Protein AF-A0A7J3I2D5-F1 (afdb_monomer_lite)

Structure (mmCIF, N/CA/C/O backbone):
data_AF-A0A7J3I2D5-F1
#
_entry.id   AF-A0A7J3I2D5-F1
#
loop_
_atom_site.group_PDB
_atom_site.id
_atom_site.type_symbol
_atom_site.label_atom_id
_atom_site.label_alt_id
_atom_site.label_comp_id
_atom_site.label_asym_id
_atom_site.label_entity_id
_atom_site.label_seq_id
_atom_site.pdbx_PDB_ins_code
_atom_site.Cartn_x
_atom_site.Cartn_y
_atom_site.Cartn_z
_atom_site.occupancy
_atom_site.B_iso_or_equiv
_atom_site.auth_seq_id
_atom_site.auth_comp_id
_atom_site.auth_asym_id
_atom_site.auth_atom_id
_atom_site.pdbx_PDB_model_num
ATOM 1 N N . MET A 1 1 ? -9.138 -6.827 -19.589 1.00 56.94 1 MET A N 1
ATOM 2 C CA . MET A 1 1 ? -9.518 -6.842 -21.021 1.00 56.94 1 MET A CA 1
ATOM 3 C C . MET A 1 1 ? -10.135 -5.521 -21.462 1.00 56.94 1 MET A C 1
ATOM 5 O O . MET A 1 1 ? -9.709 -5.024 -22.489 1.00 56.94 1 MET A O 1
ATOM 9 N N . GLU A 1 2 ? -11.045 -4.908 -20.695 1.00 82.19 2 GLU A N 1
ATOM 10 C CA . GLU A 1 2 ? -11.665 -3.619 -21.075 1.00 82.19 2 GLU A CA 1
ATOM 11 C C . GLU A 1 2 ? -10.659 -2.465 -21.246 1.00 82.19 2 GLU A C 1
ATOM 13 O O . GLU A 1 2 ? -10.624 -1.857 -22.309 1.00 82.19 2 GLU A O 1
ATOM 18 N N . LEU A 1 3 ? -9.762 -2.233 -20.275 1.00 90.69 3 LEU A N 1
ATOM 19 C CA . LEU A 1 3 ? -8.806 -1.116 -20.354 1.00 90.69 3 LEU A CA 1
ATOM 20 C C . LEU A 1 3 ? -7.893 -1.168 -21.582 1.00 90.69 3 LEU A C 1
ATOM 22 O O . LEU A 1 3 ? -7.620 -0.148 -22.198 1.00 90.69 3 LEU A O 1
ATOM 26 N N . GLN A 1 4 ? -7.404 -2.352 -21.949 1.00 88.75 4 GLN A N 1
ATOM 27 C CA . GLN A 1 4 ? -6.501 -2.487 -23.093 1.00 88.75 4 GLN A CA 1
ATOM 28 C C . GLN A 1 4 ? -7.204 -2.113 -24.408 1.00 88.75 4 GLN A C 1
ATOM 30 O O . GLN A 1 4 ? -6.586 -1.500 -25.273 1.00 88.75 4 GLN A O 1
ATOM 35 N N . ALA A 1 5 ? -8.498 -2.430 -24.530 1.00 90.06 5 ALA A N 1
ATOM 36 C CA . ALA A 1 5 ? -9.319 -2.056 -25.679 1.00 90.06 5 ALA A CA 1
ATOM 37 C C . ALA A 1 5 ? -9.699 -0.563 -25.685 1.00 90.06 5 ALA A C 1
ATOM 39 O O . ALA A 1 5 ? -9.871 0.030 -26.749 1.00 90.06 5 ALA A O 1
ATOM 40 N N . GLU A 1 6 ? -9.844 0.057 -24.512 1.00 92.06 6 GLU A N 1
ATOM 41 C CA . GLU A 1 6 ? -10.021 1.509 -24.391 1.00 92.06 6 GLU A CA 1
ATOM 42 C C . GLU A 1 6 ? -8.736 2.244 -24.791 1.00 92.06 6 GLU A C 1
ATOM 44 O O . GLU A 1 6 ? -8.767 3.126 -25.646 1.00 92.06 6 GLU A O 1
ATOM 49 N N . LEU A 1 7 ? -7.589 1.813 -24.260 1.00 92.06 7 LEU A N 1
ATOM 50 C CA . LEU A 1 7 ? -6.290 2.420 -24.546 1.00 92.06 7 LEU A CA 1
ATOM 51 C C . LEU A 1 7 ? -5.820 2.208 -25.984 1.00 92.06 7 LEU A C 1
ATOM 53 O O . LEU A 1 7 ? -5.134 3.072 -26.514 1.00 92.06 7 LEU A O 1
ATOM 57 N N . SER A 1 8 ? -6.222 1.131 -26.668 1.00 90.19 8 SER A N 1
ATOM 58 C CA . SER A 1 8 ? -5.890 0.958 -28.091 1.00 90.19 8 SER A CA 1
ATOM 59 C C . SER A 1 8 ? -6.516 2.018 -29.005 1.00 90.19 8 SER A C 1
ATOM 61 O O . SER A 1 8 ? -6.127 2.126 -30.163 1.00 90.19 8 SER A O 1
ATOM 63 N N . LYS A 1 9 ? -7.499 2.781 -28.507 1.00 93.50 9 LYS A N 1
ATOM 64 C CA . LYS A 1 9 ? -8.170 3.863 -29.244 1.00 93.50 9 LYS A CA 1
ATOM 65 C C . LYS A 1 9 ? -7.537 5.233 -29.001 1.00 93.50 9 LYS A C 1
ATOM 67 O O . LYS A 1 9 ? -7.970 6.203 -29.612 1.00 93.50 9 LYS A O 1
ATOM 72 N N . VAL A 1 10 ? -6.557 5.323 -28.102 1.00 95.12 10 VAL A N 1
ATOM 73 C CA . VAL A 1 10 ? -5.941 6.582 -27.683 1.00 95.12 10 VAL A CA 1
ATOM 74 C C . VAL A 1 10 ? -4.442 6.483 -27.912 1.00 95.12 10 VAL A C 1
ATOM 76 O O . VAL A 1 10 ? -3.774 5.634 -27.326 1.00 95.12 10 VAL A O 1
ATOM 79 N N . ASN A 1 11 ? -3.893 7.361 -28.747 1.00 95.94 11 ASN A N 1
ATOM 80 C CA . ASN A 1 11 ? -2.447 7.491 -28.858 1.00 95.94 11 ASN A CA 1
ATOM 81 C C . ASN A 1 11 ? -1.943 8.364 -27.696 1.00 95.94 11 ASN A C 1
ATOM 83 O O . ASN A 1 11 ? -2.208 9.567 -27.701 1.00 95.94 11 ASN A O 1
ATOM 87 N N . PRO A 1 12 ? -1.205 7.810 -26.715 1.00 96.94 12 PRO A N 1
ATOM 88 C CA . PRO A 1 12 ? -0.788 8.572 -25.542 1.00 96.94 12 PRO A CA 1
ATOM 89 C C . PRO A 1 12 ? 0.123 9.758 -25.886 1.00 96.94 12 PRO A C 1
ATOM 91 O O . PRO A 1 12 ? 0.164 10.712 -25.122 1.00 96.94 12 PRO A O 1
ATOM 94 N N . LEU A 1 13 ? 0.849 9.714 -27.010 1.00 97.12 13 LEU A N 1
ATOM 95 C CA . LEU A 1 13 ? 1.774 10.783 -27.407 1.00 97.12 13 LEU A CA 1
ATOM 96 C C . LEU A 1 13 ? 1.077 11.940 -28.140 1.00 97.12 13 LEU A C 1
ATOM 98 O O . LEU A 1 13 ? 1.609 13.046 -28.158 1.00 97.12 13 LEU A O 1
ATOM 102 N N . GLU A 1 14 ? -0.080 11.686 -28.755 1.00 97.19 14 GLU A N 1
ATOM 103 C CA . GLU A 1 14 ? -0.860 12.695 -29.489 1.00 97.19 14 GLU A CA 1
ATOM 104 C C . GLU A 1 14 ? -1.987 13.283 -28.630 1.00 97.19 14 GLU A C 1
ATOM 106 O O . GLU A 1 14 ? -2.283 14.468 -28.750 1.00 97.19 14 GLU A O 1
ATOM 111 N N . ASP A 1 15 ? -2.582 12.480 -27.740 1.00 97.50 15 ASP A N 1
ATOM 112 C CA . ASP A 1 15 ? -3.656 12.892 -26.830 1.00 97.50 15 ASP A CA 1
ATOM 113 C C . ASP A 1 15 ? -3.391 12.406 -25.384 1.00 97.50 15 ASP A C 1
ATOM 115 O O . ASP A 1 15 ? -4.027 11.463 -24.884 1.00 97.50 15 ASP A O 1
ATOM 119 N N . PRO A 1 16 ? -2.413 13.021 -24.688 1.00 97.12 16 PRO A N 1
ATOM 120 C CA . PRO A 1 16 ? -2.042 12.641 -23.326 1.00 97.12 16 PRO A CA 1
ATOM 121 C C . PRO A 1 16 ? -3.153 12.917 -22.299 1.00 97.12 16 PRO A C 1
ATOM 123 O O . PRO A 1 16 ? -3.220 12.235 -21.272 1.00 97.12 16 PRO A O 1
ATOM 126 N N . ASP A 1 17 ? -4.042 13.877 -22.565 1.00 97.25 17 ASP A N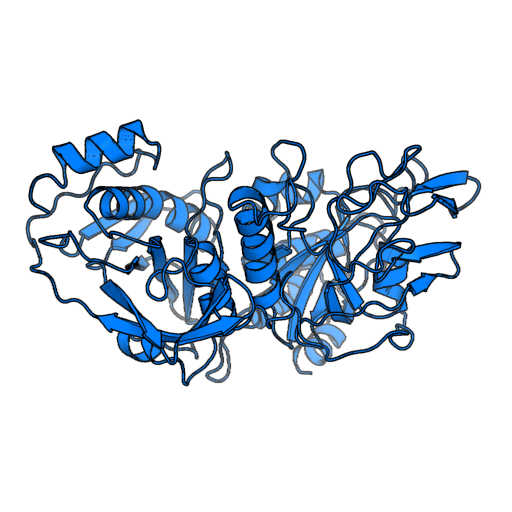 1
ATOM 127 C CA . ASP A 1 17 ? -5.165 14.217 -21.689 1.00 97.25 17 ASP A CA 1
ATOM 128 C C . ASP A 1 17 ? -6.238 13.126 -21.696 1.00 97.25 17 ASP A C 1
ATOM 130 O O . ASP A 1 17 ? -6.656 12.655 -20.630 1.00 97.25 17 ASP A O 1
ATOM 134 N N . THR A 1 18 ? -6.663 12.667 -22.878 1.00 97.56 18 THR A N 1
ATOM 135 C CA . THR A 1 18 ? -7.601 11.540 -22.985 1.00 97.56 18 THR A CA 1
ATOM 136 C C . THR A 1 18 ? -6.974 10.261 -22.441 1.00 97.56 18 THR A C 1
ATOM 138 O O . THR A 1 18 ? -7.651 9.483 -21.761 1.00 97.56 18 THR A O 1
ATOM 141 N N . PHE A 1 19 ? -5.673 10.055 -22.660 1.00 97.69 19 PHE A N 1
ATOM 142 C CA . PHE A 1 19 ? -4.943 8.918 -22.099 1.00 97.69 19 PHE A CA 1
ATOM 143 C C . PHE A 1 19 ? -4.984 8.914 -20.564 1.00 97.69 19 PHE A C 1
ATOM 145 O O . PHE A 1 19 ? -5.430 7.941 -19.953 1.00 97.69 19 PHE A O 1
ATOM 152 N N . CYS A 1 20 ? -4.600 10.029 -19.939 1.00 96.62 20 CYS A N 1
ATOM 153 C CA . CYS A 1 20 ? -4.657 10.231 -18.492 1.00 96.62 20 CYS A CA 1
ATOM 154 C C . CYS A 1 20 ? -6.075 10.028 -17.934 1.00 96.62 20 CYS A C 1
ATOM 156 O O . CYS A 1 20 ? -6.266 9.314 -16.947 1.00 96.62 20 CYS A O 1
ATOM 158 N N . ARG A 1 21 ? -7.091 10.586 -18.603 1.00 96.69 21 ARG A N 1
ATOM 159 C CA . ARG A 1 21 ? -8.500 10.439 -18.209 1.00 96.69 21 ARG A CA 1
ATOM 160 C C . ARG A 1 21 ? -8.982 8.993 -18.292 1.00 96.69 21 ARG A C 1
ATOM 162 O O . ARG A 1 21 ? -9.747 8.561 -17.434 1.00 96.69 21 ARG A O 1
ATOM 169 N N . THR A 1 22 ? -8.525 8.243 -19.291 1.00 97.56 22 THR A N 1
ATOM 170 C CA . THR A 1 22 ? -8.843 6.815 -19.434 1.00 97.56 22 THR A CA 1
ATOM 171 C C . THR A 1 22 ? -8.271 6.016 -18.263 1.00 97.56 22 THR A C 1
ATOM 173 O O . THR A 1 22 ? -8.985 5.220 -17.658 1.00 97.56 22 THR A O 1
ATOM 176 N N . ILE A 1 23 ? -7.022 6.294 -17.865 1.00 97.75 23 ILE A N 1
ATOM 177 C CA . ILE A 1 23 ? -6.413 5.696 -16.666 1.00 97.75 23 ILE A CA 1
ATOM 178 C C . ILE A 1 23 ? -7.191 6.073 -15.399 1.00 97.75 23 ILE A C 1
ATOM 180 O O . ILE A 1 23 ? -7.521 5.195 -14.608 1.00 97.75 23 ILE A O 1
ATOM 184 N N . TRP A 1 24 ? -7.532 7.350 -15.218 1.00 96.06 24 TRP A N 1
ATOM 185 C CA . TRP A 1 24 ? -8.324 7.810 -14.072 1.00 96.06 24 TRP A CA 1
ATOM 186 C C . TRP A 1 24 ? -9.677 7.095 -13.974 1.00 96.06 24 TRP A C 1
ATOM 188 O O . TRP A 1 24 ? -10.032 6.592 -12.913 1.00 96.06 24 TRP A O 1
ATOM 198 N N . ASN A 1 25 ? -10.413 6.994 -15.083 1.00 95.75 25 ASN A N 1
ATOM 199 C CA . ASN A 1 25 ? -11.719 6.334 -15.111 1.00 95.75 25 ASN A CA 1
ATOM 200 C C . ASN A 1 25 ? -11.627 4.826 -14.848 1.00 95.75 25 ASN A C 1
ATOM 202 O O . ASN A 1 25 ? -12.536 4.251 -14.254 1.00 95.75 25 ASN A O 1
ATOM 206 N N . TYR A 1 26 ? -10.536 4.183 -15.266 1.00 97.06 26 TYR A N 1
ATOM 207 C CA . TYR A 1 26 ? -10.296 2.775 -14.964 1.00 97.06 26 TYR A CA 1
ATOM 208 C C . TYR A 1 26 ? -10.107 2.508 -13.471 1.00 97.06 26 TYR A C 1
ATOM 210 O O . TYR A 1 26 ? -10.518 1.457 -12.988 1.00 97.06 26 TYR A O 1
ATOM 218 N N . LEU A 1 27 ? -9.502 3.455 -12.753 1.00 97.25 27 LEU A N 1
ATOM 219 C CA . LEU A 1 27 ? -9.208 3.370 -11.321 1.00 97.25 27 LEU A CA 1
ATOM 220 C C . LEU A 1 27 ? -10.390 3.818 -10.440 1.00 97.25 27 LEU A C 1
ATOM 222 O O . LEU A 1 27 ? -10.199 4.166 -9.277 1.00 97.25 27 LEU A O 1
ATOM 226 N N . LYS A 1 28 ? -11.612 3.804 -10.985 1.00 95.88 28 LYS A N 1
ATOM 227 C CA . LYS A 1 28 ? -12.858 4.040 -10.249 1.00 95.88 28 LYS A CA 1
ATOM 228 C C . LYS A 1 28 ? -13.655 2.746 -10.058 1.00 95.88 28 LYS A C 1
ATOM 230 O O . LYS A 1 28 ? -13.545 1.832 -10.885 1.00 95.88 28 LYS A O 1
ATOM 235 N N . PRO A 1 29 ? -14.494 2.662 -9.009 1.00 95.38 29 PRO A N 1
ATOM 236 C CA . PRO A 1 29 ? -15.435 1.559 -8.862 1.00 95.38 29 PRO A CA 1
ATOM 237 C C . PRO A 1 29 ? -16.399 1.526 -10.051 1.00 95.38 29 PRO A C 1
ATOM 239 O O . PRO A 1 29 ? -16.851 2.568 -10.524 1.00 95.38 29 PRO A O 1
ATOM 242 N N . ARG A 1 30 ? -16.711 0.330 -10.557 1.00 91.12 30 ARG A N 1
ATOM 243 C CA . ARG A 1 30 ? -17.611 0.158 -11.710 1.00 91.12 30 ARG A CA 1
ATOM 244 C C . ARG A 1 30 ? -18.269 -1.210 -11.710 1.00 91.12 30 ARG A C 1
ATOM 246 O O . ARG A 1 30 ? -17.676 -2.195 -11.272 1.00 91.12 30 ARG A O 1
ATOM 253 N N . ASN A 1 31 ? -19.494 -1.284 -12.230 1.00 88.62 31 ASN A N 1
ATOM 254 C CA . ASN A 1 31 ? -20.259 -2.531 -12.359 1.00 88.62 31 ASN A CA 1
ATOM 255 C C . ASN A 1 31 ? -20.395 -3.306 -11.030 1.00 88.62 31 ASN A C 1
ATOM 257 O O . ASN A 1 31 ? -20.289 -4.534 -11.008 1.00 88.62 31 ASN A O 1
ATOM 261 N N . GLY A 1 32 ? -20.572 -2.585 -9.916 1.00 88.62 32 GLY A N 1
ATOM 262 C CA . GLY A 1 32 ? -20.702 -3.167 -8.575 1.00 88.62 32 GLY A CA 1
ATOM 263 C C . GLY A 1 32 ? -19.429 -3.833 -8.039 1.00 88.62 32 GLY A C 1
ATOM 264 O O . GLY A 1 32 ? -19.510 -4.609 -7.087 1.00 88.62 32 GLY A O 1
ATOM 265 N N . LYS A 1 33 ? -18.264 -3.565 -8.641 1.00 92.00 33 LYS A N 1
ATOM 266 C CA . LYS A 1 33 ? -16.961 -4.090 -8.217 1.00 92.00 33 LYS A CA 1
ATOM 267 C C . LYS A 1 33 ? -16.071 -2.975 -7.664 1.00 92.00 33 LYS A C 1
ATOM 269 O O . LYS A 1 33 ? -16.170 -1.845 -8.149 1.00 92.00 33 LYS A O 1
ATOM 274 N N . PRO A 1 34 ? -15.172 -3.304 -6.717 1.00 95.31 34 PRO A N 1
ATOM 275 C CA . PRO A 1 34 ? -14.157 -2.363 -6.271 1.00 95.31 34 PRO A CA 1
ATOM 276 C C . PRO A 1 34 ? -13.279 -1.923 -7.441 1.00 95.31 34 PRO A C 1
ATOM 278 O O . PRO A 1 34 ? -13.089 -2.666 -8.411 1.00 95.31 34 PRO A O 1
ATOM 281 N N . ALA A 1 35 ? -12.735 -0.718 -7.332 1.00 96.94 35 ALA A N 1
ATOM 282 C CA . ALA A 1 35 ? -11.804 -0.192 -8.309 1.00 96.94 35 ALA A CA 1
ATOM 283 C C . ALA A 1 35 ? -10.518 -1.042 -8.368 1.00 96.94 35 ALA A C 1
ATOM 285 O O . ALA A 1 35 ? -9.994 -1.456 -7.324 1.00 96.94 35 ALA A O 1
ATOM 286 N N . PRO A 1 36 ? -9.957 -1.263 -9.569 1.00 97.19 36 PRO A N 1
ATOM 287 C CA . PRO A 1 36 ? -8.544 -1.583 -9.716 1.00 97.19 36 PRO A CA 1
ATOM 288 C C . PRO A 1 36 ? -7.683 -0.494 -9.071 1.00 97.19 36 PRO A C 1
ATOM 290 O O . PRO A 1 36 ? -8.030 0.686 -9.096 1.00 97.19 36 PRO A O 1
ATOM 293 N N . ARG A 1 37 ? -6.529 -0.879 -8.533 1.00 97.31 37 ARG A N 1
ATOM 294 C CA . ARG A 1 37 ? -5.583 0.045 -7.891 1.00 97.31 37 ARG A CA 1
ATOM 295 C C . ARG A 1 37 ? -4.361 0.280 -8.766 1.00 97.31 37 ARG A C 1
ATOM 297 O O . ARG A 1 37 ? -4.106 -0.457 -9.715 1.00 97.31 37 ARG A O 1
ATOM 304 N N . ALA A 1 38 ? -3.581 1.299 -8.428 1.00 97.94 38 ALA A N 1
ATOM 305 C CA . ALA A 1 38 ? -2.291 1.564 -9.046 1.00 97.94 38 ALA A CA 1
ATOM 306 C C . ALA A 1 38 ? -1.170 1.407 -8.019 1.00 97.94 38 ALA A C 1
ATOM 308 O O . ALA A 1 38 ? -1.249 1.934 -6.911 1.00 97.94 38 ALA A O 1
ATOM 309 N N . HIS A 1 39 ? -0.104 0.711 -8.399 1.00 97.19 39 HIS A N 1
ATOM 310 C CA . HIS A 1 39 ? 1.028 0.429 -7.527 1.00 97.19 39 HIS A CA 1
ATOM 311 C C . HIS A 1 39 ? 2.323 0.951 -8.123 1.00 97.19 39 HIS A C 1
ATOM 313 O O . HIS A 1 39 ? 2.550 0.879 -9.326 1.00 97.19 39 HIS A O 1
ATOM 319 N N . LEU A 1 40 ? 3.203 1.436 -7.264 1.00 94.69 40 LEU A N 1
ATOM 320 C CA . LEU A 1 40 ? 4.563 1.813 -7.591 1.00 94.69 40 LEU A CA 1
ATOM 321 C C . LEU A 1 40 ? 5.518 0.752 -7.059 1.00 94.69 40 LEU A C 1
ATOM 323 O O . LEU A 1 40 ? 5.499 0.451 -5.869 1.00 94.69 40 LEU A O 1
ATOM 327 N N . PHE A 1 41 ? 6.360 0.210 -7.935 1.00 93.94 41 PHE A N 1
ATOM 328 C CA . PHE A 1 41 ? 7.400 -0.755 -7.592 1.00 93.94 41 PHE A CA 1
ATOM 329 C C . PHE A 1 41 ? 8.770 -0.130 -7.819 1.00 93.94 41 PHE A C 1
ATOM 331 O O . PHE A 1 41 ? 9.125 0.225 -8.944 1.00 93.94 41 PHE A O 1
ATOM 338 N N . THR A 1 42 ? 9.560 -0.018 -6.754 1.00 89.56 42 THR A N 1
ATOM 339 C CA . THR A 1 42 ? 10.934 0.476 -6.867 1.00 89.56 42 THR A CA 1
ATOM 340 C C . THR A 1 42 ? 11.860 -0.613 -7.403 1.00 89.56 42 THR A C 1
ATOM 342 O O . THR A 1 42 ? 11.912 -1.711 -6.852 1.00 89.56 42 THR A O 1
ATOM 345 N N . ILE A 1 43 ? 12.614 -0.297 -8.454 1.00 87.31 43 ILE A N 1
ATOM 346 C CA . ILE A 1 43 ? 13.565 -1.202 -9.107 1.00 87.31 43 ILE A CA 1
ATOM 347 C C . ILE A 1 43 ? 14.922 -0.528 -9.314 1.00 87.31 43 ILE A C 1
ATOM 349 O O . ILE A 1 43 ? 15.048 0.700 -9.305 1.00 87.31 43 ILE A O 1
ATOM 353 N N . ASN A 1 44 ? 15.941 -1.348 -9.559 1.00 83.06 44 ASN A N 1
ATOM 354 C CA . ASN A 1 44 ? 17.233 -0.886 -10.048 1.00 83.06 44 ASN A CA 1
ATOM 355 C C . ASN A 1 44 ? 17.232 -0.902 -11.589 1.00 83.06 44 ASN A C 1
ATOM 357 O O . ASN A 1 44 ? 16.651 -1.800 -12.202 1.00 83.06 44 ASN A O 1
ATOM 361 N N . GLY A 1 45 ? 17.899 0.059 -12.236 1.00 83.56 45 GLY A N 1
ATOM 362 C CA . GLY A 1 45 ? 17.982 0.104 -13.699 1.00 83.56 45 GLY A CA 1
ATOM 363 C C . GLY A 1 45 ? 18.576 -1.157 -14.340 1.00 83.56 45 GLY A C 1
ATOM 364 O O . GLY A 1 45 ? 18.224 -1.480 -15.469 1.00 83.56 45 GLY A O 1
ATOM 365 N N . LEU A 1 46 ? 19.411 -1.916 -13.623 1.00 85.25 46 LEU A N 1
ATOM 366 C CA . LEU A 1 46 ? 19.980 -3.190 -14.087 1.00 85.25 46 LEU A CA 1
ATOM 367 C C . LEU A 1 46 ? 18.967 -4.338 -14.107 1.00 85.25 46 LEU A C 1
ATOM 369 O O . LEU A 1 46 ? 19.090 -5.242 -14.931 1.00 85.25 46 LEU A O 1
ATOM 373 N N . THR A 1 47 ? 17.971 -4.318 -13.216 1.00 89.19 47 THR A N 1
ATOM 374 C CA . THR A 1 47 ? 16.933 -5.358 -13.167 1.00 89.19 47 THR A CA 1
ATOM 375 C C . THR A 1 47 ? 15.771 -5.050 -14.106 1.00 89.19 47 THR A C 1
ATOM 377 O O . THR A 1 47 ? 15.058 -5.970 -14.501 1.00 89.19 47 THR A O 1
ATOM 380 N N . TYR A 1 48 ? 15.597 -3.787 -14.519 1.00 91.69 48 TYR A N 1
ATOM 381 C CA . TYR A 1 48 ? 14.496 -3.373 -15.393 1.00 91.69 48 TYR A CA 1
ATOM 382 C C . TYR A 1 48 ? 14.386 -4.179 -16.699 1.00 91.69 48 TYR A C 1
ATOM 384 O O . TYR A 1 48 ? 13.282 -4.652 -16.969 1.00 91.69 48 TYR A O 1
ATOM 392 N N . PRO A 1 49 ? 15.459 -4.410 -17.489 1.00 92.19 49 PRO A N 1
ATOM 393 C CA . PRO A 1 49 ? 15.356 -5.225 -18.702 1.00 92.19 49 PRO A CA 1
ATOM 394 C C . PRO A 1 49 ? 14.824 -6.633 -18.425 1.00 92.19 49 PRO A C 1
ATOM 396 O O . PRO A 1 49 ? 14.009 -7.141 -19.181 1.00 92.19 49 PRO A O 1
ATOM 399 N N . ILE A 1 50 ? 15.203 -7.224 -17.288 1.00 95.00 50 ILE A N 1
ATOM 400 C CA . ILE A 1 50 ? 14.758 -8.562 -16.882 1.00 95.00 50 ILE A CA 1
ATOM 401 C C . ILE A 1 50 ? 13.259 -8.555 -16.560 1.00 95.00 50 ILE A C 1
ATOM 403 O O . ILE A 1 50 ? 12.522 -9.417 -17.032 1.00 95.00 50 ILE A O 1
ATOM 407 N N . HIS A 1 51 ? 12.796 -7.556 -15.803 1.00 95.12 51 HIS A N 1
ATOM 408 C CA . HIS A 1 51 ? 11.371 -7.381 -15.514 1.00 95.12 51 HIS A CA 1
ATOM 409 C C . HIS A 1 51 ? 10.550 -7.170 -16.788 1.00 95.12 51 HIS A C 1
ATOM 411 O O . HIS A 1 51 ? 9.491 -7.776 -16.962 1.00 95.12 51 HIS A O 1
ATOM 417 N N . ARG A 1 52 ? 11.066 -6.320 -17.685 1.00 95.25 52 ARG A N 1
ATOM 418 C CA . ARG A 1 52 ? 10.427 -5.949 -18.944 1.00 95.25 52 ARG A CA 1
ATOM 419 C C . ARG A 1 52 ? 10.303 -7.152 -19.875 1.00 95.25 52 ARG A C 1
ATOM 421 O O . ARG A 1 52 ? 9.203 -7.461 -20.319 1.00 95.25 52 ARG A O 1
ATOM 428 N N . ASP A 1 53 ? 11.414 -7.833 -20.135 1.00 95.94 53 ASP A N 1
ATOM 429 C CA . ASP A 1 53 ? 11.514 -8.823 -21.210 1.00 95.94 53 ASP A CA 1
ATOM 430 C C . ASP A 1 53 ? 10.935 -10.186 -20.834 1.00 95.94 53 ASP A C 1
ATOM 432 O O . ASP A 1 53 ? 10.604 -10.954 -21.729 1.00 95.94 53 ASP A O 1
ATOM 436 N N . PHE A 1 54 ? 10.745 -10.477 -19.545 1.00 97.19 54 PHE A N 1
ATOM 437 C CA . PHE A 1 54 ? 10.143 -11.733 -19.075 1.00 97.19 54 PHE A CA 1
ATOM 438 C C . PHE A 1 54 ? 8.787 -11.551 -18.375 1.00 97.19 54 PHE A C 1
ATOM 440 O O . PHE A 1 54 ? 8.259 -12.507 -17.806 1.00 97.19 54 PHE A O 1
ATOM 447 N N . GLY A 1 55 ? 8.229 -10.334 -18.373 1.00 96.56 55 GLY A N 1
ATOM 448 C CA . GLY A 1 55 ? 6.867 -10.075 -17.897 1.00 96.56 55 GLY A CA 1
ATOM 449 C C . GLY A 1 55 ? 6.656 -10.374 -16.410 1.00 96.56 55 GLY A C 1
ATOM 450 O O . GLY A 1 55 ? 5.656 -10.986 -16.034 1.00 96.56 55 GLY A O 1
ATOM 451 N N . PHE A 1 56 ? 7.582 -9.956 -15.542 1.00 97.44 56 PHE A N 1
ATOM 452 C CA . PHE A 1 56 ? 7.409 -10.085 -14.089 1.00 97.44 56 PHE A CA 1
ATOM 453 C C . PHE A 1 56 ? 8.001 -8.903 -13.317 1.00 97.44 56 PHE A C 1
ATOM 455 O O . PHE A 1 56 ? 9.007 -8.318 -13.709 1.00 97.44 56 PHE A O 1
ATOM 462 N N . ALA A 1 57 ? 7.422 -8.590 -12.163 1.00 96.19 57 ALA A N 1
ATOM 463 C CA . ALA A 1 57 ? 8.032 -7.737 -11.151 1.00 96.19 57 ALA A CA 1
ATOM 464 C C . ALA A 1 57 ? 8.595 -8.612 -10.024 1.00 96.19 57 ALA A C 1
ATOM 466 O O . ALA A 1 57 ? 8.008 -9.640 -9.680 1.00 96.19 57 ALA A O 1
ATOM 467 N N . ALA A 1 58 ? 9.721 -8.211 -9.433 1.00 94.12 58 ALA A N 1
ATOM 468 C CA . ALA A 1 58 ? 10.280 -8.895 -8.272 1.00 94.12 58 ALA A CA 1
ATOM 469 C C . ALA A 1 58 ? 10.752 -7.913 -7.210 1.00 94.12 58 ALA A C 1
ATOM 471 O O . ALA A 1 58 ? 11.244 -6.830 -7.522 1.00 94.12 58 ALA A O 1
ATOM 472 N N . VAL A 1 59 ? 10.626 -8.328 -5.956 1.00 90.38 59 VAL A N 1
ATOM 473 C CA . VAL A 1 59 ? 11.030 -7.562 -4.777 1.00 90.38 59 VAL A CA 1
ATOM 474 C C . VAL A 1 59 ? 11.877 -8.439 -3.848 1.00 90.38 59 VAL A C 1
ATOM 476 O O . VAL A 1 59 ? 11.789 -9.672 -3.911 1.00 90.38 59 VAL A O 1
ATOM 479 N N . PRO A 1 60 ? 12.746 -7.843 -3.008 1.00 88.50 60 PRO A N 1
ATOM 480 C CA . PRO A 1 60 ? 13.468 -8.608 -1.992 1.00 88.50 60 PRO A CA 1
ATOM 481 C C . PRO A 1 60 ? 12.485 -9.265 -1.017 1.00 88.50 60 PRO A C 1
ATOM 483 O O . PRO A 1 60 ? 11.394 -8.749 -0.836 1.00 88.50 60 PRO A O 1
ATOM 486 N N . ASP A 1 61 ? 12.871 -10.360 -0.353 1.00 91.88 61 ASP A N 1
ATOM 487 C CA . ASP A 1 61 ? 12.147 -10.881 0.820 1.00 91.88 61 ASP A CA 1
ATOM 488 C C . ASP A 1 61 ? 12.984 -10.662 2.089 1.00 91.88 61 ASP A C 1
ATOM 490 O O . ASP A 1 61 ? 13.939 -11.407 2.319 1.00 91.88 61 ASP A O 1
ATOM 494 N N . PRO A 1 62 ? 12.677 -9.641 2.902 1.00 90.19 62 PRO A N 1
ATOM 495 C CA . PRO A 1 62 ? 13.450 -9.281 4.080 1.00 90.19 62 PRO A CA 1
ATOM 496 C C . PRO A 1 62 ? 13.670 -10.462 5.029 1.00 90.19 62 PRO A C 1
ATOM 498 O O . PRO A 1 62 ? 12.715 -11.075 5.497 1.00 90.19 62 PRO A O 1
ATOM 501 N N . HIS A 1 63 ? 14.918 -10.780 5.381 1.00 90.19 63 HIS A N 1
ATOM 502 C CA . HIS A 1 63 ? 15.154 -11.803 6.406 1.00 90.19 63 HIS A CA 1
ATOM 503 C C . HIS A 1 63 ? 14.794 -11.287 7.807 1.00 90.19 63 HIS A C 1
ATOM 505 O O . HIS A 1 63 ? 14.992 -10.115 8.117 1.00 90.19 63 HIS A O 1
ATOM 511 N N . GLU A 1 64 ? 14.345 -12.182 8.690 1.00 91.94 64 GLU A N 1
ATOM 512 C CA . GLU A 1 64 ? 13.932 -11.829 10.057 1.00 91.94 64 GLU A CA 1
ATOM 513 C C . GLU A 1 64 ? 14.989 -12.188 11.108 1.00 91.94 64 GLU A C 1
ATOM 515 O O . GLU A 1 64 ? 14.957 -11.694 12.234 1.00 91.94 64 GLU A O 1
ATOM 520 N N . VAL A 1 65 ? 15.940 -13.054 10.755 1.00 89.94 65 VAL A N 1
ATOM 521 C CA . VAL A 1 65 ? 16.867 -13.669 11.711 1.00 89.94 65 VAL A CA 1
ATOM 522 C C . VAL A 1 65 ? 18.014 -12.724 12.068 1.00 89.94 65 VAL A C 1
ATOM 524 O O . VAL A 1 65 ? 18.637 -12.129 11.189 1.00 89.94 65 VAL A O 1
ATOM 527 N N . LYS A 1 66 ? 18.321 -12.599 13.363 1.00 87.00 66 LYS A N 1
ATOM 528 C CA . LYS A 1 66 ? 19.531 -11.981 13.931 1.00 87.00 66 LYS A CA 1
ATOM 529 C C . LYS A 1 66 ? 20.024 -12.869 15.076 1.00 87.00 66 LYS A C 1
ATOM 531 O O . LYS A 1 66 ? 19.234 -13.198 15.955 1.00 87.00 66 LYS A O 1
ATOM 536 N N . ASN A 1 67 ? 21.303 -13.249 15.086 1.00 84.50 67 ASN A N 1
ATOM 537 C CA . ASN A 1 67 ? 21.884 -14.141 16.106 1.00 84.50 67 ASN A CA 1
ATOM 538 C C . ASN A 1 67 ? 21.066 -15.439 16.298 1.00 84.50 67 ASN A C 1
ATOM 540 O O . ASN A 1 67 ? 20.737 -15.808 17.425 1.00 84.50 67 ASN A O 1
ATOM 544 N N . ASN A 1 68 ? 20.675 -16.085 15.191 1.00 83.44 68 ASN A N 1
ATOM 545 C CA . ASN A 1 68 ? 19.853 -17.307 15.158 1.00 83.44 68 ASN A CA 1
ATOM 546 C C . ASN A 1 68 ? 18.476 -17.199 15.845 1.00 83.44 68 ASN A C 1
ATOM 548 O O . ASN A 1 68 ? 17.881 -18.209 16.211 1.00 83.44 68 ASN A O 1
ATOM 552 N N . LYS A 1 69 ? 17.948 -15.981 16.021 1.00 88.44 69 LYS A N 1
ATOM 553 C CA . LYS A 1 69 ? 16.609 -15.722 16.569 1.00 88.44 69 LYS A CA 1
ATOM 554 C C . LYS A 1 69 ? 15.842 -14.744 15.688 1.00 88.44 69 LYS A C 1
ATOM 556 O O . LYS A 1 69 ? 16.441 -13.895 15.028 1.00 88.44 69 LYS A O 1
ATOM 561 N N . ILE A 1 70 ? 14.515 -14.831 15.706 1.00 90.12 70 ILE A N 1
ATOM 562 C CA . ILE A 1 70 ? 13.650 -13.848 15.046 1.00 90.12 70 ILE A CA 1
ATOM 563 C C . ILE A 1 70 ? 13.821 -12.488 15.729 1.00 90.12 70 ILE A C 1
ATOM 565 O O . ILE A 1 70 ? 13.624 -12.340 16.935 1.00 90.12 70 ILE A O 1
ATOM 569 N N . SER A 1 71 ? 14.209 -11.483 14.948 1.00 92.44 71 SER A N 1
ATOM 570 C CA . SER A 1 71 ? 14.254 -10.091 15.372 1.00 92.44 71 SER A CA 1
ATOM 571 C C . SER A 1 71 ? 12.934 -9.419 15.022 1.00 92.44 71 SER A C 1
ATOM 573 O O . SER A 1 71 ? 12.608 -9.273 13.846 1.00 92.44 71 SER A O 1
ATOM 575 N N . ILE A 1 72 ? 12.218 -8.927 16.035 1.00 91.62 72 ILE A N 1
ATOM 576 C CA . ILE A 1 72 ? 10.954 -8.199 15.845 1.00 91.62 72 ILE A CA 1
ATOM 577 C C . ILE A 1 72 ? 11.120 -7.021 14.880 1.00 91.62 72 ILE A C 1
ATOM 579 O O . ILE A 1 72 ? 10.267 -6.801 14.032 1.00 91.62 72 ILE A O 1
ATOM 583 N N . GLN A 1 73 ? 12.226 -6.276 14.956 1.00 90.06 73 GLN A N 1
ATOM 584 C CA . GLN A 1 73 ? 12.467 -5.143 14.058 1.00 90.06 73 GLN A CA 1
ATOM 585 C C . GLN A 1 73 ? 12.600 -5.585 12.592 1.00 90.06 73 GLN A C 1
ATOM 587 O O . GLN A 1 73 ? 12.026 -4.954 11.705 1.00 90.06 73 GLN A O 1
ATOM 592 N N . ARG A 1 74 ? 13.332 -6.677 12.335 1.00 90.12 74 ARG A N 1
ATOM 593 C CA . ARG A 1 74 ? 13.478 -7.233 10.982 1.00 90.12 74 ARG A CA 1
ATOM 594 C C . ARG A 1 74 ? 12.162 -7.841 10.482 1.00 90.12 74 ARG A C 1
ATOM 596 O O . ARG A 1 74 ? 11.791 -7.607 9.335 1.00 90.12 74 ARG A O 1
ATOM 603 N N . SER A 1 75 ? 11.421 -8.512 11.366 1.00 93.00 75 SER A N 1
ATOM 604 C CA . SER A 1 75 ? 10.066 -9.003 11.093 1.00 93.00 75 SER A CA 1
ATOM 605 C C . SER A 1 75 ? 9.121 -7.874 10.688 1.00 93.00 75 SER A C 1
ATOM 607 O O . SER A 1 75 ? 8.517 -7.935 9.621 1.00 93.00 75 SER A O 1
ATOM 609 N N . LYS A 1 76 ? 9.074 -6.774 11.452 1.00 92.69 76 LYS A N 1
ATOM 610 C CA . LYS A 1 76 ? 8.250 -5.604 11.116 1.00 92.69 76 LYS A CA 1
ATOM 611 C C . LYS A 1 76 ? 8.509 -5.111 9.688 1.00 92.69 76 LYS A C 1
ATOM 613 O O . LYS A 1 76 ? 7.562 -4.919 8.933 1.00 92.69 76 LYS A O 1
ATOM 618 N N . ARG A 1 77 ? 9.782 -4.980 9.287 1.00 89.31 77 ARG A N 1
ATOM 619 C CA . ARG A 1 77 ? 10.151 -4.573 7.919 1.00 89.31 77 ARG A CA 1
ATOM 620 C C . ARG A 1 77 ? 9.663 -5.568 6.866 1.00 89.31 77 ARG A C 1
ATOM 622 O O . ARG A 1 77 ? 9.167 -5.144 5.824 1.00 89.31 77 ARG A O 1
ATOM 629 N N . ARG A 1 78 ? 9.802 -6.869 7.132 1.00 92.69 78 ARG A N 1
ATOM 630 C CA . ARG A 1 78 ? 9.314 -7.930 6.248 1.00 92.69 78 ARG A CA 1
ATOM 631 C C . ARG A 1 78 ? 7.808 -7.850 6.044 1.00 92.69 78 ARG A C 1
ATOM 633 O O . ARG A 1 78 ? 7.356 -7.762 4.909 1.00 92.69 78 ARG A O 1
ATOM 640 N N . TYR A 1 79 ? 7.047 -7.846 7.133 1.00 94.94 79 TYR A N 1
ATOM 641 C CA . TYR A 1 79 ? 5.587 -7.878 7.084 1.00 94.94 79 TYR A CA 1
ATOM 642 C C . TYR A 1 79 ? 4.979 -6.577 6.552 1.00 94.94 79 TYR A C 1
ATOM 644 O O . TYR A 1 79 ? 3.977 -6.651 5.854 1.00 94.94 79 TYR A O 1
ATOM 652 N N . SER A 1 80 ? 5.611 -5.421 6.781 1.00 92.81 80 SER A N 1
ATOM 653 C CA . SER A 1 80 ? 5.271 -4.159 6.099 1.00 92.81 80 SER A CA 1
ATOM 654 C C . SER A 1 80 ? 5.356 -4.315 4.574 1.00 92.81 80 SER A C 1
ATOM 656 O O . SER A 1 80 ? 4.386 -4.097 3.851 1.00 92.81 80 SER A O 1
ATOM 658 N N . MET A 1 81 ? 6.491 -4.801 4.062 1.00 92.31 81 MET A N 1
ATOM 659 C CA . MET A 1 81 ? 6.678 -4.982 2.621 1.00 92.31 81 MET A CA 1
ATOM 660 C C . MET A 1 81 ? 5.752 -6.065 2.042 1.00 92.31 81 MET A C 1
ATOM 662 O O . MET A 1 81 ? 5.210 -5.887 0.952 1.00 92.31 81 MET A O 1
ATOM 666 N N . LEU A 1 82 ? 5.524 -7.162 2.772 1.00 95.44 82 LEU A N 1
ATOM 667 C CA . LEU A 1 82 ? 4.554 -8.184 2.376 1.00 95.44 82 LEU A CA 1
ATOM 668 C C . LEU A 1 82 ? 3.125 -7.635 2.358 1.00 95.44 82 LEU A C 1
ATOM 670 O O . LEU A 1 82 ? 2.376 -7.976 1.452 1.00 95.44 82 LEU A O 1
ATOM 674 N N . ALA A 1 83 ? 2.735 -6.774 3.300 1.00 96.25 83 ALA A N 1
ATOM 675 C CA . ALA A 1 83 ? 1.403 -6.176 3.312 1.00 96.25 83 ALA A CA 1
ATOM 676 C C . ALA A 1 83 ? 1.145 -5.328 2.056 1.00 96.25 83 ALA A C 1
ATOM 678 O O . ALA A 1 83 ? 0.048 -5.389 1.503 1.00 96.25 83 ALA A O 1
ATOM 679 N N . TYR A 1 84 ? 2.150 -4.602 1.562 1.00 95.06 84 TYR A N 1
ATOM 680 C CA . TYR A 1 84 ? 2.060 -3.912 0.272 1.00 95.06 84 TYR A CA 1
ATOM 681 C C . TYR A 1 84 ? 2.095 -4.868 -0.922 1.00 95.06 84 TYR A C 1
ATOM 683 O O . TYR A 1 84 ? 1.363 -4.688 -1.884 1.00 95.06 84 TYR A O 1
ATOM 691 N N . LEU A 1 85 ? 2.922 -5.910 -0.885 1.00 95.88 85 LEU A N 1
ATOM 692 C CA . LEU A 1 85 ? 2.952 -6.897 -1.961 1.00 95.88 85 LEU A CA 1
ATOM 693 C C . LEU A 1 85 ? 1.602 -7.599 -2.122 1.00 95.88 85 LEU A C 1
ATOM 695 O O . LEU A 1 85 ? 1.122 -7.761 -3.235 1.00 95.88 85 LEU A O 1
ATOM 699 N N . TYR A 1 86 ? 0.984 -7.996 -1.014 1.00 96.81 86 TYR A N 1
ATOM 700 C CA . TYR A 1 86 ? -0.330 -8.623 -1.006 1.00 96.81 86 TYR A CA 1
ATOM 701 C C . TYR A 1 86 ? -1.476 -7.617 -1.189 1.00 96.81 86 TYR A C 1
ATOM 703 O O . TYR A 1 86 ? -2.630 -8.040 -1.147 1.00 96.81 86 TYR A O 1
ATOM 711 N N . SER A 1 87 ? -1.210 -6.319 -1.412 1.00 95.50 87 SER A N 1
ATOM 712 C CA . SER A 1 87 ? -2.259 -5.368 -1.809 1.00 95.50 87 SER A CA 1
ATOM 713 C C . SER A 1 87 ? -2.593 -5.388 -3.298 1.00 95.50 87 SER A C 1
ATOM 715 O O . SER A 1 87 ? -3.656 -4.902 -3.701 1.00 95.50 87 SER A O 1
ATOM 717 N N . VAL A 1 88 ? -1.735 -6.009 -4.109 1.00 96.12 88 VAL A N 1
ATOM 718 C CA . VAL A 1 88 ? -1.956 -6.158 -5.548 1.00 96.12 88 VAL A CA 1
ATOM 719 C C . VAL A 1 88 ? -3.056 -7.174 -5.848 1.00 96.12 88 VAL A C 1
ATOM 721 O O . VAL A 1 88 ? -3.214 -8.179 -5.150 1.00 96.12 88 VAL A O 1
ATOM 724 N N . ARG A 1 89 ? -3.801 -6.933 -6.923 1.00 95.81 89 ARG A N 1
ATOM 725 C CA . ARG A 1 89 ? -4.746 -7.874 -7.532 1.00 95.81 89 ARG A CA 1
ATOM 726 C C . ARG A 1 89 ? -4.516 -7.938 -9.025 1.00 95.81 89 ARG A C 1
ATOM 728 O O . ARG A 1 89 ? -4.023 -6.994 -9.637 1.00 95.81 89 ARG A O 1
ATOM 735 N N . ARG A 1 90 ? -4.946 -9.039 -9.638 1.00 96.50 90 ARG A N 1
ATOM 736 C CA . ARG A 1 90 ? -5.035 -9.118 -11.100 1.00 96.50 90 ARG A CA 1
ATOM 737 C C . ARG A 1 90 ? -5.871 -7.962 -11.649 1.00 96.50 90 ARG A C 1
ATOM 739 O O . ARG A 1 90 ? -6.986 -7.735 -11.188 1.00 96.50 90 ARG A O 1
ATOM 746 N N . GLY A 1 91 ? -5.345 -7.285 -12.665 1.00 96.50 91 GLY A N 1
ATOM 747 C CA . GLY A 1 91 ? -5.967 -6.104 -13.266 1.00 96.50 91 GLY A CA 1
ATOM 748 C C . GLY A 1 91 ? -5.520 -4.772 -12.660 1.00 96.50 91 GLY A C 1
ATOM 749 O O . GLY A 1 91 ? -5.730 -3.744 -13.301 1.00 96.50 91 GLY A O 1
ATOM 750 N N . ASP A 1 92 ? -4.859 -4.761 -11.503 1.00 98.25 92 ASP A N 1
ATOM 751 C CA . ASP A 1 92 ? -4.244 -3.537 -10.987 1.00 98.25 92 ASP A CA 1
ATOM 752 C C . ASP A 1 92 ? -3.156 -3.027 -11.943 1.00 98.25 92 ASP A C 1
ATOM 754 O O . ASP A 1 92 ? -2.541 -3.793 -12.695 1.00 98.25 92 ASP A O 1
ATOM 758 N N . LEU A 1 93 ? -2.905 -1.722 -11.897 1.00 98.56 93 LEU A N 1
ATOM 759 C CA . LEU A 1 93 ? -1.824 -1.078 -12.629 1.00 98.56 93 LEU A CA 1
ATOM 760 C C . LEU A 1 93 ? -0.531 -1.107 -11.816 1.00 98.56 93 LEU A C 1
ATOM 762 O O . LEU A 1 93 ? -0.543 -0.949 -10.597 1.00 98.56 93 LEU A O 1
ATOM 766 N N . LEU A 1 94 ? 0.597 -1.247 -12.501 1.00 97.88 94 LEU A N 1
ATOM 767 C CA . LEU A 1 94 ? 1.930 -1.137 -11.925 1.00 97.88 94 LEU A CA 1
ATOM 768 C C . LEU A 1 94 ? 2.759 -0.119 -12.709 1.00 97.88 94 LEU A C 1
ATOM 770 O O . LEU A 1 94 ? 2.856 -0.178 -13.934 1.00 97.88 94 LEU A O 1
ATOM 774 N N . PHE A 1 95 ? 3.400 0.778 -11.971 1.00 97.06 95 PHE A N 1
ATOM 775 C CA . PHE A 1 95 ? 4.399 1.728 -12.438 1.00 97.06 95 PHE A CA 1
ATOM 776 C C . PHE A 1 95 ? 5.738 1.355 -11.811 1.00 97.06 95 PHE A C 1
ATOM 778 O O . PHE A 1 95 ? 5.827 1.149 -10.598 1.00 97.06 95 PHE A O 1
ATOM 785 N N . PHE A 1 96 ? 6.802 1.298 -12.605 1.00 94.81 96 PHE A N 1
ATOM 786 C CA . PHE A 1 96 ? 8.134 1.144 -12.036 1.00 94.81 96 PHE A CA 1
ATOM 787 C C . PHE A 1 96 ? 8.712 2.504 -11.661 1.00 94.81 96 PHE A C 1
ATOM 789 O O . PHE A 1 96 ? 8.648 3.447 -12.445 1.00 94.81 96 PHE A O 1
ATOM 796 N N . PHE A 1 97 ? 9.333 2.592 -10.490 1.00 92.81 97 PHE A N 1
ATOM 797 C CA . PHE A 1 97 ? 10.232 3.681 -10.137 1.00 92.81 97 PHE A CA 1
ATOM 798 C C . PHE A 1 97 ? 11.665 3.166 -10.186 1.00 92.81 97 PHE A C 1
ATOM 800 O O . PHE A 1 97 ? 12.085 2.354 -9.364 1.00 92.81 97 PHE A O 1
ATOM 807 N N . GLN A 1 98 ? 12.419 3.615 -11.178 1.00 89.56 98 GLN A N 1
ATOM 808 C CA . GLN A 1 98 ? 13.824 3.289 -11.320 1.00 89.56 98 GLN A CA 1
ATOM 809 C C . GLN A 1 98 ? 14.640 4.222 -10.418 1.00 89.56 98 GLN A C 1
ATOM 811 O O . GLN A 1 98 ? 14.867 5.379 -10.775 1.00 89.56 98 GLN A O 1
ATOM 816 N N . ALA A 1 99 ? 15.071 3.717 -9.259 1.00 82.06 99 ALA A N 1
ATOM 817 C CA . ALA A 1 99 ? 15.804 4.505 -8.264 1.00 82.06 99 ALA A CA 1
ATOM 818 C C . ALA A 1 99 ? 17.230 4.850 -8.719 1.00 82.06 99 ALA A C 1
ATOM 820 O O . ALA A 1 99 ? 17.677 5.978 -8.524 1.00 82.06 99 ALA A O 1
ATOM 821 N N . ASP A 1 100 ? 17.899 3.906 -9.384 1.00 76.94 100 ASP A N 1
ATOM 822 C CA . ASP A 1 100 ? 19.245 4.076 -9.932 1.00 76.94 100 ASP A CA 1
ATOM 823 C C . ASP A 1 100 ? 19.220 3.916 -11.456 1.00 76.94 100 ASP A C 1
ATOM 825 O O . ASP A 1 100 ? 18.602 2.964 -11.951 1.00 76.94 100 ASP A O 1
ATOM 829 N N . PRO A 1 101 ? 19.896 4.792 -12.224 1.00 72.31 101 PRO A N 1
ATOM 830 C CA . PRO A 1 101 ? 20.069 4.575 -13.654 1.00 72.31 101 PRO A CA 1
ATOM 831 C C . PRO A 1 101 ? 20.810 3.261 -13.913 1.00 72.31 101 PRO A C 1
ATOM 833 O O . PRO A 1 101 ? 21.664 2.863 -13.123 1.00 72.31 101 PRO A O 1
ATOM 836 N N . GLN A 1 102 ? 20.528 2.610 -15.046 1.00 72.06 102 GLN A N 1
ATOM 837 C CA . GLN A 1 102 ? 21.216 1.365 -15.418 1.00 72.06 102 GLN A CA 1
ATOM 838 C C . GLN A 1 102 ? 22.738 1.570 -15.473 1.00 72.06 102 GLN A C 1
ATOM 840 O O . GLN A 1 102 ? 23.494 0.742 -14.976 1.00 72.06 102 GLN A O 1
ATOM 845 N N . MET A 1 103 ? 23.163 2.712 -16.023 1.00 74.50 103 MET A N 1
ATOM 846 C CA . MET A 1 103 ? 24.521 3.239 -15.928 1.00 74.50 103 MET A CA 1
ATOM 847 C C . MET A 1 103 ? 24.489 4.770 -15.795 1.00 74.50 103 MET A C 1
ATOM 849 O O . MET A 1 103 ? 24.039 5.450 -16.726 1.00 74.50 103 MET A O 1
ATOM 853 N N . PRO A 1 104 ? 24.968 5.346 -14.675 1.00 68.38 104 PRO A N 1
ATOM 854 C CA . PRO A 1 104 ? 25.026 6.794 -14.497 1.00 68.38 104 PRO A CA 1
ATOM 855 C C . PRO A 1 104 ? 25.747 7.506 -15.655 1.00 68.38 104 PRO A C 1
ATOM 857 O O . PRO A 1 104 ? 26.842 7.121 -16.072 1.00 68.38 104 PRO A O 1
ATOM 860 N N . GLY A 1 105 ? 25.114 8.549 -16.202 1.00 68.00 105 GLY A N 1
ATOM 861 C CA . GLY A 1 105 ? 25.677 9.366 -17.284 1.00 68.00 105 GLY A CA 1
ATOM 862 C C . GLY A 1 105 ? 25.886 8.630 -18.614 1.00 68.00 105 GLY A C 1
ATOM 863 O O . GLY A 1 105 ? 26.711 9.063 -19.415 1.00 68.00 105 GLY A O 1
ATOM 864 N N . ALA A 1 106 ? 25.234 7.483 -18.837 1.00 69.25 106 ALA A N 1
ATOM 865 C CA . ALA A 1 106 ? 25.320 6.746 -20.103 1.00 69.25 106 ALA A CA 1
ATOM 866 C C . ALA A 1 106 ? 24.191 7.086 -21.090 1.00 69.25 106 ALA A C 1
ATOM 868 O O . ALA A 1 106 ? 24.406 7.021 -22.295 1.00 69.25 106 ALA A O 1
ATOM 869 N N . SER A 1 107 ? 22.998 7.435 -20.598 1.00 74.69 107 SER A N 1
ATOM 870 C CA . SER A 1 107 ? 21.796 7.585 -21.426 1.00 74.69 107 SER A CA 1
ATOM 871 C C . SER A 1 107 ? 20.796 8.545 -20.781 1.00 74.69 107 SER A C 1
ATOM 873 O O . SER A 1 107 ? 20.530 8.454 -19.581 1.00 74.69 107 SER A O 1
ATOM 875 N N . ILE A 1 108 ? 20.212 9.443 -21.582 1.00 76.25 108 ILE A N 1
ATOM 876 C CA . ILE A 1 108 ? 19.072 10.276 -21.160 1.00 76.25 108 ILE A CA 1
ATOM 877 C C . ILE A 1 108 ? 17.791 9.440 -21.007 1.00 76.25 108 ILE A C 1
ATOM 879 O O . ILE A 1 108 ? 16.919 9.782 -20.211 1.00 76.25 108 ILE A O 1
ATOM 883 N N . PHE A 1 109 ? 17.714 8.305 -21.708 1.00 82.38 109 PHE A N 1
ATOM 884 C CA . PHE A 1 109 ? 16.565 7.400 -21.709 1.00 82.38 109 PHE A CA 1
ATOM 885 C C . PHE A 1 109 ? 16.478 6.552 -20.432 1.00 82.38 109 PHE A C 1
ATOM 887 O O . PHE A 1 109 ? 15.393 6.091 -20.071 1.00 82.38 109 PHE A O 1
ATOM 894 N N . ASP A 1 110 ? 17.607 6.394 -19.724 1.00 79.75 110 ASP A N 1
ATOM 895 C CA . ASP A 1 110 ? 17.741 5.490 -18.579 1.00 79.75 110 ASP A CA 1
ATOM 896 C C . ASP A 1 110 ? 18.105 6.162 -17.258 1.00 79.75 110 ASP A C 1
ATOM 898 O O . ASP A 1 110 ? 18.697 5.541 -16.376 1.00 79.75 110 ASP A O 1
ATOM 902 N N . ARG A 1 111 ? 17.713 7.426 -17.100 1.00 84.69 111 ARG A N 1
ATOM 903 C CA . ARG A 1 111 ? 17.864 8.195 -15.856 1.00 84.69 111 ARG A CA 1
ATOM 904 C C . ARG A 1 111 ? 16.912 7.718 -14.749 1.00 84.69 111 ARG A C 1
ATOM 906 O O . ARG A 1 111 ? 15.919 7.040 -15.017 1.00 84.69 111 ARG A O 1
ATOM 913 N N . ARG A 1 112 ? 17.194 8.113 -13.504 1.00 87.81 112 ARG A N 1
ATOM 914 C CA . ARG A 1 112 ? 16.283 7.937 -12.359 1.00 87.81 112 ARG A CA 1
ATOM 915 C C . ARG A 1 112 ? 14.902 8.524 -12.676 1.00 87.81 112 ARG A C 1
ATOM 917 O O . ARG A 1 112 ? 14.817 9.616 -13.235 1.00 87.81 112 ARG A O 1
ATOM 924 N N . GLY A 1 113 ? 13.836 7.801 -12.342 1.00 91.12 113 GLY A N 1
ATOM 925 C CA . GLY A 1 113 ? 12.475 8.234 -12.653 1.00 91.12 113 GLY A CA 1
ATOM 926 C C . GLY A 1 113 ? 11.482 7.093 -12.842 1.00 91.12 113 GLY A C 1
ATOM 927 O O . GLY A 1 113 ? 11.770 5.935 -12.549 1.00 91.12 113 GLY A O 1
ATOM 928 N N . PHE A 1 114 ? 10.299 7.426 -13.341 1.00 93.75 114 PHE A N 1
ATOM 929 C CA . PHE A 1 114 ? 9.190 6.492 -13.512 1.00 93.75 114 PHE A CA 1
ATOM 930 C C . PHE A 1 114 ? 9.232 5.819 -14.882 1.00 93.75 114 PHE A C 1
ATOM 932 O O . PHE A 1 114 ? 9.672 6.425 -15.860 1.00 93.75 114 PHE A O 1
ATOM 939 N N . ARG A 1 115 ? 8.755 4.575 -14.965 1.00 92.00 115 ARG A N 1
ATOM 940 C CA . ARG A 1 115 ? 8.785 3.754 -16.176 1.00 92.00 115 ARG A CA 1
ATOM 941 C C . ARG A 1 115 ? 7.536 2.928 -16.381 1.00 92.00 115 ARG A C 1
ATOM 943 O O . ARG A 1 115 ? 7.236 2.045 -15.578 1.00 92.00 115 ARG A O 1
ATOM 950 N N . GLY A 1 116 ? 6.963 3.118 -17.567 1.00 94.62 116 GLY A N 1
ATOM 951 C CA . GLY A 1 116 ? 5.939 2.253 -18.130 1.00 94.62 116 GLY A CA 1
ATOM 952 C C . GLY A 1 116 ? 4.674 2.170 -17.284 1.00 94.62 116 GLY A C 1
ATOM 953 O O . GLY A 1 116 ? 4.601 2.634 -16.148 1.00 94.62 116 GLY A O 1
ATOM 954 N N . ILE A 1 117 ? 3.670 1.553 -17.879 1.00 97.38 117 ILE A N 1
ATOM 955 C CA . ILE A 1 117 ? 2.439 1.157 -17.223 1.00 97.38 117 ILE A CA 1
ATOM 956 C C . ILE A 1 117 ? 2.237 -0.309 -17.565 1.00 97.38 117 ILE A C 1
ATOM 958 O O . ILE A 1 117 ? 2.263 -0.709 -18.734 1.00 97.38 117 ILE A O 1
ATOM 962 N N . TRP A 1 118 ? 2.066 -1.105 -16.526 1.00 97.56 118 TRP A N 1
ATOM 963 C CA . TRP A 1 118 ? 1.925 -2.548 -16.593 1.00 97.56 118 TRP A CA 1
ATOM 964 C C . TRP A 1 118 ? 0.622 -2.949 -15.923 1.00 97.56 118 TRP A C 1
ATOM 966 O O . TRP A 1 118 ? 0.097 -2.214 -15.091 1.00 97.56 118 TRP A O 1
ATOM 976 N N . MET A 1 119 ? 0.108 -4.120 -16.271 1.00 97.69 119 MET A N 1
ATOM 977 C CA . MET A 1 119 ? -1.048 -4.720 -15.623 1.00 97.69 119 MET A CA 1
ATOM 978 C C . MET A 1 119 ? -0.609 -5.959 -14.852 1.00 97.69 119 MET A C 1
ATOM 980 O O . MET A 1 119 ? 0.102 -6.805 -15.395 1.00 97.69 119 MET A O 1
ATOM 984 N N . ILE A 1 120 ? -1.035 -6.073 -13.598 1.00 98.00 120 ILE A N 1
ATOM 985 C CA . ILE A 1 120 ? -0.791 -7.255 -12.769 1.00 98.00 120 ILE A CA 1
ATOM 986 C C . ILE A 1 120 ? -1.573 -8.451 -13.327 1.00 98.00 120 ILE A C 1
ATOM 988 O O . ILE A 1 120 ? -2.775 -8.351 -13.585 1.00 98.00 120 ILE A O 1
ATOM 992 N N . ASP A 1 121 ? -0.902 -9.594 -13.477 1.00 97.12 121 ASP A N 1
ATOM 993 C CA . ASP A 1 121 ? -1.452 -10.809 -14.097 1.00 97.12 121 ASP A CA 1
ATOM 994 C C . ASP A 1 121 ? -1.462 -12.036 -13.165 1.00 97.12 121 ASP A C 1
ATOM 996 O O . ASP A 1 121 ? -2.099 -13.055 -13.451 1.00 97.12 121 ASP A O 1
ATOM 1000 N N . SER A 1 122 ? -0.823 -11.952 -11.996 1.00 97.62 122 SER A N 1
ATOM 1001 C CA . SER A 1 122 ? -0.863 -13.011 -10.984 1.00 97.62 122 SER A CA 1
ATOM 1002 C C . SER A 1 122 ? -0.974 -12.472 -9.564 1.00 97.62 122 SER A C 1
ATOM 1004 O O . SER A 1 122 ? -0.662 -11.318 -9.291 1.00 97.62 122 SER A O 1
ATOM 1006 N N . GLU A 1 123 ? -1.362 -13.357 -8.649 1.00 96.69 123 GLU A N 1
ATOM 1007 C CA . GLU A 1 123 ? -1.076 -13.171 -7.226 1.00 96.69 123 GLU A CA 1
ATOM 1008 C C . GLU A 1 123 ? 0.444 -13.233 -6.979 1.00 96.69 123 GLU A C 1
ATOM 1010 O O . GLU A 1 123 ? 1.166 -13.826 -7.797 1.00 96.69 123 GLU A O 1
ATOM 1015 N N . PRO A 1 124 ? 0.948 -12.662 -5.871 1.00 97.31 124 PRO A N 1
ATOM 1016 C CA . PRO A 1 124 ? 2.342 -12.814 -5.478 1.00 97.31 124 PRO A CA 1
ATOM 1017 C C . PRO A 1 124 ? 2.706 -14.268 -5.170 1.00 97.31 124 PRO A C 1
ATOM 1019 O O . PRO A 1 124 ? 1.929 -15.007 -4.566 1.00 97.31 124 PRO A O 1
ATOM 1022 N N . PHE A 1 125 ? 3.916 -14.672 -5.545 1.00 97.88 125 PHE A N 1
ATOM 1023 C CA . PHE A 1 125 ? 4.441 -16.013 -5.297 1.00 97.88 125 PHE A CA 1
ATOM 1024 C C . PHE A 1 125 ? 5.936 -15.977 -4.988 1.00 97.88 125 PHE A C 1
ATOM 1026 O O . PHE A 1 125 ? 6.628 -14.981 -5.222 1.00 97.88 125 PHE A O 1
ATOM 1033 N N . ARG A 1 126 ? 6.444 -17.095 -4.466 1.00 97.56 126 ARG A N 1
ATOM 1034 C CA . ARG A 1 126 ? 7.878 -17.322 -4.315 1.00 97.56 126 ARG A CA 1
ATOM 1035 C C . ARG A 1 126 ? 8.442 -18.111 -5.489 1.00 97.56 126 ARG A C 1
ATOM 1037 O O . ARG A 1 126 ? 7.889 -19.130 -5.897 1.00 97.56 126 ARG A O 1
ATOM 1044 N N . ASP A 1 127 ? 9.603 -17.694 -5.966 1.00 97.56 127 ASP A N 1
ATOM 1045 C CA . ASP A 1 127 ? 10.386 -18.449 -6.930 1.00 97.56 127 ASP A CA 1
ATOM 1046 C C . ASP A 1 127 ? 11.879 -18.331 -6.635 1.00 97.56 127 ASP A C 1
ATOM 1048 O O . ASP A 1 127 ? 12.437 -17.237 -6.554 1.00 97.56 127 ASP A O 1
ATOM 1052 N N . THR A 1 128 ? 12.519 -19.485 -6.485 1.00 96.81 128 THR A N 1
ATOM 1053 C CA . THR A 1 128 ? 13.952 -19.609 -6.217 1.00 96.81 128 THR A CA 1
ATOM 1054 C C . THR A 1 128 ? 14.773 -19.857 -7.481 1.00 96.81 128 THR A C 1
ATOM 1056 O O . THR A 1 128 ? 15.963 -20.130 -7.381 1.00 96.81 128 THR A O 1
ATOM 1059 N N . THR A 1 129 ? 14.167 -19.755 -8.665 1.00 97.56 129 THR A N 1
ATOM 1060 C CA . THR A 1 129 ? 14.864 -19.880 -9.951 1.00 97.56 129 THR A CA 1
ATOM 1061 C C . THR A 1 129 ? 15.668 -18.614 -10.251 1.00 97.56 129 THR A C 1
ATOM 1063 O O . THR A 1 129 ? 15.103 -17.514 -10.265 1.00 97.56 129 THR A O 1
ATOM 1066 N N . ASP A 1 130 ? 16.962 -18.763 -10.526 1.00 97.19 130 ASP A N 1
ATOM 1067 C CA . ASP A 1 130 ? 17.813 -17.676 -11.019 1.00 97.19 130 ASP A CA 1
ATOM 1068 C C . ASP A 1 130 ? 17.409 -17.301 -12.455 1.00 97.19 130 ASP A C 1
ATOM 1070 O O . ASP A 1 130 ? 17.175 -18.168 -13.298 1.00 97.19 130 ASP A O 1
ATOM 1074 N N . ILE A 1 131 ? 17.291 -16.003 -12.737 1.00 96.50 131 ILE A N 1
ATOM 1075 C CA . ILE A 1 131 ? 16.877 -15.478 -14.042 1.00 96.50 131 ILE A CA 1
ATOM 1076 C C . ILE A 1 131 ? 18.009 -14.646 -14.630 1.00 96.50 131 ILE A C 1
ATOM 1078 O O . ILE A 1 131 ? 18.305 -13.543 -14.162 1.00 96.50 131 ILE A O 1
ATOM 1082 N N . LYS A 1 132 ? 18.598 -15.164 -15.708 1.00 94.62 132 LYS A N 1
ATOM 1083 C CA . LYS A 1 132 ? 19.648 -14.501 -16.480 1.00 94.62 132 LYS A CA 1
ATOM 1084 C C . LYS A 1 132 ? 19.068 -13.803 -17.706 1.00 94.62 132 LYS A C 1
ATOM 1086 O O . LYS A 1 132 ? 18.238 -14.364 -18.416 1.00 94.62 132 LYS A O 1
ATOM 1091 N N . HIS A 1 133 ? 19.547 -12.595 -17.978 1.00 92.75 133 HIS A N 1
ATOM 1092 C CA . HIS A 1 133 ? 19.142 -11.801 -19.133 1.00 92.75 133 HIS A CA 1
ATOM 1093 C C . HIS A 1 133 ? 20.277 -11.703 -20.170 1.00 92.75 133 HIS A C 1
ATOM 1095 O O . HIS A 1 133 ? 21.449 -11.686 -19.780 1.00 92.75 133 HIS A O 1
ATOM 1101 N N . PRO A 1 134 ? 19.977 -11.594 -21.482 1.00 88.50 134 PRO A N 1
ATOM 1102 C CA . PRO A 1 134 ? 20.996 -11.449 -22.527 1.00 88.50 134 PRO A CA 1
ATOM 1103 C C . PRO A 1 134 ? 21.965 -10.271 -22.348 1.00 88.50 134 PRO A C 1
ATOM 1105 O O . PRO A 1 134 ? 23.075 -10.321 -22.864 1.00 88.50 134 PRO A O 1
ATOM 1108 N N . SER A 1 135 ? 21.601 -9.241 -21.573 1.00 83.00 135 SER A N 1
ATOM 1109 C CA . SER A 1 135 ? 22.522 -8.148 -21.199 1.00 83.00 135 SER A CA 1
ATOM 1110 C C . SER A 1 135 ? 23.669 -8.577 -20.272 1.00 83.00 135 SER A C 1
ATOM 1112 O O . SER A 1 135 ? 24.525 -7.758 -19.950 1.00 83.00 135 SER A O 1
ATOM 1114 N N . GLY A 1 136 ? 23.666 -9.820 -19.785 1.00 85.12 136 GLY A N 1
ATOM 1115 C CA . GLY A 1 136 ? 24.680 -10.369 -18.885 1.00 85.12 136 GLY A CA 1
ATOM 1116 C C . GLY A 1 136 ? 24.337 -10.269 -17.397 1.00 85.12 136 GLY A C 1
ATOM 1117 O O . GLY A 1 136 ? 24.976 -10.949 -16.595 1.00 85.12 136 GLY A O 1
ATOM 1118 N N . TYR A 1 137 ? 23.317 -9.490 -17.013 1.00 90.44 137 TYR A N 1
ATOM 1119 C CA . TYR A 1 137 ? 22.871 -9.415 -15.617 1.00 90.44 137 TYR A CA 1
ATOM 1120 C C . TYR A 1 137 ? 21.983 -10.609 -15.229 1.00 90.44 137 TYR A C 1
ATOM 1122 O O . TYR A 1 137 ? 21.344 -11.241 -16.074 1.00 90.44 137 TYR A O 1
ATOM 1130 N N . GLU A 1 138 ? 21.939 -10.905 -13.931 1.00 93.00 138 GLU A N 1
ATOM 1131 C CA . GLU A 1 138 ? 21.245 -12.059 -13.361 1.00 93.00 138 GLU A CA 1
ATOM 1132 C C . GLU A 1 138 ? 20.582 -11.687 -12.031 1.00 93.00 138 GLU A C 1
ATOM 1134 O O . GLU A 1 138 ? 21.226 -11.144 -11.128 1.00 93.00 138 GLU A O 1
ATOM 1139 N N . ILE A 1 139 ? 19.288 -11.992 -11.914 1.00 93.69 139 ILE A N 1
ATOM 1140 C CA . ILE A 1 139 ? 18.541 -11.930 -10.656 1.00 93.69 139 ILE A CA 1
ATOM 1141 C C . ILE A 1 139 ? 18.542 -13.323 -10.046 1.00 93.69 139 ILE A C 1
ATOM 1143 O O . ILE A 1 139 ? 18.069 -14.273 -10.665 1.00 93.69 139 ILE A O 1
ATOM 1147 N N . LEU A 1 140 ? 19.010 -13.430 -8.810 1.00 95.50 140 LEU A N 1
ATOM 1148 C CA . LEU A 1 140 ? 19.008 -14.688 -8.085 1.00 95.50 140 LEU A CA 1
ATOM 1149 C C . LEU A 1 140 ? 17.633 -14.949 -7.461 1.00 95.50 140 LEU A C 1
ATOM 1151 O O . LEU A 1 140 ? 16.972 -14.035 -6.954 1.00 95.50 140 LEU A O 1
ATOM 1155 N N . GLY A 1 141 ? 17.206 -16.205 -7.465 1.00 95.25 141 GLY A N 1
ATOM 1156 C CA . GLY A 1 141 ? 16.048 -16.669 -6.710 1.00 95.25 141 GLY A CA 1
ATOM 1157 C C . GLY A 1 141 ? 16.398 -17.071 -5.274 1.00 95.25 141 GLY A C 1
ATOM 1158 O O . GLY A 1 141 ? 15.539 -17.012 -4.394 1.00 95.25 141 GLY A O 1
ATOM 1159 N N . ALA A 1 142 ? 17.656 -17.424 -5.007 1.00 95.88 142 ALA A N 1
ATOM 1160 C CA . ALA A 1 142 ? 18.156 -17.739 -3.671 1.00 95.88 142 ALA A CA 1
ATOM 1161 C C . ALA A 1 142 ? 19.654 -17.428 -3.532 1.00 95.88 142 ALA A C 1
ATOM 1163 O O . ALA A 1 142 ? 20.366 -17.208 -4.508 1.00 95.88 142 ALA A O 1
ATOM 1164 N N . CYS A 1 143 ? 20.158 -17.403 -2.298 1.00 94.38 143 CYS A N 1
ATOM 1165 C CA . CYS A 1 143 ? 21.594 -17.323 -2.054 1.00 94.38 143 CYS A CA 1
ATOM 1166 C C . CYS A 1 143 ? 22.299 -18.572 -2.625 1.00 94.38 143 CYS A C 1
ATOM 1168 O O . CYS A 1 143 ? 21.946 -19.678 -2.219 1.00 94.38 143 CYS A O 1
ATOM 1170 N N . PRO A 1 144 ? 23.354 -18.437 -3.449 1.00 95.12 144 PRO A N 1
ATOM 1171 C CA . PRO A 1 144 ? 24.011 -19.588 -4.074 1.00 95.12 144 PRO A CA 1
ATOM 1172 C C . PRO A 1 144 ? 24.741 -20.494 -3.068 1.00 95.12 144 PRO A C 1
ATOM 1174 O O . PRO A 1 144 ? 25.005 -21.654 -3.364 1.00 95.12 144 PRO A O 1
ATOM 1177 N N . TYR A 1 145 ? 25.036 -19.991 -1.864 1.00 94.75 145 TYR A N 1
ATOM 1178 C CA . TYR A 1 145 ? 25.779 -20.729 -0.838 1.00 94.75 145 TYR A CA 1
ATOM 1179 C C . TYR A 1 145 ? 24.879 -21.418 0.190 1.00 94.75 145 TYR A C 1
ATOM 1181 O O . TYR A 1 145 ? 25.119 -22.569 0.531 1.00 94.75 145 TYR A O 1
ATOM 1189 N N . CYS A 1 146 ? 23.855 -20.726 0.702 1.00 93.62 146 CYS A N 1
ATOM 1190 C CA . CYS A 1 146 ? 22.965 -21.273 1.737 1.00 93.62 146 CYS A CA 1
ATOM 1191 C C . CYS A 1 146 ? 21.538 -21.555 1.255 1.00 93.62 146 CYS A C 1
ATOM 1193 O O . CYS A 1 146 ? 20.704 -21.959 2.057 1.00 93.62 146 CYS A O 1
ATOM 1195 N N . GLN A 1 147 ? 21.239 -21.309 -0.026 1.00 95.50 147 GLN A N 1
ATOM 1196 C CA . GLN A 1 147 ? 19.931 -21.537 -0.656 1.00 95.50 147 GLN A CA 1
ATOM 1197 C C . GLN A 1 147 ? 18.764 -20.764 -0.016 1.00 95.50 147 GLN A C 1
ATOM 1199 O O . GLN A 1 147 ? 17.596 -21.014 -0.305 1.00 95.50 147 GLN A O 1
ATOM 1204 N N . SER A 1 148 ? 19.061 -19.768 0.824 1.00 93.62 148 SER A N 1
ATOM 1205 C CA . SER A 1 148 ? 18.044 -18.905 1.417 1.00 93.62 148 SER A CA 1
ATOM 1206 C C . SER A 1 148 ? 17.387 -18.009 0.359 1.00 93.62 148 SER A C 1
ATOM 1208 O O . SER A 1 148 ? 18.109 -17.278 -0.327 1.00 93.62 148 SER A O 1
ATOM 1210 N N . PRO A 1 149 ? 16.043 -17.959 0.286 1.00 94.44 149 PRO A N 1
ATOM 1211 C CA . PRO A 1 149 ? 15.322 -17.017 -0.570 1.00 94.44 149 PRO A CA 1
ATOM 1212 C C . PRO A 1 149 ? 15.258 -15.603 0.028 1.00 94.44 149 PRO A C 1
ATOM 1214 O O . PRO A 1 149 ? 14.803 -14.671 -0.635 1.00 94.44 149 PRO A O 1
ATOM 1217 N N . PHE A 1 150 ? 15.663 -15.435 1.290 1.00 91.31 150 PHE A N 1
ATOM 1218 C CA . PHE A 1 150 ? 15.602 -14.159 1.990 1.00 91.31 150 PHE A CA 1
ATOM 1219 C C . PHE A 1 150 ? 16.783 -13.255 1.635 1.00 91.31 150 PHE A C 1
ATOM 1221 O O . PHE A 1 150 ? 17.923 -13.707 1.525 1.00 91.31 150 PHE A O 1
ATOM 1228 N N . ASN A 1 151 ? 16.511 -11.958 1.534 1.00 80.44 151 ASN A N 1
ATOM 1229 C CA . ASN A 1 151 ? 17.457 -10.910 1.193 1.00 80.44 151 ASN A CA 1
ATOM 1230 C C . ASN A 1 151 ? 17.384 -9.750 2.198 1.00 80.44 151 ASN A C 1
ATOM 1232 O O . ASN A 1 151 ? 16.308 -9.329 2.592 1.00 80.44 151 ASN A O 1
ATOM 1236 N N . PHE A 1 152 ? 18.540 -9.218 2.587 1.00 62.75 152 PHE A N 1
ATOM 1237 C CA . PHE A 1 152 ? 18.794 -7.784 2.784 1.00 62.75 152 PHE A CA 1
ATOM 1238 C C . PHE A 1 152 ? 20.301 -7.611 2.989 1.00 62.75 152 PHE A C 1
ATOM 1240 O O . PHE A 1 152 ? 20.774 -7.269 4.069 1.00 62.75 152 PHE A O 1
ATOM 1247 N N . GLY A 1 153 ? 21.068 -7.960 1.954 1.00 56.84 153 GLY A N 1
ATOM 1248 C CA . GLY A 1 153 ? 22.525 -7.930 2.031 1.00 56.84 153 GLY A CA 1
ATOM 1249 C C . GLY A 1 153 ? 23.085 -6.538 2.325 1.00 56.84 153 GLY A C 1
ATOM 1250 O O . GLY A 1 153 ? 22.605 -5.529 1.789 1.00 56.84 153 GLY A O 1
ATOM 1251 N N . GLU A 1 154 ? 24.118 -6.487 3.158 1.00 58.56 154 GLU A N 1
ATOM 1252 C CA . GLU A 1 154 ? 24.905 -5.280 3.416 1.00 58.56 154 GLU A CA 1
ATOM 1253 C C . GLU A 1 154 ? 25.858 -5.025 2.230 1.00 58.56 154 GLU A C 1
ATOM 1255 O O . GLU A 1 154 ? 26.187 -5.949 1.489 1.00 58.56 154 GLU A O 1
ATOM 1260 N N . GLY A 1 155 ? 26.244 -3.766 1.984 1.00 62.62 155 GLY A N 1
ATOM 1261 C CA . GLY A 1 155 ? 27.137 -3.380 0.874 1.00 62.62 155 GLY A CA 1
ATOM 1262 C C . GLY A 1 155 ? 26.459 -2.668 -0.309 1.00 62.62 155 GLY A C 1
ATOM 1263 O O . GLY A 1 155 ? 25.247 -2.428 -0.304 1.00 62.62 155 GLY A O 1
ATOM 1264 N N . SER A 1 156 ? 27.255 -2.300 -1.319 1.00 67.62 156 SER A N 1
ATOM 1265 C CA . SER A 1 156 ? 26.825 -1.569 -2.528 1.00 67.62 156 SER A CA 1
ATOM 1266 C C . SER A 1 156 ? 26.530 -2.515 -3.700 1.00 67.62 156 SER A C 1
ATOM 1268 O O . SER A 1 156 ? 27.222 -3.517 -3.868 1.00 67.62 156 SER A O 1
ATOM 1270 N N . ILE A 1 157 ? 25.532 -2.178 -4.530 1.00 71.50 157 ILE A N 1
ATOM 1271 C CA . ILE A 1 157 ? 25.258 -2.871 -5.807 1.00 71.50 157 ILE A CA 1
ATOM 1272 C C . ILE A 1 157 ? 26.339 -2.532 -6.846 1.00 71.50 157 ILE A C 1
ATOM 1274 O O . ILE A 1 157 ? 26.761 -3.405 -7.601 1.00 71.50 157 ILE A O 1
ATOM 1278 N N . VAL A 1 158 ? 26.800 -1.277 -6.871 1.00 67.81 158 VAL A N 1
ATOM 1279 C CA . VAL A 1 158 ? 27.801 -0.771 -7.823 1.00 67.81 158 VAL A CA 1
ATOM 1280 C C . VAL A 1 158 ? 29.183 -0.826 -7.182 1.00 67.81 158 VAL A C 1
ATOM 1282 O O . VAL A 1 158 ? 29.374 -0.260 -6.103 1.00 67.81 158 VAL A O 1
ATOM 1285 N N . GLY A 1 159 ? 30.134 -1.521 -7.817 1.00 61.59 159 GLY A N 1
ATOM 1286 C CA . GLY A 1 159 ? 31.533 -1.624 -7.367 1.00 61.59 159 GLY A CA 1
ATOM 1287 C C . GLY A 1 159 ? 31.763 -2.374 -6.043 1.00 61.59 159 GLY A C 1
ATOM 1288 O O . GLY A 1 159 ? 32.905 -2.672 -5.700 1.00 61.59 159 GLY A O 1
ATOM 1289 N N . GLY A 1 160 ? 30.699 -2.696 -5.304 1.00 69.81 160 GLY A N 1
ATOM 1290 C CA . GLY A 1 160 ? 30.735 -3.470 -4.066 1.00 69.81 160 GLY A CA 1
ATOM 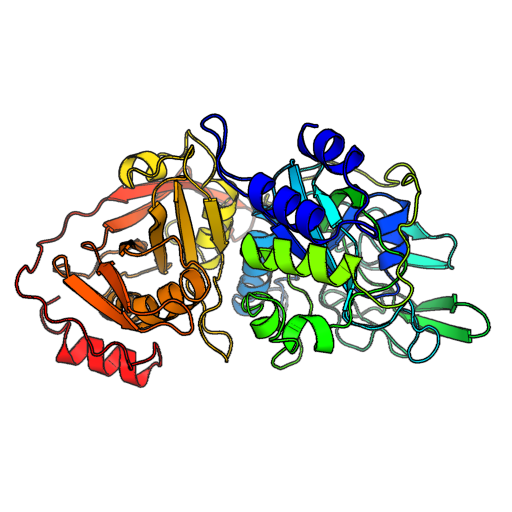1291 C C . GLY A 1 160 ? 30.284 -4.915 -4.259 1.00 69.81 160 GLY A C 1
ATOM 1292 O O . GLY A 1 160 ? 30.021 -5.368 -5.373 1.00 69.81 160 GLY A O 1
ATOM 1293 N N . SER A 1 161 ? 30.164 -5.634 -3.145 1.00 79.25 161 SER A N 1
ATOM 1294 C CA . SER A 1 161 ? 29.432 -6.893 -3.106 1.00 79.25 161 SER A CA 1
ATOM 1295 C C . SER A 1 161 ? 28.394 -6.919 -2.005 1.00 79.25 161 SER A C 1
ATOM 1297 O O . SER A 1 161 ? 28.681 -6.638 -0.842 1.00 79.25 161 SER A O 1
ATOM 1299 N N . LYS A 1 162 ? 27.176 -7.286 -2.398 1.00 84.56 162 LYS A N 1
ATOM 1300 C CA . LYS A 1 162 ? 26.104 -7.641 -1.485 1.00 84.56 162 LYS A CA 1
ATOM 1301 C C . LYS A 1 162 ? 26.395 -9.015 -0.902 1.00 84.56 162 LYS A C 1
ATOM 1303 O O . LYS A 1 162 ? 26.589 -9.977 -1.641 1.00 84.56 162 LYS A O 1
ATOM 1308 N N . THR A 1 163 ? 26.399 -9.112 0.419 1.00 87.88 163 THR A N 1
ATOM 1309 C CA . THR A 1 163 ? 26.589 -10.383 1.125 1.00 87.88 163 THR A CA 1
ATOM 1310 C C . THR A 1 163 ? 25.262 -10.950 1.608 1.00 87.88 163 THR A C 1
ATOM 1312 O O . THR A 1 163 ? 24.313 -10.223 1.898 1.00 87.88 163 THR A O 1
ATOM 1315 N N . CYS A 1 164 ? 25.173 -12.271 1.708 1.00 88.94 164 CYS A N 1
ATOM 1316 C CA . CYS A 1 164 ? 24.028 -12.928 2.305 1.00 88.94 164 CYS A CA 1
ATOM 1317 C C . CYS A 1 164 ? 24.002 -12.656 3.813 1.00 88.94 164 CYS A C 1
ATOM 1319 O O . CYS A 1 164 ? 24.947 -13.029 4.508 1.00 88.94 164 CYS A O 1
ATOM 1321 N N . PRO A 1 165 ? 22.916 -12.097 4.367 1.00 84.88 165 PRO A N 1
ATOM 1322 C CA . PRO A 1 165 ? 22.859 -11.786 5.792 1.00 84.88 165 PRO A CA 1
ATOM 1323 C C . PRO A 1 165 ? 22.744 -13.026 6.694 1.00 84.88 165 PRO A C 1
ATOM 1325 O O . PRO A 1 165 ? 22.822 -12.897 7.914 1.00 84.88 165 PRO A O 1
ATOM 1328 N N . LEU A 1 166 ? 22.525 -14.215 6.117 1.00 88.44 166 LEU A N 1
ATOM 1329 C CA . LEU A 1 166 ? 22.450 -15.475 6.859 1.00 88.44 166 LEU A CA 1
ATOM 1330 C C . LEU A 1 166 ? 23.779 -16.234 6.869 1.00 88.44 166 LEU A C 1
ATOM 1332 O O . LEU A 1 166 ? 24.161 -16.745 7.915 1.00 88.44 166 LEU A O 1
ATOM 1336 N N . CYS A 1 167 ? 24.488 -16.306 5.735 1.00 90.69 167 CYS A N 1
ATOM 1337 C CA . CYS A 1 167 ? 25.737 -17.073 5.633 1.00 90.69 167 CYS A CA 1
ATOM 1338 C C . CYS A 1 167 ? 26.999 -16.222 5.424 1.00 90.69 167 CYS A C 1
ATOM 1340 O O . CYS A 1 167 ? 28.087 -16.776 5.333 1.00 90.69 167 CYS A O 1
ATOM 1342 N N . GLY A 1 168 ? 26.878 -14.898 5.295 1.00 89.06 168 GLY A N 1
ATOM 1343 C CA . GLY A 1 168 ? 27.997 -13.962 5.132 1.00 89.06 168 GLY A CA 1
ATOM 1344 C C . GLY A 1 168 ? 28.660 -13.936 3.748 1.00 89.06 168 GLY A C 1
ATOM 1345 O O . GLY A 1 168 ? 29.409 -13.006 3.462 1.00 89.06 168 GLY A O 1
ATOM 1346 N N . ASN A 1 169 ? 28.375 -14.904 2.872 1.00 91.12 169 ASN A N 1
ATOM 1347 C CA . ASN A 1 169 ? 29.006 -15.005 1.550 1.00 91.12 169 ASN A CA 1
ATOM 1348 C C . ASN A 1 169 ? 28.468 -13.964 0.556 1.00 91.12 169 ASN A C 1
ATOM 1350 O O . ASN A 1 169 ? 27.283 -13.638 0.573 1.00 91.12 169 ASN A O 1
ATOM 1354 N N . ASP A 1 170 ? 29.332 -13.480 -0.335 1.00 90.56 170 ASP A N 1
ATOM 1355 C CA . ASP A 1 170 ? 28.997 -12.600 -1.465 1.00 90.56 170 ASP A CA 1
ATOM 1356 C C . ASP A 1 170 ? 27.973 -13.268 -2.400 1.00 90.56 170 ASP A C 1
ATOM 1358 O O . ASP A 1 170 ? 28.121 -14.440 -2.719 1.00 90.56 170 ASP A O 1
ATOM 1362 N N . TYR A 1 171 ? 26.945 -12.562 -2.876 1.00 90.38 171 TYR A N 1
ATOM 1363 C CA . TYR A 1 171 ? 26.026 -13.102 -3.893 1.00 90.38 171 TYR A CA 1
ATOM 1364 C C . TYR A 1 171 ? 26.678 -13.307 -5.273 1.00 90.38 171 TYR A C 1
ATOM 1366 O O . TYR A 1 171 ? 26.090 -13.924 -6.163 1.00 90.38 171 TYR A O 1
ATOM 1374 N N . GLY A 1 172 ? 27.896 -12.814 -5.459 1.00 90.00 172 GLY A N 1
ATOM 1375 C CA . GLY A 1 172 ? 28.642 -12.823 -6.701 1.00 90.00 172 GLY A CA 1
ATOM 1376 C C . GLY A 1 172 ? 28.491 -11.512 -7.466 1.00 90.00 172 GLY A C 1
ATOM 1377 O O . GLY A 1 172 ? 27.616 -10.680 -7.198 1.00 90.00 172 GLY A O 1
ATOM 1378 N N . ARG A 1 173 ? 29.373 -11.341 -8.451 1.00 90.19 173 ARG A N 1
ATOM 1379 C CA . ARG A 1 173 ? 29.442 -10.160 -9.313 1.00 90.19 173 ARG A CA 1
ATOM 1380 C C . ARG A 1 173 ? 29.298 -10.559 -10.773 1.00 90.19 173 ARG A C 1
ATOM 1382 O O . ARG A 1 173 ? 29.685 -11.659 -11.161 1.00 90.19 173 ARG A O 1
ATOM 1389 N N . VAL A 1 174 ? 28.756 -9.650 -11.569 1.00 88.62 174 VAL A N 1
ATOM 1390 C CA . VAL A 1 174 ? 28.576 -9.792 -13.013 1.00 88.62 174 VAL A CA 1
ATOM 1391 C C . VAL A 1 174 ? 29.070 -8.534 -13.718 1.00 88.62 174 VAL A C 1
ATOM 1393 O O . VAL A 1 174 ? 28.883 -7.420 -13.223 1.00 88.62 174 VAL A O 1
ATOM 1396 N N . ASN A 1 175 ? 29.699 -8.724 -14.875 1.00 87.44 175 ASN A N 1
ATOM 1397 C CA . ASN A 1 175 ? 30.088 -7.629 -15.755 1.00 87.44 175 ASN A CA 1
ATOM 1398 C C . ASN A 1 175 ? 28.921 -7.336 -16.696 1.00 87.44 175 ASN A C 1
ATOM 1400 O O . ASN A 1 175 ? 28.442 -8.239 -17.381 1.00 87.44 175 ASN A O 1
ATOM 1404 N N . VAL A 1 176 ? 28.453 -6.091 -16.709 1.00 83.56 176 VAL A N 1
ATOM 1405 C CA . VAL A 1 176 ? 27.355 -5.647 -17.573 1.00 83.56 176 VAL A CA 1
ATOM 1406 C C . VAL A 1 176 ? 27.857 -4.538 -18.483 1.00 83.56 176 VAL A C 1
ATOM 1408 O O . VAL A 1 176 ? 28.362 -3.519 -18.007 1.00 83.56 176 VAL A O 1
ATOM 1411 N N . GLY A 1 177 ? 27.681 -4.733 -19.788 1.00 76.38 177 GLY A N 1
ATOM 1412 C CA . GLY A 1 177 ? 27.895 -3.709 -20.804 1.00 76.38 177 GLY A CA 1
ATOM 1413 C C . GLY A 1 177 ? 26.595 -2.974 -21.133 1.00 76.38 177 GLY A C 1
ATOM 1414 O O . GLY A 1 177 ? 25.556 -3.606 -21.330 1.00 76.38 177 GLY A O 1
ATOM 1415 N N . VAL A 1 178 ? 26.641 -1.642 -21.210 1.00 68.81 178 VAL A N 1
ATOM 1416 C CA . VAL A 1 178 ? 25.545 -0.807 -21.737 1.00 68.81 178 VAL A CA 1
ATOM 1417 C C . VAL A 1 178 ? 26.147 0.216 -22.694 1.00 68.81 178 VAL A C 1
ATOM 1419 O O . VAL A 1 178 ? 26.834 1.152 -22.277 1.00 68.81 178 VAL A O 1
ATOM 1422 N N . GLY A 1 179 ? 25.905 0.027 -23.993 1.00 71.44 179 GLY A N 1
ATOM 1423 C CA . GLY A 1 179 ? 26.575 0.803 -25.036 1.00 71.44 179 GLY A CA 1
ATOM 1424 C C . GLY A 1 179 ? 28.082 0.534 -25.038 1.00 71.44 179 GLY A C 1
ATOM 1425 O O . GLY A 1 179 ? 28.498 -0.616 -25.102 1.00 71.44 179 GLY A O 1
ATOM 1426 N N . SER A 1 180 ? 28.893 1.592 -24.955 1.00 67.69 180 SER A N 1
ATOM 1427 C CA . SER A 1 180 ? 30.363 1.516 -24.908 1.00 67.69 180 SER A CA 1
ATOM 1428 C C . SER A 1 180 ? 30.951 1.440 -23.495 1.00 67.69 180 SER A C 1
ATOM 1430 O O . SER A 1 180 ? 32.171 1.409 -23.346 1.00 67.69 180 SER A O 1
ATOM 1432 N N . LYS A 1 181 ? 30.115 1.458 -22.450 1.00 74.56 181 LYS A N 1
ATOM 1433 C CA . LYS A 1 181 ? 30.566 1.371 -21.057 1.00 74.56 181 LYS A CA 1
ATOM 1434 C C . LYS A 1 181 ? 30.398 -0.056 -20.544 1.00 74.56 181 LYS A C 1
ATOM 1436 O O . LYS A 1 181 ? 29.415 -0.719 -20.873 1.00 74.56 181 LYS A O 1
ATOM 1441 N N . GLU A 1 182 ? 31.305 -0.474 -19.669 1.00 81.38 182 GLU A N 1
ATOM 1442 C CA . GLU A 1 182 ? 31.217 -1.712 -18.891 1.00 81.38 182 GLU A CA 1
ATOM 1443 C C . GLU A 1 182 ? 31.288 -1.393 -17.394 1.00 81.38 182 GLU A C 1
ATOM 1445 O O . GLU A 1 182 ? 31.959 -0.445 -16.980 1.00 81.38 182 GLU A O 1
ATOM 1450 N N . GLY A 1 183 ? 30.587 -2.176 -16.575 1.00 82.25 183 GLY A N 1
ATOM 1451 C CA . GLY A 1 183 ? 30.609 -2.040 -15.121 1.00 82.25 183 GLY A CA 1
ATOM 1452 C C . GLY A 1 183 ? 30.488 -3.381 -14.405 1.00 82.25 183 GLY A C 1
ATOM 1453 O O . GLY A 1 183 ? 29.900 -4.328 -14.928 1.00 82.25 183 GLY A O 1
ATOM 1454 N N . VAL A 1 184 ? 31.038 -3.444 -13.190 1.00 86.12 184 VAL A N 1
ATOM 1455 C CA . VAL A 1 184 ? 30.953 -4.610 -12.301 1.00 86.12 184 VAL A CA 1
ATOM 1456 C C . VAL A 1 184 ? 29.851 -4.377 -11.274 1.00 86.12 184 VAL A C 1
ATOM 1458 O O . VAL A 1 184 ? 29.901 -3.415 -10.499 1.00 86.12 184 VAL A O 1
ATOM 1461 N N . PHE A 1 185 ? 28.879 -5.282 -11.241 1.00 86.19 185 PHE A N 1
ATOM 1462 C CA . PHE A 1 185 ? 27.699 -5.160 -10.392 1.00 86.19 185 PHE A CA 1
ATOM 1463 C C . PHE A 1 185 ? 27.488 -6.414 -9.557 1.00 86.19 185 PHE A C 1
ATOM 1465 O O . PHE A 1 185 ? 27.665 -7.532 -10.037 1.00 86.19 185 PHE A O 1
ATOM 1472 N N . SER A 1 186 ? 27.083 -6.239 -8.303 1.00 88.25 186 SER A N 1
ATOM 1473 C CA . SER A 1 186 ? 26.698 -7.363 -7.454 1.00 88.25 186 SER A CA 1
ATOM 1474 C C . SER A 1 186 ? 25.330 -7.907 -7.866 1.00 88.25 186 SER A C 1
ATOM 1476 O O . SER A 1 186 ? 24.440 -7.139 -8.243 1.00 88.25 186 SER A O 1
ATOM 1478 N N . ARG A 1 187 ? 25.156 -9.227 -7.788 1.00 90.44 187 ARG A N 1
ATOM 1479 C CA . ARG A 1 187 ? 23.857 -9.889 -7.954 1.00 90.44 187 ARG A CA 1
ATOM 1480 C C . ARG A 1 187 ? 22.937 -9.604 -6.763 1.00 90.44 187 ARG A C 1
ATOM 1482 O O . ARG A 1 187 ? 23.390 -9.307 -5.657 1.00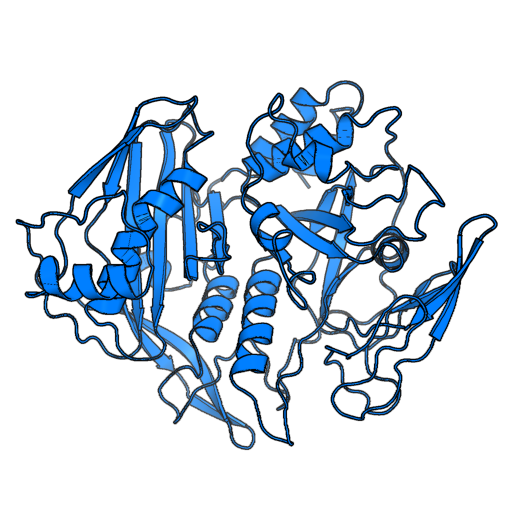 90.44 187 ARG A O 1
ATOM 1489 N N . VAL A 1 188 ? 21.630 -9.742 -6.976 1.00 89.31 188 VAL A N 1
ATOM 1490 C CA . VAL A 1 188 ? 20.606 -9.548 -5.937 1.00 89.31 188 VAL A CA 1
ATOM 1491 C C . VAL A 1 188 ? 19.641 -10.726 -5.881 1.00 89.31 188 VAL A C 1
ATOM 1493 O O . VAL A 1 188 ? 19.282 -11.282 -6.916 1.00 89.31 188 VAL A O 1
ATOM 1496 N N . VAL A 1 189 ? 19.194 -11.082 -4.673 1.00 92.38 189 VAL A N 1
ATOM 1497 C CA . VAL A 1 189 ? 18.163 -12.110 -4.457 1.00 92.38 189 VAL A CA 1
ATOM 1498 C C . VAL A 1 189 ? 16.782 -11.451 -4.446 1.00 92.38 189 VAL A C 1
ATOM 1500 O O . VAL A 1 189 ? 16.462 -10.695 -3.524 1.00 92.38 189 VAL A O 1
ATOM 1503 N N . LEU A 1 190 ? 15.962 -11.727 -5.461 1.00 93.81 190 LEU A N 1
ATOM 1504 C CA . LEU A 1 190 ? 14.581 -11.240 -5.585 1.00 93.81 190 LEU A CA 1
ATOM 1505 C C . LEU A 1 190 ? 13.652 -12.442 -5.800 1.00 93.81 190 LEU A C 1
ATOM 1507 O O . LEU A 1 190 ? 13.235 -12.766 -6.917 1.00 93.81 190 LEU A O 1
ATOM 1511 N N . SER A 1 191 ? 13.391 -13.146 -4.701 1.00 95.06 191 SER A N 1
ATOM 1512 C CA . SER A 1 191 ? 12.643 -14.408 -4.675 1.00 95.06 191 SER A CA 1
ATOM 1513 C C . SER A 1 191 ? 11.128 -14.220 -4.667 1.00 95.06 191 SER A C 1
ATOM 1515 O O . SER A 1 191 ? 10.384 -15.162 -4.923 1.00 95.06 191 SER A O 1
ATOM 1517 N N . THR A 1 192 ? 10.658 -13.014 -4.358 1.00 95.75 192 THR A N 1
ATOM 1518 C CA . THR A 1 192 ? 9.236 -12.699 -4.275 1.00 95.75 192 THR A CA 1
ATOM 1519 C C . THR A 1 192 ? 8.799 -11.986 -5.542 1.00 95.75 192 THR A C 1
ATOM 1521 O O . THR A 1 192 ? 9.340 -10.929 -5.871 1.00 95.75 192 THR A O 1
ATOM 1524 N N . ARG A 1 193 ? 7.866 -12.588 -6.285 1.00 96.81 193 ARG A N 1
ATOM 1525 C CA . ARG A 1 193 ? 7.581 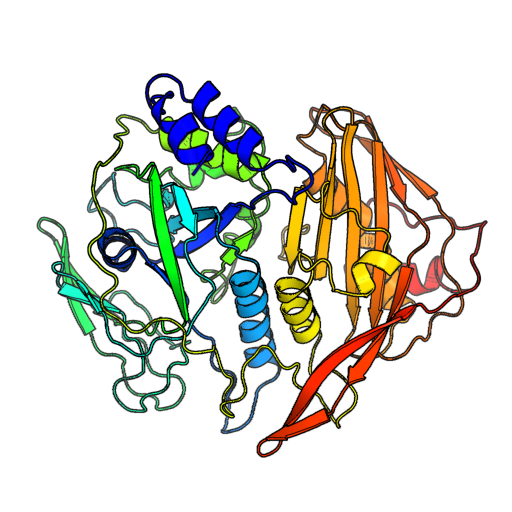-12.227 -7.679 1.00 96.81 193 ARG A CA 1
ATOM 1526 C C . ARG A 1 193 ? 6.087 -12.153 -7.967 1.00 96.81 193 ARG A C 1
ATOM 1528 O O . ARG A 1 193 ? 5.279 -12.782 -7.287 1.00 96.81 193 ARG A O 1
ATOM 1535 N N . ILE A 1 194 ? 5.745 -11.373 -8.987 1.00 97.62 194 ILE A N 1
ATOM 1536 C CA . ILE A 1 194 ? 4.396 -11.217 -9.540 1.00 97.62 194 ILE A CA 1
ATOM 1537 C C . ILE A 1 194 ? 4.517 -11.164 -11.065 1.00 97.62 194 ILE A C 1
ATOM 1539 O O . ILE A 1 194 ? 5.401 -10.482 -11.582 1.00 97.62 194 ILE A O 1
ATOM 1543 N N . LEU A 1 195 ? 3.633 -11.849 -11.792 1.00 98.25 195 LEU A N 1
ATOM 1544 C CA . LEU A 1 195 ? 3.559 -11.738 -13.249 1.00 98.25 195 LEU A CA 1
ATOM 1545 C C . LEU A 1 195 ? 2.868 -10.439 -13.656 1.00 98.25 195 LEU A C 1
ATOM 1547 O O . LEU A 1 195 ? 1.876 -10.031 -13.047 1.00 98.25 195 LEU A O 1
ATOM 1551 N N . ILE A 1 196 ? 3.377 -9.815 -14.713 1.00 97.75 196 ILE A N 1
ATOM 1552 C CA . ILE A 1 196 ? 2.851 -8.569 -15.266 1.00 97.75 196 ILE A CA 1
ATOM 1553 C C . ILE A 1 196 ? 2.775 -8.645 -16.788 1.00 97.75 196 ILE A C 1
ATOM 1555 O O . ILE A 1 196 ? 3.555 -9.335 -17.441 1.00 97.75 196 ILE A O 1
ATOM 1559 N N . LYS A 1 197 ? 1.857 -7.876 -17.366 1.00 96.06 197 LYS A N 1
ATOM 1560 C CA . LYS A 1 197 ? 1.725 -7.694 -18.813 1.00 96.06 197 LYS A CA 1
ATOM 1561 C C . LYS A 1 197 ? 1.914 -6.221 -19.170 1.00 96.06 197 LYS A C 1
ATOM 1563 O O . LYS A 1 197 ? 1.460 -5.363 -18.410 1.00 96.06 197 LYS A O 1
ATOM 1568 N N . PRO A 1 198 ? 2.588 -5.896 -20.285 1.00 95.75 198 PRO A N 1
ATOM 1569 C CA . PRO A 1 198 ? 2.740 -4.511 -20.704 1.00 95.75 198 PRO A CA 1
ATOM 1570 C C . PRO A 1 198 ? 1.374 -3.929 -21.062 1.00 95.75 198 PRO A C 1
ATOM 1572 O O . PRO A 1 198 ? 0.588 -4.566 -21.762 1.00 95.75 198 PRO A O 1
ATOM 1575 N N . LEU A 1 199 ? 1.108 -2.713 -20.585 1.00 95.06 199 LEU A N 1
ATOM 1576 C CA . LEU A 1 199 ? -0.042 -1.923 -21.014 1.00 95.06 199 LEU A CA 1
ATOM 1577 C C . LEU A 1 199 ? 0.420 -0.820 -21.968 1.00 95.06 199 LEU A C 1
ATOM 1579 O O . LEU A 1 199 ? 0.038 -0.814 -23.132 1.00 95.06 199 LEU A O 1
ATOM 1583 N N . VAL A 1 200 ? 1.305 0.062 -21.495 1.00 95.94 200 VAL A N 1
ATOM 1584 C CA . VAL A 1 200 ? 1.996 1.067 -22.314 1.00 95.94 200 VAL A CA 1
ATOM 1585 C C . VAL A 1 200 ? 3.418 1.204 -21.794 1.00 95.94 200 VAL A C 1
ATOM 1587 O O . VAL A 1 200 ? 3.635 1.610 -20.654 1.00 95.94 200 VAL A O 1
ATOM 1590 N N . VAL A 1 201 ? 4.409 0.867 -22.616 1.00 94.88 201 VAL A N 1
ATOM 1591 C CA . VAL A 1 201 ? 5.816 0.948 -22.215 1.00 94.88 201 VAL A CA 1
ATOM 1592 C C . VAL A 1 201 ? 6.495 2.071 -22.970 1.00 94.88 201 VAL A C 1
ATOM 1594 O O . VAL A 1 201 ? 6.518 2.095 -24.194 1.00 94.88 201 VAL A O 1
ATOM 1597 N N . PHE A 1 202 ? 7.045 3.015 -22.220 1.00 94.31 202 PHE A N 1
ATOM 1598 C CA . PHE A 1 202 ? 7.726 4.183 -22.756 1.00 94.31 202 PHE A CA 1
ATOM 1599 C C . PHE A 1 202 ? 9.228 3.927 -22.873 1.00 94.31 202 PHE A C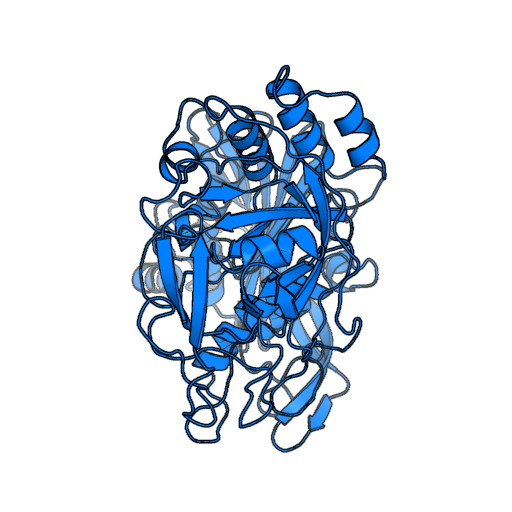 1
ATOM 1601 O O . PHE A 1 202 ? 9.810 3.218 -22.047 1.00 94.31 202 PHE A O 1
ATOM 1608 N N . GLN A 1 203 ? 9.856 4.507 -23.895 1.00 92.06 203 GLN A N 1
ATOM 1609 C CA . GLN A 1 203 ? 11.296 4.393 -24.114 1.00 92.06 203 GLN A CA 1
ATOM 1610 C C . GLN A 1 203 ? 12.082 5.102 -23.003 1.00 92.06 203 GLN A C 1
ATOM 1612 O O . GLN A 1 203 ? 13.069 4.564 -22.504 1.00 92.06 203 GLN A O 1
ATOM 1617 N N . GLN A 1 204 ? 11.636 6.295 -22.601 1.00 91.94 204 GLN A N 1
ATOM 1618 C CA . GLN A 1 204 ? 12.323 7.132 -21.617 1.00 91.94 204 GLN A CA 1
ATOM 1619 C C . GLN A 1 204 ? 11.629 7.104 -20.258 1.00 91.94 204 GLN A C 1
ATOM 1621 O O . GLN A 1 204 ? 10.404 6.968 -20.180 1.00 91.94 204 GLN A O 1
ATOM 1626 N N . THR A 1 205 ? 12.398 7.312 -19.185 1.00 92.25 205 THR A N 1
ATOM 1627 C CA . THR A 1 205 ? 11.807 7.587 -17.871 1.00 92.25 205 THR A CA 1
ATOM 1628 C C . THR A 1 205 ? 11.216 8.990 -17.794 1.00 92.25 205 THR A C 1
ATOM 1630 O O . THR A 1 205 ? 11.817 9.964 -18.269 1.00 92.25 205 THR A O 1
ATOM 1633 N N . ALA A 1 206 ? 10.078 9.113 -17.109 1.00 93.62 206 ALA A N 1
ATOM 1634 C CA . ALA A 1 206 ? 9.648 10.412 -16.608 1.00 93.62 206 ALA A CA 1
ATOM 1635 C C . ALA A 1 206 ? 10.536 10.790 -15.422 1.00 93.62 206 ALA A C 1
ATOM 1637 O O . ALA A 1 206 ? 10.580 10.060 -14.428 1.00 93.62 206 ALA A O 1
ATOM 1638 N N . GLY A 1 207 ? 11.280 11.891 -15.547 1.00 90.50 207 GLY A N 1
ATOM 1639 C CA . GLY A 1 207 ? 12.257 12.291 -14.533 1.00 90.50 207 GLY A CA 1
ATOM 1640 C C . GLY A 1 207 ? 11.578 12.550 -13.187 1.00 90.50 207 GLY A C 1
ATOM 1641 O O . GLY A 1 207 ? 10.565 13.246 -13.133 1.00 90.50 207 GLY A O 1
ATOM 1642 N N . ASP A 1 208 ? 12.139 12.019 -12.101 1.00 88.06 208 ASP A N 1
ATOM 1643 C CA . ASP A 1 208 ? 11.577 12.151 -10.750 1.00 88.06 208 ASP A CA 1
ATOM 1644 C C . ASP A 1 208 ? 11.374 13.620 -10.345 1.00 88.06 208 ASP A C 1
ATOM 1646 O O . ASP A 1 208 ? 10.292 13.991 -9.897 1.00 88.06 208 ASP A O 1
ATOM 1650 N N . ASN A 1 209 ? 12.356 14.486 -10.605 1.00 88.06 209 ASN A N 1
ATOM 1651 C CA . ASN A 1 209 ? 12.252 15.920 -10.339 1.00 88.06 209 ASN A CA 1
ATOM 1652 C C . ASN A 1 209 ? 11.067 16.567 -11.059 1.00 88.06 209 ASN A C 1
ATOM 1654 O O . ASN A 1 209 ? 10.355 17.359 -10.448 1.00 88.06 209 ASN A O 1
ATOM 1658 N N . ARG A 1 210 ? 10.831 16.219 -12.329 1.00 90.75 210 ARG A N 1
ATOM 1659 C CA . ARG A 1 210 ? 9.691 16.740 -13.090 1.00 90.75 210 ARG A CA 1
ATOM 1660 C C . ARG A 1 210 ? 8.387 16.219 -12.494 1.00 90.75 210 ARG A C 1
ATOM 1662 O O . ARG A 1 210 ? 7.503 16.997 -12.172 1.00 90.75 210 ARG A O 1
ATOM 1669 N N . VAL A 1 211 ? 8.290 14.914 -12.274 1.00 91.56 211 VAL A N 1
ATOM 1670 C CA . VAL A 1 211 ? 7.086 14.281 -11.727 1.00 91.56 211 VAL A CA 1
ATOM 1671 C C . VAL A 1 211 ? 6.698 14.843 -10.349 1.00 91.56 211 VAL A C 1
ATOM 1673 O O . VAL A 1 211 ? 5.517 15.106 -10.107 1.00 91.56 211 VAL A O 1
ATOM 1676 N N . TYR A 1 212 ? 7.674 15.057 -9.462 1.00 88.81 212 TYR A N 1
ATOM 1677 C CA . TYR A 1 212 ? 7.439 15.532 -8.096 1.00 88.81 212 TYR A CA 1
ATOM 1678 C C . TYR A 1 212 ? 7.319 17.049 -7.959 1.00 88.81 212 TYR A C 1
ATOM 1680 O O . TYR A 1 212 ? 6.647 17.506 -7.034 1.00 88.81 212 TYR A O 1
ATOM 1688 N N . SER A 1 213 ? 7.983 17.818 -8.825 1.00 88.19 213 SER A N 1
ATOM 1689 C CA . SER A 1 213 ? 8.137 19.272 -8.648 1.00 88.19 213 SER A CA 1
ATOM 1690 C C . SER A 1 213 ? 7.351 20.094 -9.660 1.00 88.19 213 SER A C 1
ATOM 1692 O O . SER A 1 213 ? 7.168 21.289 -9.446 1.00 88.19 213 SER A O 1
ATOM 1694 N N . ASP A 1 214 ? 6.889 19.489 -10.757 1.00 90.00 214 ASP A N 1
ATOM 1695 C CA . ASP A 1 214 ? 6.038 20.179 -11.715 1.00 90.00 214 ASP A CA 1
ATOM 1696 C C . ASP A 1 214 ? 4.635 20.366 -11.122 1.00 90.00 214 ASP A C 1
ATOM 1698 O O . ASP A 1 214 ? 3.821 19.437 -11.039 1.00 90.00 214 ASP A O 1
ATOM 1702 N N . MET A 1 215 ? 4.395 21.595 -10.668 1.00 88.06 215 MET A N 1
ATOM 1703 C CA . MET A 1 215 ? 3.135 22.052 -10.089 1.00 88.06 215 MET A CA 1
ATOM 1704 C C . MET A 1 215 ? 2.150 22.562 -11.152 1.00 88.06 215 MET A C 1
ATOM 1706 O O . MET A 1 215 ? 1.029 22.915 -10.795 1.00 88.06 215 MET A O 1
ATOM 1710 N N . SER A 1 216 ? 2.538 22.606 -12.436 1.00 89.56 216 SER A N 1
ATOM 1711 C CA . SER A 1 216 ? 1.628 22.982 -13.530 1.00 89.56 216 SER A CA 1
ATOM 1712 C C . SER A 1 216 ? 0.634 21.867 -13.873 1.00 89.56 216 SER A C 1
ATOM 1714 O O . SER A 1 216 ? -0.440 22.139 -14.405 1.00 89.56 216 SER A O 1
ATOM 1716 N N . VAL A 1 217 ? 0.957 20.622 -13.503 1.00 90.31 217 VAL A N 1
ATOM 1717 C CA . VAL A 1 217 ? 0.114 19.438 -13.706 1.00 90.31 217 VAL A CA 1
ATOM 1718 C C . VAL A 1 217 ? -0.349 18.904 -12.343 1.00 90.31 217 VAL A C 1
ATOM 1720 O O . VAL A 1 217 ? 0.477 18.378 -11.591 1.00 90.31 217 VAL A O 1
ATOM 1723 N N . PRO A 1 218 ? -1.638 19.010 -11.973 1.00 89.19 218 PRO A N 1
ATOM 1724 C CA . PRO A 1 218 ? -2.155 18.434 -10.731 1.00 89.19 218 PRO A CA 1
ATOM 1725 C C . PRO A 1 218 ? -2.313 16.902 -10.825 1.00 89.19 218 PRO A C 1
ATOM 1727 O O . PRO A 1 218 ? -2.455 16.369 -11.925 1.00 89.19 218 PRO A O 1
ATOM 1730 N N . PRO A 1 219 ? -2.341 16.173 -9.691 1.00 91.06 219 PRO A N 1
ATOM 1731 C CA . PRO A 1 219 ? -2.099 16.623 -8.314 1.00 91.06 219 PRO A CA 1
ATOM 1732 C C . PRO A 1 219 ? -0.601 16.696 -7.954 1.00 91.06 219 PRO A C 1
ATOM 1734 O O . PRO A 1 219 ? 0.269 16.294 -8.724 1.00 91.06 219 PRO A O 1
ATOM 1737 N N . LEU A 1 220 ? -0.261 17.154 -6.746 1.00 89.06 220 LEU A N 1
ATOM 1738 C CA . LEU A 1 220 ? 1.041 16.811 -6.157 1.00 89.06 220 LEU A CA 1
ATOM 1739 C C . LEU A 1 220 ? 1.075 15.299 -5.887 1.00 89.06 220 LEU A C 1
ATOM 1741 O O . LEU A 1 220 ? 0.114 14.762 -5.345 1.00 89.06 220 LEU A O 1
ATOM 1745 N N . ILE A 1 221 ? 2.181 14.627 -6.216 1.00 88.81 221 ILE A N 1
ATOM 1746 C CA . ILE A 1 221 ? 2.362 13.218 -5.851 1.00 88.81 221 ILE A CA 1
ATOM 1747 C C . ILE A 1 221 ? 2.895 13.144 -4.423 1.00 88.81 221 ILE A C 1
ATOM 1749 O O . ILE A 1 221 ? 4.055 13.470 -4.164 1.00 88.81 221 ILE A O 1
ATOM 1753 N N . TRP A 1 222 ? 2.034 12.726 -3.504 1.00 87.25 222 TRP A N 1
ATOM 1754 C CA . TRP A 1 222 ? 2.311 12.594 -2.084 1.00 87.25 222 TRP A CA 1
ATOM 1755 C C . TRP A 1 222 ? 2.854 11.206 -1.743 1.00 87.25 222 TRP A C 1
ATOM 1757 O O . TRP A 1 222 ? 3.942 11.105 -1.171 1.00 87.25 222 TRP A O 1
ATOM 1767 N N . ILE A 1 223 ? 2.159 10.139 -2.160 1.00 84.81 223 ILE A N 1
ATOM 1768 C CA . ILE A 1 223 ? 2.422 8.769 -1.683 1.00 84.81 223 ILE A CA 1
ATOM 1769 C C . ILE A 1 223 ? 3.850 8.306 -1.992 1.00 84.81 223 ILE A C 1
ATOM 1771 O O . ILE A 1 223 ? 4.514 7.701 -1.153 1.00 84.81 223 ILE A O 1
ATOM 1775 N N . SER A 1 224 ? 4.354 8.588 -3.196 1.00 76.38 224 SER A N 1
ATOM 1776 C CA . SER A 1 224 ? 5.715 8.173 -3.574 1.00 76.38 224 SER A CA 1
ATOM 1777 C C . SER A 1 224 ? 6.808 9.170 -3.165 1.00 76.38 224 SER A C 1
ATOM 1779 O O . SER A 1 224 ? 7.990 8.826 -3.180 1.00 76.38 224 SER A O 1
ATOM 1781 N N . ARG A 1 225 ? 6.452 10.400 -2.762 1.00 68.44 225 ARG A N 1
ATOM 1782 C CA . ARG A 1 225 ? 7.425 11.413 -2.319 1.00 68.44 225 ARG A CA 1
ATOM 1783 C C . ARG A 1 225 ? 7.950 11.120 -0.915 1.00 68.44 225 ARG A C 1
ATOM 1785 O O . ARG A 1 225 ? 9.140 11.313 -0.669 1.00 68.44 225 ARG A O 1
ATOM 1792 N N . THR A 1 226 ? 7.097 10.628 -0.018 1.00 60.84 226 THR A N 1
ATOM 1793 C CA . THR A 1 226 ? 7.454 10.338 1.383 1.00 60.84 226 THR A CA 1
ATOM 1794 C C . THR A 1 226 ? 8.527 9.256 1.533 1.00 60.84 226 THR A C 1
ATOM 1796 O O . THR A 1 226 ? 9.249 9.249 2.525 1.00 60.84 226 THR A O 1
ATOM 1799 N N . ASP A 1 227 ? 8.699 8.387 0.534 1.00 60.16 227 ASP A N 1
ATOM 1800 C CA . ASP A 1 227 ? 9.757 7.366 0.522 1.00 60.16 227 ASP A CA 1
ATOM 1801 C C . ASP A 1 227 ? 11.096 7.870 -0.022 1.00 60.16 227 ASP A C 1
ATOM 1803 O O . ASP A 1 227 ? 12.155 7.393 0.387 1.00 60.16 227 ASP A O 1
ATOM 1807 N N . ASN A 1 228 ? 11.062 8.844 -0.934 1.00 56.28 228 ASN A N 1
ATOM 1808 C CA . ASN A 1 228 ? 12.268 9.442 -1.504 1.00 56.28 228 ASN A CA 1
ATOM 1809 C C . ASN A 1 228 ? 12.962 10.407 -0.525 1.00 56.28 228 ASN A C 1
ATOM 1811 O O . ASN A 1 228 ? 14.132 10.745 -0.716 1.00 56.28 228 ASN A O 1
ATOM 1815 N N . ALA A 1 229 ? 12.270 10.819 0.542 1.00 45.91 229 ALA A N 1
ATOM 1816 C CA . ALA A 1 229 ? 12.832 11.586 1.642 1.00 45.91 229 ALA A CA 1
ATOM 1817 C C . ALA A 1 229 ? 13.420 10.651 2.728 1.00 45.91 229 ALA A C 1
ATOM 1819 O O . ALA A 1 229 ? 12.725 10.166 3.619 1.00 45.91 229 ALA A O 1
ATOM 1820 N N . MET A 1 230 ? 14.750 10.498 2.693 1.00 39.97 230 MET A N 1
ATOM 1821 C CA . MET A 1 230 ? 15.642 10.099 3.803 1.00 39.97 230 MET A CA 1
ATOM 1822 C C . MET A 1 230 ? 15.948 8.600 4.042 1.00 39.97 230 MET A C 1
ATOM 1824 O O . MET A 1 230 ? 15.093 7.812 4.437 1.00 39.97 230 MET A O 1
ATOM 1828 N N . GLY A 1 231 ? 17.253 8.281 4.013 1.00 45.31 231 GLY A N 1
ATOM 1829 C CA . GLY A 1 231 ? 17.898 7.241 4.834 1.00 45.31 231 GLY A CA 1
ATOM 1830 C C . GLY A 1 231 ? 18.157 5.861 4.188 1.00 45.31 231 GLY A C 1
ATOM 1831 O O . GLY A 1 231 ? 17.410 5.425 3.310 1.00 45.31 231 GLY A O 1
ATOM 1832 N N . PRO A 1 232 ? 19.194 5.123 4.644 1.00 40.12 232 PRO A N 1
ATOM 1833 C CA . PRO A 1 232 ? 19.417 3.726 4.263 1.00 40.12 232 PRO A CA 1
ATOM 1834 C C . PRO A 1 232 ? 18.198 2.844 4.581 1.00 40.12 232 PRO A C 1
ATOM 1836 O O . PRO A 1 232 ? 17.671 2.880 5.690 1.00 40.12 232 PRO A O 1
ATOM 1839 N N . GLY A 1 233 ? 17.763 2.022 3.621 1.00 45.09 233 GLY A N 1
ATOM 1840 C CA . GLY A 1 233 ? 16.696 1.028 3.814 1.00 45.09 233 GLY A CA 1
ATOM 1841 C C . GLY A 1 233 ? 15.281 1.444 3.385 1.00 45.09 233 GLY A C 1
ATOM 1842 O O . GLY A 1 233 ? 14.400 0.584 3.388 1.00 45.09 233 GLY A O 1
ATOM 1843 N N . LYS A 1 234 ? 15.052 2.699 2.963 1.00 48.09 234 LYS A N 1
ATOM 1844 C CA . LYS A 1 234 ? 13.735 3.166 2.475 1.00 48.09 234 LYS A CA 1
ATOM 1845 C C . LYS A 1 234 ? 13.507 3.023 0.958 1.00 48.09 234 LYS A C 1
ATOM 1847 O O . LYS A 1 234 ? 12.373 3.101 0.516 1.00 48.09 234 LYS A O 1
ATOM 1852 N N . GLY A 1 235 ? 14.542 2.696 0.176 1.00 44.84 235 GLY A N 1
ATOM 1853 C CA . GLY A 1 235 ? 14.495 2.577 -1.296 1.00 44.84 235 GLY A CA 1
ATOM 1854 C C . GLY A 1 235 ? 14.038 1.226 -1.868 1.00 44.84 235 GLY A C 1
ATOM 1855 O O . GLY A 1 235 ? 14.428 0.868 -2.973 1.00 44.84 235 GLY A O 1
ATOM 1856 N N . SER A 1 236 ? 13.269 0.434 -1.122 1.00 53.09 236 SER A N 1
ATOM 1857 C CA . SER A 1 236 ? 12.746 -0.854 -1.602 1.00 53.09 236 SER A CA 1
ATOM 1858 C C . SER A 1 236 ? 11.297 -1.012 -1.150 1.00 53.09 236 SER A C 1
ATOM 1860 O O . SER A 1 236 ? 11.001 -1.750 -0.205 1.00 53.09 236 SER A O 1
ATOM 1862 N N . SER A 1 237 ? 10.400 -0.223 -1.726 1.00 72.31 237 SER A N 1
ATOM 1863 C CA . SER A 1 237 ? 8.997 -0.210 -1.328 1.00 72.31 237 SER A CA 1
ATOM 1864 C C . SER A 1 237 ? 8.091 -0.355 -2.537 1.00 72.31 237 SER A C 1
ATOM 1866 O O . SER A 1 237 ? 8.298 0.238 -3.599 1.00 72.31 237 SER A O 1
ATOM 1868 N N . ILE A 1 238 ? 7.096 -1.209 -2.331 1.00 89.12 238 ILE A N 1
ATOM 1869 C CA . ILE A 1 238 ? 5.847 -1.190 -3.065 1.00 89.12 238 ILE A CA 1
ATOM 1870 C C . ILE A 1 238 ? 4.983 -0.124 -2.384 1.00 89.12 238 ILE A C 1
ATOM 1872 O O . ILE A 1 238 ? 4.975 -0.032 -1.151 1.00 89.12 238 ILE A O 1
ATOM 1876 N N . ARG A 1 239 ? 4.283 0.692 -3.169 1.00 91.31 239 ARG A N 1
ATOM 1877 C CA . ARG A 1 239 ? 3.314 1.676 -2.671 1.00 91.31 239 ARG A CA 1
ATOM 1878 C C . ARG A 1 239 ? 2.054 1.648 -3.505 1.00 91.31 239 ARG A C 1
ATOM 1880 O O . ARG A 1 239 ? 2.147 1.524 -4.718 1.00 91.31 239 ARG A O 1
ATOM 1887 N N . THR A 1 240 ? 0.903 1.830 -2.876 1.00 95.31 240 THR A N 1
ATOM 1888 C CA . THR A 1 240 ? -0.364 1.978 -3.595 1.00 95.31 240 THR A CA 1
ATOM 1889 C C . THR A 1 240 ? -0.642 3.463 -3.808 1.00 95.31 240 THR A C 1
ATOM 1891 O O . THR A 1 240 ? -0.900 4.200 -2.859 1.00 95.31 240 THR A O 1
ATOM 1894 N N . LEU A 1 241 ? -0.540 3.908 -5.056 1.00 95.81 241 LEU A N 1
ATOM 1895 C CA . LEU A 1 241 ? -0.741 5.294 -5.469 1.00 95.81 241 LEU A CA 1
ATOM 1896 C C . LEU A 1 241 ? -2.221 5.655 -5.409 1.00 95.81 241 LEU A C 1
ATOM 1898 O O . LEU A 1 241 ? -3.074 4.833 -5.752 1.00 95.81 241 LEU A O 1
ATOM 1902 N N . LEU A 1 242 ? -2.515 6.903 -5.046 1.00 96.62 242 LEU A N 1
ATOM 1903 C CA . LEU A 1 242 ? -3.865 7.424 -5.225 1.00 96.62 242 LEU A CA 1
ATOM 1904 C C . LEU A 1 242 ? -4.236 7.400 -6.721 1.00 96.62 242 LEU A C 1
ATOM 1906 O O . LEU A 1 242 ? -3.353 7.636 -7.560 1.00 96.62 242 LEU A O 1
ATOM 1910 N N . PRO A 1 243 ? -5.510 7.151 -7.080 1.00 96.69 243 PRO A N 1
ATOM 1911 C CA . PRO A 1 243 ? -5.920 7.064 -8.481 1.00 96.69 243 PRO A CA 1
ATOM 1912 C C . PRO A 1 243 ? -5.506 8.291 -9.313 1.00 96.69 243 PRO A C 1
ATOM 1914 O O . PRO A 1 243 ? -5.085 8.174 -10.465 1.00 96.69 243 PRO A O 1
ATOM 1917 N N . GLU A 1 244 ? -5.516 9.474 -8.704 1.00 95.62 244 GLU A N 1
ATOM 1918 C CA . GLU A 1 244 ? -5.140 10.724 -9.357 1.00 95.62 244 GLU A CA 1
ATOM 1919 C C . GLU A 1 244 ? -3.636 10.913 -9.542 1.00 95.62 244 GLU A C 1
ATOM 1921 O O . GLU A 1 244 ? -3.199 11.545 -10.503 1.00 95.62 244 GLU A O 1
ATOM 1926 N N . GLU A 1 245 ? -2.833 10.351 -8.641 1.00 95.94 245 GLU A N 1
ATOM 1927 C CA . GLU A 1 245 ? -1.383 10.345 -8.784 1.00 95.94 245 GLU A CA 1
ATOM 1928 C C . GLU A 1 245 ? -0.987 9.428 -9.937 1.00 95.94 245 GLU A C 1
ATOM 1930 O O . GLU A 1 245 ? -0.153 9.801 -10.757 1.00 95.94 245 GLU A O 1
ATOM 1935 N N . ALA A 1 246 ? -1.626 8.260 -10.047 1.00 97.25 246 ALA A N 1
ATOM 1936 C CA . ALA A 1 246 ? -1.409 7.329 -11.149 1.00 97.25 246 ALA A CA 1
ATOM 1937 C C . ALA A 1 246 ? -1.796 7.934 -12.508 1.00 97.25 246 ALA A C 1
ATOM 1939 O O . ALA A 1 246 ? -1.052 7.790 -13.481 1.00 97.25 246 ALA A O 1
ATOM 1940 N N . ALA A 1 247 ? -2.914 8.664 -12.569 1.00 97.19 247 ALA A N 1
ATOM 1941 C CA . ALA A 1 247 ? -3.328 9.393 -13.764 1.00 97.19 247 ALA A CA 1
ATOM 1942 C C . ALA A 1 247 ? -2.294 10.467 -14.157 1.00 97.19 247 ALA A C 1
ATOM 1944 O O . ALA A 1 247 ? -1.830 10.491 -15.300 1.00 97.19 247 ALA A O 1
ATOM 1945 N N . LYS A 1 248 ? -1.823 11.282 -13.199 1.00 96.25 248 LYS A N 1
ATOM 1946 C CA . LYS A 1 248 ? -0.726 12.229 -13.457 1.00 96.25 248 LYS A CA 1
ATOM 1947 C C . LYS A 1 248 ? 0.544 11.524 -13.918 1.00 96.25 248 LYS A C 1
ATOM 1949 O O . LYS A 1 248 ? 1.163 11.990 -14.865 1.00 96.25 248 LYS A O 1
ATOM 1954 N N . LEU A 1 249 ? 0.948 10.410 -13.309 1.00 96.81 249 LEU A N 1
ATOM 1955 C CA . LEU A 1 249 ? 2.129 9.666 -13.764 1.00 96.81 249 LEU A CA 1
ATOM 1956 C C . LEU A 1 249 ? 2.001 9.217 -15.219 1.00 96.81 249 LEU A C 1
ATOM 1958 O O . LEU A 1 249 ? 2.966 9.340 -15.973 1.00 96.81 249 LEU A O 1
ATOM 1962 N N . ALA A 1 250 ? 0.821 8.742 -15.622 1.00 97.69 250 ALA A N 1
ATOM 1963 C CA . ALA A 1 250 ? 0.543 8.381 -17.006 1.00 97.69 250 ALA A CA 1
ATOM 1964 C C . ALA A 1 250 ? 0.704 9.586 -17.950 1.00 97.69 250 ALA A C 1
ATOM 1966 O O . ALA A 1 250 ? 1.405 9.477 -18.958 1.00 97.69 250 ALA A O 1
ATOM 1967 N N . TYR A 1 251 ? 0.148 10.747 -17.583 1.00 97.62 251 TYR A N 1
ATOM 1968 C CA . TYR A 1 251 ? 0.328 11.999 -18.326 1.00 97.62 251 TYR A CA 1
ATOM 1969 C C . TYR A 1 251 ? 1.806 12.402 -18.425 1.00 97.62 251 TYR A C 1
ATOM 1971 O O . TYR A 1 251 ? 2.310 12.702 -19.507 1.00 97.62 251 TYR A O 1
ATOM 1979 N N . MET A 1 252 ? 2.534 12.379 -17.305 1.00 97.00 252 MET A N 1
ATOM 1980 C CA . MET A 1 252 ? 3.939 12.790 -17.255 1.00 97.00 252 MET A CA 1
ATOM 1981 C C . MET A 1 252 ? 4.821 11.872 -18.102 1.00 97.00 252 MET A C 1
ATOM 1983 O O . MET A 1 252 ? 5.676 12.362 -18.834 1.00 97.00 252 MET A O 1
ATOM 1987 N N . LEU A 1 253 ? 4.588 10.558 -18.064 1.00 96.56 253 LEU A N 1
ATOM 1988 C CA . LEU A 1 253 ? 5.271 9.596 -18.930 1.00 96.56 253 LEU A CA 1
ATOM 1989 C C . LEU A 1 253 ? 5.039 9.888 -20.413 1.00 96.56 253 LEU A C 1
ATOM 1991 O O . LEU A 1 253 ? 5.998 9.865 -21.183 1.00 96.56 253 LEU A O 1
ATOM 1995 N N . ALA A 1 254 ? 3.798 10.185 -20.793 1.00 97.06 254 ALA A N 1
ATOM 1996 C CA . ALA A 1 254 ? 3.408 10.443 -22.174 1.00 97.06 254 ALA A CA 1
ATOM 1997 C C . ALA A 1 254 ? 3.962 11.761 -22.743 1.00 97.06 254 ALA A C 1
ATOM 1999 O O . ALA A 1 254 ? 4.156 11.877 -23.948 1.00 97.06 254 ALA A O 1
ATOM 2000 N N . THR A 1 255 ? 4.262 12.730 -21.878 1.00 96.50 255 THR A N 1
ATOM 2001 C CA . THR A 1 255 ? 4.645 14.102 -22.257 1.00 96.50 255 THR A CA 1
ATOM 2002 C C . THR A 1 255 ? 6.130 14.411 -22.055 1.00 96.50 255 THR A C 1
ATOM 2004 O O . THR A 1 255 ? 6.538 15.572 -22.093 1.00 96.50 255 THR A O 1
ATOM 2007 N N . GLU A 1 256 ? 6.968 13.398 -21.821 1.00 94.62 256 GLU A N 1
ATOM 2008 C CA . GLU A 1 256 ? 8.421 13.592 -21.849 1.00 94.62 256 GLU A CA 1
ATOM 2009 C C . GLU A 1 256 ? 8.900 14.039 -23.240 1.00 94.62 256 GLU A C 1
ATOM 2011 O O . GLU A 1 256 ? 8.388 13.617 -24.279 1.00 94.62 256 GLU A O 1
ATOM 2016 N N . VAL A 1 257 ? 9.927 14.889 -23.269 1.00 91.62 257 VAL A N 1
ATOM 2017 C CA . VAL A 1 257 ? 10.472 15.414 -24.527 1.00 91.62 257 VAL A CA 1
ATOM 2018 C C . VAL A 1 257 ? 11.044 14.268 -25.367 1.00 91.62 257 VAL A C 1
ATOM 2020 O O . VAL A 1 257 ? 11.856 13.473 -24.891 1.00 91.62 257 VAL A O 1
ATOM 2023 N N . ASN A 1 258 ? 10.646 14.200 -26.642 1.00 91.31 258 ASN A N 1
ATOM 2024 C CA . ASN A 1 258 ? 11.019 13.132 -27.581 1.00 91.31 258 ASN A CA 1
ATOM 2025 C C . ASN A 1 258 ? 10.617 11.719 -27.113 1.00 91.31 258 ASN A C 1
ATOM 2027 O O . ASN A 1 258 ? 11.286 10.736 -27.451 1.00 91.31 258 ASN A O 1
ATOM 2031 N N . GLN A 1 259 ? 9.569 11.598 -26.295 1.00 94.38 259 GLN A N 1
ATOM 2032 C CA . GLN A 1 259 ? 9.088 10.306 -25.821 1.00 94.38 259 GLN A CA 1
ATOM 2033 C C . GLN A 1 259 ? 8.640 9.406 -26.979 1.00 94.38 259 GLN A C 1
ATOM 2035 O O . GLN A 1 259 ? 8.126 9.869 -27.996 1.00 94.38 259 GLN A O 1
ATOM 2040 N N . LYS A 1 260 ? 8.820 8.093 -26.805 1.00 95.25 260 LYS A N 1
ATOM 2041 C CA . LYS A 1 260 ? 8.305 7.068 -27.719 1.00 95.25 260 LYS A CA 1
ATOM 2042 C C . LYS A 1 260 ? 7.658 5.936 -26.943 1.00 95.25 260 LYS A C 1
ATOM 2044 O O . LYS A 1 260 ? 8.116 5.579 -25.857 1.00 95.25 260 LYS A O 1
ATOM 2049 N N . VAL A 1 261 ? 6.632 5.330 -27.531 1.00 94.25 261 VAL A N 1
ATOM 2050 C CA . VAL A 1 261 ? 6.082 4.060 -27.052 1.00 94.25 261 VAL A CA 1
ATOM 2051 C C . VAL A 1 261 ? 6.895 2.923 -27.665 1.00 94.25 261 VAL A C 1
ATOM 2053 O O . VAL A 1 261 ? 7.129 2.882 -28.870 1.00 94.25 261 VAL A O 1
ATOM 2056 N N . THR A 1 262 ? 7.356 2.009 -26.820 1.00 91.56 262 THR A N 1
ATOM 2057 C CA . THR A 1 262 ? 8.076 0.801 -27.220 1.00 91.56 262 THR A CA 1
ATOM 2058 C C . THR A 1 262 ? 7.074 -0.330 -27.392 1.00 91.56 262 THR A C 1
ATOM 2060 O O . THR A 1 262 ? 6.441 -0.751 -26.424 1.00 91.56 262 THR A O 1
ATOM 2063 N N . SER A 1 263 ? 6.952 -0.842 -28.615 1.00 84.62 263 SER A N 1
ATOM 2064 C CA . SER A 1 263 ? 6.207 -2.071 -28.881 1.00 84.62 263 SER A CA 1
ATOM 2065 C C . SER A 1 263 ? 7.128 -3.270 -28.688 1.00 84.62 263 SER A C 1
ATOM 2067 O O . SER A 1 263 ? 8.168 -3.368 -29.338 1.00 84.62 263 SER A O 1
ATOM 2069 N N . PHE A 1 264 ? 6.768 -4.165 -27.777 1.00 88.31 264 PHE A N 1
ATOM 2070 C CA . PHE A 1 264 ? 7.430 -5.453 -27.603 1.00 88.31 264 PHE A CA 1
ATOM 2071 C C . PHE A 1 264 ? 6.457 -6.435 -26.944 1.00 88.31 264 PHE A C 1
ATOM 2073 O O . PHE A 1 264 ? 5.467 -6.040 -26.326 1.00 88.31 264 PHE A O 1
ATOM 2080 N N . THR A 1 265 ? 6.749 -7.725 -27.075 1.00 91.56 265 THR A N 1
ATOM 2081 C CA . THR A 1 265 ? 6.040 -8.795 -26.368 1.00 91.56 265 THR A CA 1
ATOM 2082 C C . THR A 1 265 ? 7.029 -9.444 -25.406 1.00 91.56 265 THR A C 1
ATOM 2084 O O . THR A 1 265 ? 8.073 -9.901 -25.875 1.00 91.56 265 THR A O 1
ATOM 2087 N N . PRO A 1 266 ? 6.754 -9.468 -24.089 1.00 94.50 266 PRO A N 1
ATOM 2088 C CA . PRO A 1 266 ? 7.598 -10.194 -23.156 1.00 94.50 266 PRO A CA 1
ATOM 2089 C C . PRO A 1 266 ? 7.690 -11.667 -23.562 1.00 94.50 266 PRO A C 1
ATOM 2091 O O . PRO A 1 266 ? 6.697 -12.273 -23.971 1.00 94.50 266 PRO A O 1
ATOM 2094 N N . GLY A 1 267 ? 8.878 -12.244 -23.427 1.00 94.56 267 GLY A N 1
ATOM 2095 C CA . GLY A 1 267 ? 9.062 -13.685 -23.471 1.00 94.56 267 GLY A CA 1
ATOM 2096 C C . GLY A 1 267 ? 8.342 -14.381 -22.310 1.00 94.56 267 GLY A C 1
ATOM 2097 O O . GLY A 1 267 ? 7.893 -13.729 -21.360 1.00 94.56 267 GLY A O 1
ATOM 2098 N N . PRO A 1 268 ? 8.225 -15.717 -22.362 1.00 94.62 268 PRO A N 1
ATOM 2099 C CA . PRO A 1 268 ? 7.626 -16.474 -21.275 1.00 94.62 268 PRO A CA 1
ATOM 2100 C C . PRO A 1 268 ? 8.429 -16.285 -19.987 1.00 94.62 268 PRO A C 1
ATOM 2102 O O . PRO A 1 268 ? 9.660 -16.216 -20.008 1.00 94.62 268 PRO A O 1
ATOM 2105 N N . TYR A 1 269 ? 7.723 -16.254 -18.859 1.00 97.06 269 TYR A N 1
ATOM 2106 C CA . TYR A 1 269 ? 8.361 -16.243 -17.553 1.00 97.06 269 TYR A CA 1
ATOM 2107 C C . TYR A 1 269 ? 9.217 -17.516 -17.382 1.00 97.06 269 TYR A C 1
ATOM 2109 O O . TYR A 1 269 ? 8.671 -18.618 -17.462 1.00 97.06 269 TYR A O 1
ATOM 2117 N N . PRO A 1 270 ? 10.539 -17.403 -17.150 1.00 96.19 270 PRO A N 1
ATOM 2118 C CA . PRO A 1 270 ? 11.450 -18.550 -17.216 1.00 96.19 270 PRO A CA 1
ATOM 2119 C C . PRO A 1 270 ? 11.473 -19.407 -15.940 1.00 96.19 270 PRO A C 1
ATOM 2121 O O . PRO A 1 270 ? 12.190 -20.404 -15.884 1.00 96.19 270 PRO A O 1
ATOM 2124 N N . GLY A 1 271 ? 10.743 -19.006 -14.897 1.00 95.94 271 GLY A N 1
ATOM 2125 C CA . GLY A 1 271 ? 10.784 -19.628 -13.578 1.00 95.94 271 GLY A CA 1
ATOM 2126 C C . GLY A 1 271 ? 9.546 -20.451 -13.218 1.00 95.94 271 GLY A C 1
ATOM 2127 O O . GLY A 1 271 ? 8.743 -20.836 -14.068 1.00 95.94 271 GLY A O 1
ATOM 2128 N N . LYS A 1 272 ? 9.376 -20.713 -11.919 1.00 96.00 272 LYS A N 1
ATOM 2129 C CA . LYS A 1 272 ? 8.245 -21.474 -11.365 1.00 96.00 272 LYS A CA 1
ATOM 2130 C C . LYS A 1 272 ? 7.233 -20.541 -10.715 1.00 96.00 272 LYS A C 1
ATOM 2132 O O . LYS A 1 272 ? 7.590 -19.696 -9.900 1.00 96.00 272 LYS A O 1
ATOM 2137 N N . ILE A 1 273 ? 5.960 -20.735 -11.042 1.00 95.88 273 ILE A N 1
ATOM 2138 C CA . ILE A 1 273 ? 4.850 -19.935 -10.516 1.00 95.88 273 ILE A CA 1
ATOM 2139 C C . ILE A 1 273 ? 4.079 -20.700 -9.437 1.00 95.88 273 ILE A C 1
ATOM 2141 O O . ILE A 1 273 ? 4.042 -21.928 -9.439 1.00 95.88 273 ILE A O 1
ATOM 2145 N N . GLY A 1 274 ? 3.424 -19.965 -8.539 1.00 92.00 274 GLY A N 1
ATOM 2146 C CA . GLY A 1 274 ? 2.415 -20.519 -7.631 1.00 92.00 274 GLY A CA 1
ATOM 2147 C C . GLY A 1 274 ? 2.917 -21.039 -6.282 1.00 92.00 274 GLY A C 1
ATOM 2148 O O . GLY A 1 274 ? 2.083 -21.417 -5.461 1.00 92.00 274 GLY A O 1
ATOM 2149 N N . ASN A 1 275 ? 4.226 -21.026 -5.995 1.00 96.75 275 ASN A N 1
ATOM 2150 C CA . ASN A 1 275 ? 4.675 -21.386 -4.646 1.00 96.75 275 ASN A CA 1
ATOM 2151 C C . ASN A 1 275 ? 4.271 -20.296 -3.641 1.00 96.75 275 ASN A C 1
ATOM 2153 O O . ASN A 1 275 ? 4.459 -19.106 -3.921 1.00 96.75 275 ASN A O 1
ATOM 2157 N N . PRO A 1 276 ? 3.780 -20.673 -2.450 1.00 96.81 276 PRO A N 1
ATOM 2158 C CA . PRO A 1 276 ? 3.456 -19.707 -1.416 1.00 96.81 276 PRO A CA 1
ATOM 2159 C C . PRO A 1 276 ? 4.711 -19.006 -0.890 1.00 96.81 276 PRO A C 1
ATOM 2161 O O . PRO A 1 276 ? 5.807 -19.569 -0.827 1.00 96.81 276 PRO A O 1
ATOM 2164 N N . ILE A 1 277 ? 4.533 -17.763 -0.454 1.00 97.56 277 ILE A N 1
ATOM 2165 C CA . ILE A 1 277 ? 5.553 -17.027 0.291 1.00 97.56 277 ILE A CA 1
ATOM 2166 C C . ILE A 1 277 ? 5.478 -17.513 1.743 1.00 97.56 277 ILE A C 1
ATOM 2168 O O . ILE A 1 277 ? 4.477 -17.305 2.420 1.00 97.56 277 ILE A O 1
ATOM 2172 N N . THR A 1 278 ? 6.526 -18.175 2.225 1.00 97.31 278 THR A N 1
ATOM 2173 C CA . THR A 1 278 ? 6.609 -18.721 3.592 1.00 97.31 278 THR A CA 1
ATOM 2174 C C . THR A 1 278 ? 7.587 -17.947 4.472 1.00 97.31 278 THR A C 1
ATOM 2176 O O . THR A 1 278 ? 8.432 -17.208 3.959 1.00 97.31 278 THR A O 1
ATOM 2179 N N . ASP A 1 279 ? 7.491 -18.073 5.791 1.00 95.19 279 ASP A N 1
ATOM 2180 C CA . ASP A 1 279 ? 8.461 -17.534 6.746 1.00 95.19 279 ASP A CA 1
ATOM 2181 C C . ASP A 1 279 ? 9.683 -18.443 6.974 1.00 95.19 279 ASP A C 1
ATOM 2183 O O . ASP A 1 279 ? 9.889 -19.426 6.263 1.00 95.19 279 ASP A O 1
ATOM 2187 N N . HIS A 1 280 ? 10.539 -18.077 7.937 1.00 92.69 280 HIS A N 1
ATOM 2188 C CA . HIS A 1 280 ? 11.753 -18.836 8.285 1.00 92.69 280 HIS A CA 1
ATOM 2189 C C . HIS A 1 280 ? 11.465 -20.235 8.854 1.00 92.69 280 HIS A C 1
ATOM 2191 O O . HIS A 1 280 ? 12.385 -21.043 8.938 1.00 92.69 280 HIS A O 1
ATOM 2197 N N . TYR A 1 281 ? 10.215 -20.530 9.218 1.00 93.69 281 TYR A N 1
ATOM 2198 C CA .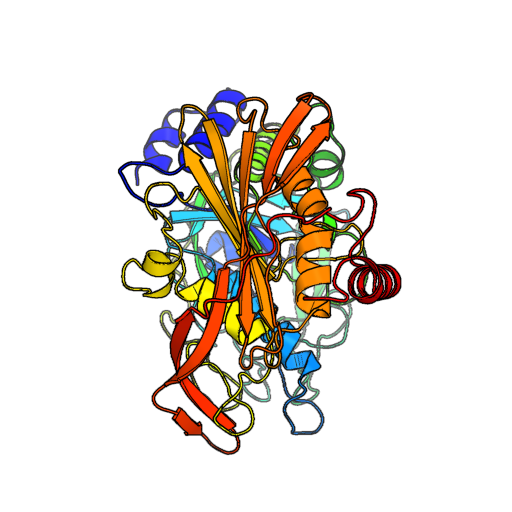 TYR A 1 281 ? 9.759 -21.841 9.682 1.00 93.69 281 TYR A CA 1
ATOM 2199 C C . TYR A 1 281 ? 9.008 -22.615 8.589 1.00 93.69 281 TYR A C 1
ATOM 2201 O O . TYR A 1 281 ? 8.480 -23.689 8.849 1.00 93.69 281 TYR A O 1
ATOM 2209 N N . GLY A 1 282 ? 8.950 -22.089 7.360 1.00 95.25 282 GLY A N 1
ATOM 2210 C CA . GLY A 1 282 ? 8.251 -22.732 6.249 1.00 95.25 282 GLY A CA 1
ATOM 2211 C C . GLY A 1 282 ? 6.729 -22.565 6.287 1.00 95.25 282 GLY A C 1
ATOM 2212 O O . GLY A 1 282 ? 6.049 -23.109 5.419 1.00 95.25 282 GLY A O 1
ATOM 2213 N N . VAL A 1 283 ? 6.188 -21.775 7.220 1.00 97.56 283 VAL A N 1
ATOM 2214 C CA . VAL A 1 283 ? 4.748 -21.509 7.311 1.00 97.56 283 VAL A CA 1
ATOM 2215 C C . VAL A 1 283 ? 4.373 -20.406 6.330 1.00 97.56 283 VAL A C 1
ATOM 2217 O O . VAL A 1 283 ? 5.044 -19.377 6.250 1.00 97.56 283 VAL A O 1
ATOM 2220 N N . ASP A 1 284 ? 3.305 -20.608 5.560 1.00 97.62 284 ASP A N 1
ATOM 2221 C CA . ASP A 1 284 ? 2.781 -19.590 4.648 1.00 97.62 284 ASP A CA 1
ATOM 2222 C C . ASP A 1 284 ? 2.412 -18.314 5.424 1.00 97.62 284 ASP A C 1
ATOM 2224 O O . ASP A 1 284 ? 1.695 -18.362 6.427 1.00 97.62 284 ASP A O 1
ATOM 2228 N N . VAL A 1 285 ? 2.886 -17.160 4.940 1.00 96.88 285 VAL A N 1
ATOM 2229 C CA . VAL A 1 285 ? 2.678 -15.845 5.574 1.00 96.88 285 VAL A CA 1
ATOM 2230 C C . VAL A 1 285 ? 1.204 -15.434 5.646 1.00 96.88 285 VAL A C 1
ATOM 2232 O O . VAL A 1 285 ? 0.872 -14.438 6.289 1.00 96.88 285 VAL A O 1
ATOM 2235 N N . ARG A 1 286 ? 0.303 -16.203 5.019 1.00 95.50 286 ARG A N 1
ATOM 2236 C CA . ARG A 1 286 ? -1.142 -16.078 5.198 1.00 95.50 286 ARG A CA 1
ATOM 2237 C C . ARG A 1 286 ? -1.612 -16.263 6.632 1.00 95.50 286 ARG A C 1
ATOM 2239 O O . ARG A 1 286 ? -2.660 -15.718 6.974 1.00 95.50 286 ARG A O 1
ATOM 2246 N N . TYR A 1 287 ? -0.884 -17.045 7.421 1.00 97.69 287 TYR A N 1
ATOM 2247 C CA . TYR A 1 287 ? -1.239 -17.371 8.793 1.00 97.69 287 TYR A CA 1
ATOM 2248 C C . TYR A 1 287 ? -0.584 -16.363 9.744 1.00 97.69 287 TYR A C 1
ATOM 2250 O O . TYR A 1 287 ? 0.647 -16.290 9.798 1.00 97.69 287 TYR A O 1
ATOM 2258 N N . PRO A 1 288 ? -1.358 -15.557 10.496 1.00 97.25 288 PRO A N 1
ATOM 2259 C CA . PRO A 1 288 ? -0.785 -14.599 11.433 1.00 97.25 288 PRO A CA 1
ATOM 2260 C C . PRO A 1 288 ? 0.056 -15.306 12.498 1.00 97.25 288 PRO A C 1
ATOM 2262 O O . PRO A 1 288 ? -0.443 -16.194 13.192 1.00 97.25 288 PRO A O 1
ATOM 2265 N N . ARG A 1 289 ? 1.319 -14.890 12.653 1.00 97.56 289 ARG A N 1
ATOM 2266 C CA . ARG A 1 289 ? 2.191 -15.371 13.730 1.00 97.56 289 ARG A CA 1
ATOM 2267 C C . ARG A 1 289 ? 1.773 -14.737 15.050 1.00 97.56 289 ARG A C 1
ATOM 2269 O O . ARG A 1 289 ? 1.535 -13.527 15.135 1.00 97.56 289 ARG A O 1
ATOM 2276 N N . LEU A 1 290 ? 1.697 -15.565 16.082 1.00 97.25 290 LEU A N 1
ATOM 2277 C CA . LEU A 1 290 ? 1.209 -15.201 17.398 1.00 97.25 290 LEU A CA 1
ATOM 2278 C C . LEU A 1 290 ? 2.321 -15.246 18.442 1.00 97.25 290 LEU A C 1
ATOM 2280 O O . LEU A 1 290 ? 3.111 -16.189 18.514 1.00 97.25 290 LEU A O 1
ATOM 2284 N N . LYS A 1 291 ? 2.299 -14.268 19.339 1.00 94.69 291 LYS A N 1
ATOM 2285 C CA . LYS A 1 291 ? 2.974 -14.320 20.626 1.00 94.69 291 LYS A CA 1
ATOM 2286 C C . LYS A 1 291 ? 2.067 -15.036 21.624 1.00 94.69 291 LYS A C 1
ATOM 2288 O O . LYS A 1 291 ? 0.892 -14.706 21.746 1.00 94.69 291 LYS A O 1
ATOM 2293 N N . ASN A 1 292 ? 2.629 -16.004 22.351 1.00 90.62 292 ASN A N 1
ATOM 2294 C CA . ASN A 1 292 ? 1.945 -16.728 23.428 1.00 90.62 292 ASN A CA 1
ATOM 2295 C C . ASN A 1 292 ? 0.551 -17.255 23.040 1.00 90.62 292 ASN A C 1
ATOM 2297 O O . ASN A 1 292 ? -0.340 -17.193 23.869 1.00 90.62 292 ASN A O 1
ATOM 2301 N N . ASN A 1 293 ? 0.368 -17.736 21.803 1.00 91.31 293 ASN A N 1
ATOM 2302 C CA . ASN A 1 293 ? -0.873 -18.315 21.261 1.00 91.31 293 ASN A CA 1
ATOM 2303 C C . ASN A 1 293 ? -2.124 -17.411 21.182 1.00 91.31 293 ASN A C 1
ATOM 2305 O O . ASN A 1 293 ? -3.159 -17.888 20.723 1.00 91.31 293 ASN A O 1
ATOM 2309 N N . ASN A 1 294 ? -2.063 -16.136 21.580 1.00 94.69 294 ASN A N 1
ATOM 2310 C CA . ASN A 1 294 ? -3.272 -15.320 21.762 1.00 94.69 294 ASN A CA 1
ATOM 2311 C C . ASN A 1 294 ? -3.205 -13.885 21.211 1.00 94.69 294 ASN A C 1
ATOM 2313 O O . ASN A 1 294 ? -4.255 -13.259 21.048 1.00 94.69 294 ASN A O 1
ATOM 2317 N N . GLU A 1 295 ? -2.010 -13.366 20.942 1.00 96.88 295 GLU A N 1
ATOM 2318 C CA . GLU A 1 295 ? -1.747 -12.005 20.468 1.00 96.88 295 GLU A CA 1
ATOM 2319 C C . GLU A 1 295 ? -0.962 -12.096 19.162 1.00 96.88 295 GLU A C 1
ATOM 2321 O O . GLU A 1 295 ? -0.053 -12.915 19.071 1.00 96.88 295 GLU A O 1
ATOM 2326 N N . VAL A 1 296 ? -1.243 -11.268 18.155 1.00 97.50 296 VAL A N 1
ATOM 2327 C CA . VAL A 1 296 ? -0.341 -11.178 16.994 1.00 97.50 296 VAL A CA 1
ATOM 2328 C C . VAL A 1 296 ? 1.024 -10.639 17.428 1.00 97.50 296 VAL A C 1
ATOM 2330 O O . VAL A 1 296 ? 1.120 -9.777 18.300 1.00 97.50 296 VAL A O 1
ATOM 2333 N N . GLU A 1 297 ? 2.114 -11.113 16.825 1.00 96.38 297 GLU A N 1
ATOM 2334 C CA . GLU A 1 297 ? 3.462 -10.752 17.290 1.00 96.38 297 GLU A CA 1
ATOM 2335 C C . GLU A 1 297 ? 3.732 -9.228 17.251 1.00 96.38 297 GLU A C 1
ATOM 2337 O O . GLU A 1 297 ? 4.351 -8.647 18.159 1.00 96.38 297 GLU A O 1
ATOM 2342 N N . HIS A 1 298 ? 3.217 -8.573 16.208 1.00 96.44 298 HIS A N 1
ATOM 2343 C CA . HIS A 1 298 ? 3.208 -7.127 16.009 1.00 96.44 298 HIS A CA 1
ATOM 2344 C C . HIS A 1 298 ? 2.116 -6.695 15.016 1.00 96.44 298 HIS A C 1
ATOM 2346 O O . HIS A 1 298 ? 1.586 -7.514 14.269 1.00 96.44 298 HIS A O 1
ATOM 2352 N N . GLU A 1 299 ? 1.833 -5.391 14.961 1.00 96.56 299 GLU A N 1
ATOM 2353 C CA . GLU A 1 299 ? 0.718 -4.794 14.201 1.00 96.56 299 GLU A CA 1
ATOM 2354 C C . GLU A 1 299 ? 0.759 -5.105 12.701 1.00 96.56 299 GLU A C 1
ATOM 2356 O O . GLU A 1 299 ? -0.279 -5.434 12.146 1.00 96.56 299 GLU A O 1
ATOM 2361 N N . PHE A 1 300 ? 1.939 -5.181 12.068 1.00 96.94 300 PHE A N 1
ATOM 2362 C CA . PHE A 1 300 ? 2.028 -5.519 10.635 1.00 96.94 300 PHE A CA 1
ATOM 2363 C C . PHE A 1 300 ? 1.467 -6.897 10.241 1.00 96.94 300 PHE A C 1
ATOM 2365 O O . PHE A 1 300 ? 1.225 -7.136 9.059 1.00 96.94 300 PHE A O 1
ATOM 2372 N N . HIS A 1 301 ? 1.222 -7.804 11.195 1.00 98.06 301 HIS A N 1
ATOM 2373 C CA . HIS A 1 301 ? 0.444 -9.011 10.907 1.00 98.06 301 HIS A CA 1
ATOM 2374 C C . HIS A 1 301 ? -1.024 -8.688 10.604 1.00 98.06 301 HIS A C 1
ATOM 2376 O O . HIS A 1 301 ? -1.609 -9.334 9.740 1.00 98.06 301 HIS A O 1
ATOM 2382 N N . LEU A 1 302 ? -1.603 -7.682 11.269 1.00 98.44 302 LEU A N 1
ATOM 2383 C CA . LEU A 1 302 ? -2.933 -7.158 10.959 1.00 98.44 302 LEU A CA 1
ATOM 2384 C C . LEU A 1 302 ? -2.918 -6.452 9.601 1.00 98.44 302 LEU A C 1
ATOM 2386 O O . LEU A 1 302 ? -3.769 -6.761 8.779 1.00 98.44 302 LEU A O 1
ATOM 2390 N N . ASN A 1 303 ? -1.916 -5.620 9.299 1.00 98.19 303 ASN A N 1
ATOM 2391 C CA . ASN A 1 303 ? -1.779 -5.006 7.970 1.00 98.19 303 ASN A CA 1
ATOM 2392 C C . ASN A 1 303 ? -1.772 -6.053 6.851 1.00 98.19 303 ASN A C 1
ATOM 2394 O O . ASN A 1 303 ? -2.579 -5.974 5.929 1.00 98.19 303 ASN A O 1
ATOM 2398 N N . LEU A 1 304 ? -0.909 -7.072 6.954 1.00 98.00 304 LEU A N 1
ATOM 2399 C CA . LEU A 1 304 ? -0.849 -8.150 5.967 1.00 98.00 304 LEU A CA 1
ATOM 2400 C C . LEU A 1 304 ? -2.170 -8.925 5.889 1.00 98.00 304 LEU A C 1
ATOM 2402 O O . LEU A 1 304 ? -2.635 -9.251 4.796 1.00 98.00 304 LEU A O 1
ATOM 2406 N N . TYR A 1 305 ? -2.787 -9.216 7.034 1.00 98.19 305 TYR A N 1
ATOM 2407 C CA . TYR A 1 305 ? -4.072 -9.903 7.084 1.00 98.19 305 TYR A CA 1
ATOM 2408 C C . TYR A 1 305 ? -5.166 -9.107 6.350 1.00 98.19 305 TYR A C 1
ATOM 2410 O O . TYR A 1 305 ? -5.870 -9.665 5.508 1.00 98.19 305 TYR A O 1
ATOM 2418 N N . PHE A 1 306 ? -5.260 -7.798 6.596 1.00 98.31 306 PHE A N 1
ATOM 2419 C CA . PHE A 1 306 ? -6.210 -6.906 5.931 1.00 98.31 306 PHE A CA 1
ATOM 2420 C C . PHE A 1 306 ? -5.918 -6.769 4.441 1.00 98.31 306 PHE A C 1
ATOM 2422 O O . PHE A 1 306 ? -6.835 -6.939 3.638 1.00 98.31 306 PHE A O 1
ATOM 2429 N N . SER A 1 307 ? -4.655 -6.579 4.049 1.00 97.56 307 SER A N 1
ATOM 2430 C CA . SER A 1 307 ? -4.265 -6.521 2.637 1.00 97.56 307 SER A CA 1
ATOM 2431 C C . SER A 1 307 ? -4.704 -7.756 1.853 1.00 97.56 307 SER A C 1
ATOM 2433 O O . SER A 1 307 ? -4.983 -7.663 0.664 1.00 97.56 307 SER A O 1
ATOM 2435 N N . ARG A 1 308 ? -4.816 -8.919 2.499 1.00 96.50 308 ARG A N 1
ATOM 2436 C CA . ARG A 1 308 ? -5.261 -10.162 1.855 1.00 96.50 308 ARG A CA 1
ATOM 2437 C C . ARG A 1 308 ? -6.779 -10.355 1.835 1.00 96.50 308 ARG A C 1
ATOM 2439 O O . ARG A 1 308 ? -7.251 -11.214 1.098 1.00 96.50 308 ARG A O 1
ATOM 2446 N N . ARG A 1 309 ? -7.533 -9.625 2.663 1.00 95.81 309 ARG A N 1
ATOM 2447 C CA . ARG A 1 309 ? -8.947 -9.925 2.962 1.00 95.81 309 ARG A CA 1
ATOM 2448 C C . ARG A 1 309 ? -9.905 -8.766 2.704 1.00 95.81 309 ARG A C 1
ATOM 2450 O O . ARG A 1 309 ? -11.095 -9.013 2.588 1.00 95.81 309 ARG A O 1
ATOM 2457 N N . ILE A 1 310 ? -9.434 -7.523 2.598 1.00 96.19 310 ILE A N 1
ATOM 2458 C CA . ILE A 1 310 ? -10.323 -6.351 2.514 1.00 96.19 310 ILE A CA 1
ATOM 2459 C C . ILE A 1 310 ? -11.196 -6.327 1.245 1.00 96.19 310 ILE A C 1
ATOM 2461 O O . ILE A 1 310 ? -12.293 -5.787 1.286 1.00 96.19 310 ILE A O 1
ATOM 2465 N N . ASP A 1 311 ? -10.762 -6.961 0.150 1.00 92.38 311 ASP A N 1
ATOM 2466 C CA . ASP A 1 311 ? -11.569 -7.098 -1.076 1.00 92.38 311 ASP A CA 1
ATOM 2467 C C . ASP A 1 311 ? -12.443 -8.368 -1.093 1.00 92.38 311 ASP A C 1
ATOM 2469 O O . ASP A 1 311 ? -13.144 -8.623 -2.072 1.00 92.38 311 ASP A O 1
ATOM 2473 N N . ASP A 1 312 ? -12.360 -9.215 -0.064 1.00 93.31 312 ASP A N 1
ATOM 2474 C CA . ASP A 1 312 ? -13.064 -10.494 -0.025 1.00 93.31 312 ASP A CA 1
ATOM 2475 C C . ASP A 1 312 ? -14.491 -10.294 0.508 1.00 93.31 312 ASP A C 1
ATOM 2477 O O . ASP A 1 312 ? -14.654 -9.978 1.689 1.00 93.31 312 ASP A O 1
ATOM 2481 N N . PRO A 1 313 ? -15.546 -10.529 -0.296 1.00 91.69 313 PRO A N 1
ATOM 2482 C CA . PRO A 1 313 ? -16.932 -10.342 0.138 1.00 91.69 313 PRO A CA 1
ATOM 2483 C C . PRO A 1 313 ? -17.333 -11.252 1.309 1.00 91.69 313 PRO A C 1
ATOM 2485 O O . PRO A 1 313 ? -18.331 -10.988 1.978 1.00 91.69 313 PRO A O 1
ATOM 2488 N N . THR A 1 314 ? -16.571 -12.316 1.582 1.00 93.38 314 THR A N 1
ATOM 2489 C CA . THR A 1 314 ? -16.793 -13.212 2.727 1.00 93.38 314 THR A CA 1
ATOM 2490 C C . THR A 1 314 ? -16.148 -12.709 4.019 1.00 93.38 314 THR A C 1
ATOM 2492 O O . THR A 1 314 ? -16.402 -13.263 5.093 1.00 93.38 314 THR A O 1
ATOM 2495 N N . PHE A 1 315 ? -15.332 -11.652 3.958 1.00 94.25 315 PHE A N 1
ATOM 2496 C CA . PHE A 1 315 ? -14.663 -11.112 5.131 1.00 94.25 315 PHE A CA 1
ATOM 2497 C C . PHE A 1 315 ? -15.680 -10.462 6.075 1.00 94.25 315 PHE A C 1
ATOM 2499 O O . PHE A 1 315 ? -16.198 -9.371 5.838 1.00 94.25 315 PHE A O 1
ATOM 2506 N N . SER A 1 316 ? -15.956 -11.144 7.190 1.00 91.12 316 SER A N 1
ATOM 2507 C CA . SER A 1 316 ? -17.038 -10.792 8.122 1.00 91.12 316 SER A CA 1
ATOM 2508 C C . SER A 1 316 ? -16.973 -9.359 8.661 1.00 91.12 316 SER A C 1
ATOM 2510 O O . SER A 1 316 ? -18.011 -8.781 8.998 1.00 91.12 316 SER A O 1
ATOM 2512 N N . LEU A 1 317 ? -15.778 -8.764 8.726 1.00 94.75 317 LEU A N 1
ATOM 2513 C CA . LEU A 1 317 ? -15.597 -7.391 9.175 1.00 94.75 317 LEU A CA 1
ATOM 2514 C C . LEU A 1 317 ? -16.220 -6.373 8.210 1.00 94.75 317 LEU A C 1
ATOM 2516 O O . LEU A 1 317 ? -16.752 -5.374 8.684 1.00 94.75 317 LEU A O 1
ATOM 2520 N N . LEU A 1 318 ? -16.236 -6.632 6.897 1.00 93.62 318 LEU A N 1
ATOM 2521 C CA . LEU A 1 318 ? -16.811 -5.707 5.910 1.00 93.62 318 LEU A CA 1
ATOM 2522 C C . LEU A 1 318 ? -18.286 -5.421 6.200 1.00 93.62 318 LEU A C 1
ATOM 2524 O O . LEU A 1 318 ? -18.709 -4.267 6.218 1.00 93.62 318 LEU A O 1
ATOM 2528 N N . LYS A 1 319 ? -19.048 -6.468 6.542 1.00 91.94 319 LYS A N 1
ATOM 2529 C CA . LYS A 1 319 ? -20.457 -6.341 6.936 1.00 91.94 319 LYS A CA 1
ATOM 2530 C C . LYS A 1 319 ? -20.625 -5.537 8.228 1.00 91.94 319 LYS A C 1
ATOM 2532 O O . LYS A 1 319 ? -21.552 -4.745 8.333 1.00 91.94 319 LYS A O 1
ATOM 2537 N N . LYS A 1 320 ? -19.733 -5.710 9.211 1.00 95.75 320 LYS A N 1
ATOM 2538 C CA . LYS A 1 320 ? -19.762 -4.944 10.478 1.00 95.75 320 LYS A CA 1
ATOM 2539 C C . LYS A 1 320 ? -19.374 -3.474 10.263 1.00 95.75 320 LYS A C 1
ATOM 2541 O O . LYS A 1 320 ? -19.847 -2.571 10.958 1.00 95.75 320 LYS A O 1
ATOM 2546 N N . LEU A 1 321 ? -18.514 -3.215 9.283 1.00 95.88 321 LEU A N 1
ATOM 2547 C CA . LEU A 1 321 ? -18.125 -1.868 8.886 1.00 95.88 321 LEU A CA 1
ATOM 2548 C C . LEU A 1 321 ? -19.164 -1.172 8.010 1.00 95.88 321 LEU A C 1
ATOM 2550 O O . LEU A 1 321 ? -19.126 0.059 7.965 1.00 95.88 321 LEU A O 1
ATOM 2554 N N . ASP A 1 322 ? -20.104 -1.920 7.428 1.00 93.69 322 ASP A N 1
ATOM 2555 C CA . ASP A 1 322 ? -21.002 -1.435 6.378 1.00 93.69 322 ASP A CA 1
ATOM 2556 C C . ASP A 1 322 ? -20.182 -0.851 5.218 1.00 93.69 322 ASP A C 1
ATOM 2558 O O . ASP A 1 322 ? -20.279 0.328 4.887 1.00 93.69 322 ASP A O 1
ATOM 2562 N N . LEU A 1 323 ? -19.233 -1.654 4.720 1.00 95.25 323 LEU A N 1
ATOM 2563 C CA . LEU A 1 323 ? -18.300 -1.275 3.662 1.00 95.25 323 LEU A CA 1
ATOM 2564 C C . LEU A 1 323 ? -18.801 -1.838 2.319 1.00 95.25 323 LEU A C 1
ATOM 2566 O O . LEU A 1 323 ? -18.660 -3.043 2.080 1.00 95.25 323 LEU A O 1
ATOM 2570 N N . PRO A 1 324 ? -19.387 -1.004 1.440 1.00 95.19 324 PRO A N 1
ATOM 2571 C CA . PRO A 1 324 ? -19.867 -1.439 0.135 1.00 95.19 324 PRO A CA 1
ATOM 2572 C C . PRO A 1 324 ? -18.689 -1.649 -0.824 1.00 95.19 324 PRO A C 1
ATOM 2574 O O . PRO A 1 324 ? -18.119 -0.701 -1.358 1.00 95.19 324 PRO A O 1
ATOM 2577 N N . LEU A 1 325 ? -18.331 -2.912 -1.081 1.00 94.88 325 LEU A N 1
ATOM 2578 C CA . LEU A 1 325 ? -17.225 -3.254 -1.988 1.00 94.88 325 LEU A CA 1
ATOM 2579 C C . LEU A 1 325 ? -17.384 -2.648 -3.389 1.00 94.88 325 LEU A C 1
ATOM 2581 O O . LEU A 1 325 ? -16.388 -2.287 -4.005 1.00 94.88 325 LEU A O 1
ATOM 2585 N N . GLY A 1 326 ? -18.618 -2.510 -3.881 1.00 96.44 326 GLY A N 1
ATOM 2586 C CA . GLY A 1 326 ? -18.905 -1.925 -5.193 1.00 96.44 326 GLY A CA 1
ATOM 2587 C C . GLY A 1 326 ? -18.622 -0.426 -5.312 1.00 96.44 326 GLY A C 1
ATOM 2588 O O . GLY A 1 326 ? -18.636 0.088 -6.423 1.00 96.44 326 GLY A O 1
ATOM 2589 N N . GLU A 1 327 ? -18.349 0.251 -4.197 1.00 97.38 327 GLU A N 1
ATOM 2590 C CA . GLU A 1 327 ? -18.004 1.677 -4.137 1.00 97.38 327 GLU A CA 1
ATOM 2591 C C . GLU A 1 327 ? -16.568 1.893 -3.641 1.00 97.38 327 GLU A C 1
ATOM 2593 O O . GLU A 1 327 ? -16.114 3.026 -3.518 1.00 97.38 327 GLU A O 1
ATOM 2598 N N . MET A 1 328 ? -15.833 0.821 -3.331 1.00 97.88 328 MET A N 1
ATOM 2599 C CA . MET A 1 328 ? -14.472 0.920 -2.814 1.00 97.88 328 MET A CA 1
ATOM 2600 C C . MET A 1 328 ? -13.511 1.379 -3.913 1.00 97.88 328 MET A C 1
ATOM 2602 O O . MET A 1 328 ? -13.235 0.648 -4.863 1.00 97.88 328 MET A O 1
ATOM 2606 N N . GLU A 1 329 ? -13.005 2.598 -3.761 1.00 97.12 329 GLU A N 1
ATOM 2607 C CA . GLU A 1 329 ? -12.151 3.294 -4.727 1.00 97.12 329 GLU A CA 1
ATOM 2608 C C . GLU A 1 329 ? -10.675 2.977 -4.512 1.00 97.12 329 GLU A C 1
ATOM 2610 O O . GLU A 1 329 ? -9.919 2.726 -5.444 1.00 97.12 329 GLU A O 1
ATOM 2615 N N . TYR A 1 330 ? -10.241 3.022 -3.261 1.00 97.75 330 TYR A N 1
ATOM 2616 C CA . TYR A 1 330 ? -8.837 2.908 -2.928 1.00 97.75 330 TYR A CA 1
ATOM 2617 C C . TYR A 1 330 ? -8.689 2.339 -1.532 1.00 97.75 330 TYR A C 1
ATOM 2619 O O . TYR A 1 330 ? -9.495 2.595 -0.638 1.00 97.75 330 TYR A O 1
ATOM 2627 N N . TRP A 1 331 ? -7.619 1.584 -1.331 1.00 97.94 331 TRP A N 1
ATOM 2628 C CA . TRP A 1 331 ? -7.127 1.294 -0.002 1.00 97.94 331 TRP A CA 1
ATOM 2629 C C . TRP A 1 331 ? -5.630 1.026 -0.030 1.00 97.94 331 TRP A C 1
ATOM 2631 O O . TRP A 1 331 ? -5.075 0.612 -1.048 1.00 97.94 331 TRP A O 1
ATOM 2641 N N . THR A 1 332 ? -4.978 1.245 1.106 1.00 96.94 332 THR A N 1
ATOM 2642 C CA . THR A 1 332 ? -3.570 0.894 1.299 1.00 96.94 332 THR A CA 1
ATOM 2643 C C . THR A 1 332 ? -3.298 0.545 2.753 1.00 96.94 332 THR A C 1
ATOM 2645 O O . THR A 1 332 ? -3.996 0.991 3.664 1.00 96.94 332 THR A O 1
ATOM 2648 N N . THR A 1 333 ? -2.227 -0.210 2.958 1.00 96.12 333 THR A N 1
ATOM 2649 C CA . THR A 1 333 ? -1.536 -0.305 4.244 1.00 96.12 333 THR A CA 1
ATOM 2650 C C . THR A 1 333 ? -0.566 0.867 4.399 1.00 96.12 333 THR A C 1
ATOM 2652 O O . THR A 1 333 ? -0.066 1.366 3.393 1.00 96.12 333 THR A O 1
ATOM 2655 N N . GLU A 1 334 ? -0.275 1.280 5.634 1.00 93.94 334 GLU A N 1
ATOM 2656 C CA . GLU A 1 334 ? 0.735 2.297 5.975 1.00 93.94 334 GLU A CA 1
ATOM 2657 C C . GLU A 1 334 ? 0.596 3.583 5.135 1.00 93.94 334 GLU A C 1
ATOM 2659 O O . GLU A 1 334 ? 1.564 4.036 4.522 1.00 93.94 334 GLU A O 1
ATOM 2664 N N . PHE A 1 335 ? -0.612 4.155 5.071 1.00 94.12 335 PHE A N 1
ATOM 2665 C CA . PHE A 1 335 ? -0.896 5.353 4.275 1.00 94.12 335 PHE A CA 1
ATOM 2666 C C . PHE A 1 335 ? -0.057 6.537 4.776 1.00 94.12 335 PHE A C 1
ATOM 2668 O O . PHE A 1 335 ? -0.253 6.963 5.919 1.00 94.12 335 PHE A O 1
ATOM 2675 N N . PRO A 1 336 ? 0.851 7.099 3.963 1.00 91.50 336 PRO A N 1
ATOM 2676 C CA . PRO A 1 336 ? 1.721 8.175 4.403 1.00 91.50 336 PRO A CA 1
ATOM 2677 C C . PRO A 1 336 ? 0.970 9.507 4.455 1.00 91.50 336 PRO A C 1
ATOM 2679 O O . PRO A 1 336 ? 0.403 9.959 3.463 1.00 91.50 336 PRO A O 1
ATOM 2682 N N . TRP A 1 337 ? 1.021 10.179 5.601 1.00 89.44 337 TRP A N 1
ATOM 2683 C CA . TRP A 1 337 ? 0.417 11.504 5.795 1.00 89.44 337 TRP A CA 1
ATOM 2684 C C . TRP A 1 337 ? 1.391 12.525 6.390 1.00 89.44 337 TRP A C 1
ATOM 2686 O O . TRP A 1 337 ? 1.162 13.723 6.249 1.00 89.44 337 TRP A O 1
ATOM 2696 N N . GLY A 1 338 ? 2.483 12.086 7.023 1.00 81.88 338 GLY A N 1
ATOM 2697 C CA . GLY A 1 338 ? 3.522 12.971 7.554 1.00 81.88 338 GLY A CA 1
ATOM 2698 C C . GLY A 1 338 ? 4.762 13.031 6.667 1.00 81.88 338 GLY A C 1
ATOM 2699 O O . GLY A 1 338 ? 5.147 12.052 6.025 1.00 81.88 338 GLY A O 1
ATOM 2700 N N . TYR A 1 339 ? 5.440 14.180 6.671 1.00 72.62 339 TYR A N 1
ATOM 2701 C CA . TYR A 1 339 ? 6.667 14.390 5.892 1.00 72.62 339 TYR A CA 1
ATOM 2702 C C . TYR A 1 339 ? 7.819 13.465 6.325 1.00 72.62 339 TYR A C 1
ATOM 2704 O O . TYR A 1 339 ? 8.626 13.045 5.499 1.00 72.62 339 TYR A O 1
ATOM 2712 N N . THR A 1 340 ? 7.890 13.114 7.613 1.00 67.81 340 THR A N 1
ATOM 2713 C CA . THR A 1 340 ? 8.962 12.293 8.204 1.00 67.81 340 THR A CA 1
ATOM 2714 C C . THR A 1 340 ? 8.682 10.789 8.207 1.00 67.81 340 THR A C 1
ATOM 2716 O O . THR A 1 340 ? 9.431 10.019 8.813 1.00 67.81 340 THR A O 1
ATOM 2719 N N . GLY A 1 341 ? 7.662 10.344 7.468 1.00 70.44 341 GLY A N 1
ATOM 2720 C CA . GLY A 1 341 ? 7.276 8.936 7.383 1.00 70.44 341 GLY A CA 1
ATOM 2721 C C . GLY A 1 341 ? 6.212 8.523 8.397 1.00 70.44 341 GLY A C 1
ATOM 2722 O O . GLY A 1 341 ? 6.125 7.340 8.719 1.00 70.44 341 GLY A O 1
ATOM 2723 N N . ASP A 1 342 ? 5.421 9.473 8.896 1.00 84.75 342 ASP A N 1
ATOM 2724 C CA . ASP A 1 342 ? 4.231 9.165 9.682 1.00 84.75 342 ASP A CA 1
ATOM 2725 C C . ASP A 1 342 ? 3.152 8.571 8.773 1.00 84.75 342 ASP A C 1
ATOM 2727 O O . ASP A 1 342 ? 2.875 9.082 7.679 1.00 84.75 342 ASP A O 1
ATOM 2731 N N . THR A 1 343 ? 2.570 7.464 9.227 1.00 91.62 343 THR A N 1
ATOM 2732 C CA . THR A 1 343 ? 1.615 6.668 8.456 1.00 91.62 343 THR A CA 1
ATOM 2733 C C . THR A 1 343 ? 0.382 6.352 9.292 1.00 91.62 343 THR A C 1
ATOM 2735 O O . THR A 1 343 ? 0.447 6.343 10.519 1.00 91.62 343 THR A O 1
ATOM 2738 N N . ALA A 1 344 ? -0.758 6.156 8.634 1.00 94.50 344 ALA A N 1
ATOM 2739 C CA . ALA A 1 344 ? -1.923 5.504 9.224 1.00 94.50 344 ALA A CA 1
ATOM 2740 C C . ALA A 1 344 ? -1.871 4.015 8.863 1.00 94.50 344 ALA A C 1
ATOM 2742 O O . ALA A 1 344 ? -1.491 3.681 7.737 1.00 94.50 344 ALA A O 1
ATOM 2743 N N . ASP A 1 345 ? -2.246 3.119 9.778 1.00 96.62 345 ASP A N 1
ATOM 2744 C CA . ASP A 1 345 ? -2.003 1.682 9.589 1.00 96.62 345 ASP A CA 1
ATOM 2745 C C . ASP A 1 345 ? -2.715 1.124 8.356 1.00 96.62 345 ASP A C 1
ATOM 2747 O O . ASP A 1 345 ? -2.125 0.367 7.581 1.00 96.62 345 ASP A O 1
ATOM 2751 N N . PHE A 1 346 ? -3.969 1.516 8.139 1.00 98.31 346 PHE A N 1
ATOM 2752 C CA . PHE A 1 346 ? -4.723 1.135 6.951 1.00 98.31 346 PHE A CA 1
ATOM 2753 C C . PHE A 1 346 ? -5.763 2.201 6.610 1.00 98.31 346 PHE A C 1
ATOM 2755 O O . PHE A 1 346 ? -6.386 2.782 7.497 1.00 98.31 346 PHE A O 1
ATOM 2762 N N . VAL A 1 347 ? -5.976 2.454 5.323 1.00 98.50 347 VAL A N 1
ATOM 2763 C CA . VAL A 1 347 ? -6.968 3.424 4.838 1.00 98.50 347 VAL A CA 1
ATOM 2764 C C . VAL A 1 347 ? -7.795 2.771 3.751 1.00 98.50 347 VAL A C 1
ATOM 2766 O O . VAL A 1 347 ? -7.225 2.121 2.883 1.00 98.50 347 VAL A O 1
ATOM 2769 N N . VAL A 1 348 ? -9.113 2.967 3.783 1.00 98.62 348 VAL A N 1
ATOM 2770 C CA . VAL A 1 348 ? -10.035 2.625 2.688 1.00 98.62 348 VAL A CA 1
ATOM 2771 C C . VAL A 1 348 ? -10.860 3.858 2.340 1.00 98.62 348 VAL A C 1
ATOM 2773 O O . VAL A 1 348 ? -11.341 4.525 3.253 1.00 98.62 348 VAL A O 1
ATOM 2776 N N . THR A 1 349 ? -11.066 4.148 1.059 1.00 98.62 349 THR A N 1
ATOM 2777 C CA . THR A 1 349 ? -11.942 5.221 0.572 1.00 98.62 349 THR A CA 1
ATOM 2778 C C . THR A 1 349 ? -13.058 4.664 -0.303 1.00 98.62 349 THR A C 1
ATOM 2780 O O . THR A 1 349 ? -12.891 3.651 -0.988 1.00 98.62 349 THR A O 1
ATOM 2783 N N . LEU A 1 350 ? -14.207 5.334 -0.263 1.00 98.31 350 LEU A N 1
ATOM 2784 C CA . LEU A 1 350 ? -15.348 5.056 -1.126 1.00 98.31 350 LEU A CA 1
ATOM 2785 C C . LEU A 1 350 ? -15.569 6.208 -2.103 1.00 98.31 350 LEU A C 1
ATOM 2787 O O . LEU A 1 350 ? -15.351 7.372 -1.750 1.00 98.31 350 LEU A O 1
ATOM 2791 N N . TRP A 1 351 ? -16.036 5.864 -3.297 1.00 97.62 351 TRP A N 1
ATOM 2792 C CA . TRP A 1 351 ? -16.328 6.783 -4.387 1.00 97.62 351 TRP A CA 1
ATOM 2793 C C . TRP A 1 351 ? -17.709 6.519 -4.976 1.00 97.62 351 TRP A C 1
ATOM 2795 O O . TRP A 1 351 ? -18.080 5.372 -5.221 1.00 97.62 351 TRP A O 1
ATOM 2805 N N . ASP A 1 352 ? -18.407 7.601 -5.300 1.00 95.06 352 ASP A N 1
ATOM 2806 C CA . ASP A 1 352 ? -19.504 7.601 -6.261 1.00 95.06 352 ASP A CA 1
ATOM 2807 C C . ASP A 1 352 ? -19.375 8.806 -7.203 1.00 95.06 352 ASP A C 1
ATOM 2809 O O . ASP A 1 352 ? -18.674 9.776 -6.907 1.00 95.06 352 ASP A O 1
ATOM 2813 N N . ASP A 1 353 ? -20.026 8.742 -8.363 1.00 93.12 353 ASP A N 1
ATOM 2814 C CA . ASP A 1 353 ? -19.870 9.764 -9.401 1.00 93.12 353 ASP A CA 1
ATOM 2815 C C . ASP A 1 353 ? -20.556 11.103 -9.076 1.00 93.12 353 ASP A C 1
ATOM 2817 O O . ASP A 1 353 ? -20.228 12.108 -9.705 1.00 93.12 353 ASP A O 1
ATOM 2821 N N . GLU A 1 354 ? -21.462 11.154 -8.093 1.00 94.69 354 GLU A N 1
ATOM 2822 C CA . GLU A 1 354 ? -22.150 12.389 -7.697 1.00 94.69 354 GLU A CA 1
ATOM 2823 C C . GLU A 1 354 ? -21.338 13.200 -6.677 1.00 94.69 354 GLU A C 1
ATOM 2825 O O . GLU A 1 354 ? -21.277 14.428 -6.752 1.00 94.69 354 GLU A O 1
ATOM 2830 N N . ARG A 1 355 ? -20.714 12.523 -5.707 1.00 95.75 355 ARG A N 1
ATOM 2831 C CA . ARG A 1 355 ? -20.029 13.130 -4.550 1.00 95.75 355 ARG A CA 1
ATOM 2832 C C . ARG A 1 355 ? -18.503 13.005 -4.617 1.00 95.75 355 ARG A C 1
ATOM 2834 O O . ARG A 1 355 ? -17.788 13.613 -3.811 1.00 95.75 355 ARG A O 1
ATOM 2841 N N . GLY A 1 356 ? -17.986 12.205 -5.545 1.00 96.31 356 GLY A N 1
ATOM 2842 C CA . GLY A 1 356 ? -16.587 11.801 -5.573 1.00 96.31 356 GLY A CA 1
ATOM 2843 C C . GLY A 1 356 ? -16.224 10.950 -4.354 1.00 96.31 356 GLY A C 1
ATOM 2844 O O . GLY A 1 356 ? -16.992 10.088 -3.923 1.00 96.31 356 GLY A O 1
ATOM 2845 N N . ARG A 1 357 ? -15.051 11.209 -3.764 1.00 97.44 357 ARG A N 1
ATOM 2846 C CA . ARG A 1 357 ? -14.517 10.501 -2.589 1.00 97.44 357 ARG A CA 1
ATOM 2847 C C . ARG A 1 357 ? -15.268 10.872 -1.305 1.00 97.44 357 ARG A C 1
ATOM 2849 O O . ARG A 1 357 ? -14.801 11.675 -0.501 1.00 97.44 357 ARG A O 1
ATOM 2856 N N . TYR A 1 358 ? -16.448 10.300 -1.103 1.00 97.88 358 TYR A N 1
ATOM 2857 C CA . TYR A 1 358 ? -17.388 10.760 -0.079 1.00 97.88 358 TYR A CA 1
ATOM 2858 C C . TYR A 1 358 ? -17.174 10.142 1.315 1.00 97.88 358 TYR A C 1
ATOM 2860 O O . TYR A 1 358 ? -17.721 10.653 2.295 1.00 97.88 358 TYR A O 1
ATOM 2868 N N . LYS A 1 359 ? -16.409 9.046 1.443 1.00 98.56 359 LYS A N 1
ATOM 2869 C CA . LYS A 1 359 ? -16.189 8.370 2.736 1.00 98.56 359 LYS A CA 1
ATOM 2870 C C . LYS A 1 359 ? -14.804 7.738 2.842 1.00 98.56 359 LYS A C 1
ATOM 2872 O O . LYS A 1 359 ? -14.289 7.223 1.854 1.00 98.56 359 LYS A O 1
ATOM 2877 N N . ALA A 1 360 ? -14.221 7.721 4.042 1.00 98.62 360 ALA A N 1
ATOM 2878 C CA . ALA A 1 360 ? -13.066 6.878 4.355 1.00 98.62 360 ALA A CA 1
ATOM 2879 C C . ALA A 1 360 ? -13.180 6.163 5.695 1.00 98.62 360 ALA A C 1
ATOM 2881 O O . ALA A 1 360 ? -13.787 6.653 6.644 1.00 98.62 360 ALA A O 1
ATOM 2882 N N . TYR A 1 361 ? -12.510 5.020 5.767 1.00 98.75 361 TYR A N 1
ATOM 2883 C CA . TYR A 1 361 ? -12.263 4.256 6.976 1.00 98.75 361 TYR A CA 1
ATOM 2884 C C . TYR A 1 361 ? -10.776 4.357 7.293 1.00 98.75 361 TYR A C 1
ATOM 2886 O O . TYR A 1 361 ? -9.947 3.960 6.470 1.00 98.75 361 TYR A O 1
ATOM 2894 N N . LEU A 1 362 ? -10.443 4.907 8.459 1.00 98.56 362 LEU A N 1
ATOM 2895 C CA . LEU A 1 362 ? -9.060 5.041 8.915 1.00 98.56 362 LEU A CA 1
ATOM 2896 C C . LEU A 1 362 ? -8.831 4.058 10.050 1.00 98.56 362 LEU A C 1
ATOM 2898 O O . LEU A 1 362 ? -9.465 4.175 11.098 1.00 98.56 362 LEU A O 1
ATOM 2902 N N . PHE A 1 363 ? -7.971 3.077 9.820 1.00 98.62 363 PHE A N 1
ATOM 2903 C CA . PHE A 1 363 ? -7.736 2.012 10.773 1.00 98.62 363 PHE A CA 1
ATOM 2904 C C . PHE A 1 363 ? -6.518 2.306 11.638 1.00 98.62 363 PHE A C 1
ATOM 2906 O O . PHE A 1 363 ? -5.462 2.671 11.126 1.00 98.62 363 PHE A O 1
ATOM 2913 N N . GLU A 1 364 ? -6.680 2.048 12.930 1.00 98.25 364 GLU A N 1
ATOM 2914 C CA . GLU A 1 364 ? -5.617 2.004 13.924 1.00 98.25 364 GLU A CA 1
ATOM 2915 C C . GLU A 1 364 ? -5.517 0.582 14.472 1.00 98.25 364 GLU A C 1
ATOM 2917 O O . GLU A 1 364 ? -6.453 0.066 15.097 1.00 98.25 364 GLU A O 1
ATOM 2922 N N . PHE A 1 365 ? -4.383 -0.064 14.243 1.00 98.38 365 PHE A N 1
ATOM 2923 C CA . PHE A 1 365 ? -4.104 -1.417 14.681 1.00 98.38 365 PHE A CA 1
ATOM 2924 C C . PHE A 1 365 ? -3.196 -1.386 15.898 1.00 98.38 365 PHE A C 1
ATOM 2926 O O . PHE A 1 365 ? -2.094 -0.856 15.860 1.00 98.38 365 PHE A O 1
ATOM 2933 N N . LYS A 1 366 ? -3.618 -2.045 16.978 1.00 97.88 366 LYS A N 1
ATOM 2934 C CA . LYS A 1 366 ? -2.751 -2.363 18.112 1.00 97.88 366 LYS A CA 1
ATOM 2935 C C . LYS A 1 366 ? -2.673 -3.863 18.280 1.00 97.88 366 LYS A C 1
ATOM 2937 O O . LYS A 1 366 ? -3.685 -4.555 18.327 1.00 97.88 366 LYS A O 1
ATOM 2942 N N . LYS A 1 367 ? -1.462 -4.393 18.444 1.00 96.19 367 LYS A N 1
ATOM 2943 C CA . LYS A 1 367 ? -1.324 -5.820 18.762 1.00 96.19 367 LYS A CA 1
ATOM 2944 C C . LYS A 1 367 ? -1.933 -6.158 20.127 1.00 96.19 367 LYS A C 1
ATOM 2946 O O . LYS A 1 367 ? -2.513 -7.218 20.262 1.00 96.19 367 LYS A O 1
ATOM 2951 N N . GLY A 1 368 ? -1.834 -5.261 21.106 1.00 95.31 368 GLY A N 1
ATOM 2952 C CA . GLY A 1 368 ? -2.284 -5.487 22.480 1.00 95.31 368 GLY A CA 1
ATOM 2953 C C . GLY A 1 368 ? -3.472 -4.601 22.840 1.00 95.31 368 GLY A C 1
ATOM 2954 O O . GLY A 1 368 ? -4.553 -4.722 22.261 1.00 95.31 368 GLY A O 1
ATOM 2955 N N . ASP A 1 369 ? -3.251 -3.694 23.790 1.00 96.12 369 ASP A N 1
ATOM 2956 C CA . ASP A 1 369 ? -4.284 -2.817 24.338 1.00 96.12 369 ASP A CA 1
ATOM 2957 C C . ASP A 1 369 ? -4.684 -1.675 23.387 1.00 96.12 369 ASP A C 1
ATOM 2959 O O . ASP A 1 369 ? -3.851 -0.867 22.969 1.00 96.12 369 ASP A O 1
ATOM 2963 N N . LEU A 1 370 ? -5.990 -1.520 23.163 1.00 96.81 370 LEU A N 1
ATOM 2964 C CA . LEU A 1 370 ? -6.597 -0.269 22.715 1.00 96.81 370 LEU A CA 1
ATOM 2965 C C . LEU A 1 370 ? -6.922 0.604 23.924 1.00 96.81 370 LEU A C 1
ATOM 2967 O O . LEU A 1 370 ? -7.830 0.312 24.706 1.00 96.81 370 LEU A O 1
ATOM 2971 N N . ASN A 1 371 ? -6.176 1.694 24.066 1.00 96.81 371 ASN A N 1
ATOM 2972 C CA . ASN A 1 371 ? -6.302 2.652 25.158 1.00 96.81 371 ASN A CA 1
ATOM 2973 C C . ASN A 1 371 ? -6.478 4.086 24.624 1.00 96.81 371 ASN A C 1
ATOM 2975 O O . ASN A 1 371 ? -6.500 4.330 23.416 1.00 96.81 371 ASN A O 1
ATOM 2979 N N . LYS A 1 372 ? -6.577 5.057 25.536 1.00 96.69 372 LYS A N 1
ATOM 2980 C CA . LYS A 1 372 ? -6.741 6.475 25.188 1.00 96.69 372 LYS A CA 1
ATOM 2981 C C . LYS A 1 372 ? -5.601 7.058 24.340 1.00 96.69 372 LYS A C 1
ATOM 2983 O O . LYS A 1 372 ? -5.839 8.025 23.632 1.00 96.69 372 LYS A O 1
ATOM 2988 N N . HIS A 1 373 ? -4.390 6.495 24.385 1.00 96.44 373 HIS A N 1
ATOM 2989 C CA . HIS A 1 373 ? -3.283 6.953 23.538 1.00 96.44 373 HIS A CA 1
ATOM 2990 C C . HIS A 1 373 ? -3.470 6.501 22.091 1.00 96.44 373 HIS A C 1
ATOM 2992 O O . HIS A 1 373 ? -3.263 7.307 21.193 1.00 96.44 373 HIS A O 1
ATOM 2998 N N . ALA A 1 374 ? -3.940 5.269 21.867 1.00 96.31 374 ALA A N 1
ATOM 2999 C CA . ALA A 1 374 ? -4.328 4.810 20.531 1.00 96.31 374 ALA A CA 1
ATOM 3000 C C . ALA A 1 374 ? -5.482 5.657 19.962 1.00 96.31 374 ALA A C 1
ATOM 3002 O O . ALA A 1 374 ? -5.468 6.038 18.795 1.00 96.31 374 ALA A O 1
ATOM 3003 N N . LEU A 1 375 ? -6.458 6.017 20.806 1.00 97.62 375 LEU A N 1
ATOM 3004 C CA . LEU A 1 375 ? -7.547 6.912 20.402 1.00 97.62 375 LEU A CA 1
ATOM 3005 C C . LEU A 1 375 ? -7.027 8.325 20.084 1.00 97.62 375 LEU A C 1
ATOM 3007 O O . LEU A 1 375 ? -7.429 8.902 19.081 1.00 97.62 375 LEU A O 1
ATOM 3011 N N . ALA A 1 376 ? -6.120 8.872 20.901 1.00 97.44 376 ALA A N 1
ATOM 3012 C CA . ALA A 1 376 ? -5.494 10.169 20.642 1.00 97.44 376 ALA A CA 1
ATOM 3013 C C . ALA A 1 376 ? -4.741 10.179 19.307 1.00 97.44 376 ALA A C 1
ATOM 3015 O O . ALA A 1 376 ? -4.933 11.093 18.515 1.00 97.44 376 ALA A O 1
ATOM 3016 N N . GLU A 1 377 ? -3.923 9.155 19.056 1.00 95.38 377 GLU A N 1
ATOM 3017 C CA . GLU A 1 377 ? -3.188 8.958 17.803 1.00 95.38 377 GLU A CA 1
ATOM 3018 C C . GLU A 1 377 ? -4.127 8.984 16.596 1.00 95.38 377 GLU A C 1
ATOM 3020 O O . GLU A 1 377 ? -3.935 9.795 15.692 1.00 95.38 377 GLU A O 1
ATOM 3025 N N . THR A 1 378 ? -5.204 8.195 16.662 1.00 96.06 378 THR A N 1
ATOM 3026 C CA . THR A 1 378 ? -6.224 8.136 15.610 1.00 96.06 378 THR A CA 1
ATOM 3027 C C . THR A 1 378 ? -6.835 9.509 15.342 1.00 96.06 378 THR A C 1
ATOM 3029 O O . THR A 1 378 ? -6.878 9.965 14.204 1.00 96.06 378 THR A O 1
ATOM 3032 N N . LEU A 1 379 ? -7.285 10.207 16.390 1.00 96.81 379 LEU A N 1
ATOM 3033 C CA . LEU A 1 379 ? -7.923 11.519 16.252 1.00 96.81 379 LEU A CA 1
ATOM 3034 C C . LEU A 1 379 ? -6.972 12.585 15.689 1.00 96.81 379 LEU A C 1
ATOM 3036 O O . LEU A 1 379 ? -7.416 13.481 14.972 1.00 96.81 379 LEU A O 1
ATOM 3040 N N . LEU A 1 380 ? -5.679 12.484 16.006 1.00 96.06 380 LEU A N 1
ATOM 3041 C CA . LEU A 1 380 ? -4.661 13.448 15.602 1.00 96.06 380 LEU A CA 1
ATOM 3042 C C . LEU A 1 380 ? -4.272 13.334 14.127 1.00 96.06 380 LEU A C 1
ATOM 3044 O O . LEU A 1 380 ? -3.988 14.363 13.522 1.00 96.06 380 LEU A O 1
ATOM 3048 N N . TYR A 1 381 ? -4.283 12.142 13.517 1.00 95.38 381 TYR A N 1
ATOM 3049 C CA . TYR A 1 381 ? -3.946 12.025 12.091 1.00 95.38 381 TYR A CA 1
ATOM 3050 C C . TYR A 1 381 ? -5.123 12.231 11.132 1.00 95.38 381 TYR A C 1
ATOM 3052 O O . TYR A 1 381 ? -4.885 12.435 9.941 1.00 95.38 381 TYR A O 1
ATOM 3060 N N . ILE A 1 382 ? -6.381 12.221 11.599 1.00 97.00 382 ILE A N 1
ATOM 3061 C CA . ILE A 1 382 ? -7.558 12.404 10.724 1.00 97.00 382 ILE A CA 1
ATOM 3062 C C . ILE A 1 382 ? -7.453 13.682 9.861 1.00 97.00 382 ILE A C 1
ATOM 3064 O O . ILE A 1 382 ? -7.646 13.577 8.644 1.00 97.00 382 ILE A O 1
ATOM 3068 N N . PRO A 1 383 ? -7.127 14.877 10.404 1.00 95.81 383 PRO A N 1
ATOM 3069 C CA . PRO A 1 383 ? -7.014 16.089 9.589 1.00 95.81 383 PRO A CA 1
ATOM 3070 C C . PRO A 1 383 ? -5.925 15.997 8.516 1.00 95.81 383 PRO A C 1
ATOM 3072 O O . PRO A 1 383 ? -6.085 16.538 7.427 1.00 95.81 383 PRO A O 1
ATOM 3075 N N . TRP A 1 384 ? -4.828 15.296 8.802 1.00 94.44 384 TRP A N 1
ATOM 3076 C CA . TRP A 1 384 ? -3.693 15.166 7.889 1.00 94.44 384 TRP A CA 1
ATOM 3077 C C . TRP A 1 384 ? -3.968 14.154 6.778 1.00 94.44 384 TRP A C 1
ATOM 3079 O O . TRP A 1 384 ? -3.754 14.450 5.605 1.00 94.44 384 TRP A O 1
ATOM 3089 N N . VAL A 1 385 ? -4.529 12.991 7.119 1.00 95.88 385 VAL A N 1
ATOM 3090 C CA . VAL A 1 385 ? -4.943 11.989 6.127 1.00 95.88 385 VAL A CA 1
ATOM 3091 C C . VAL A 1 385 ? -6.000 12.574 5.188 1.00 95.88 385 VAL A C 1
ATOM 3093 O O . VAL A 1 385 ? -5.886 12.451 3.971 1.00 95.88 385 VAL A O 1
ATOM 3096 N N . THR A 1 386 ? -7.000 13.273 5.730 1.00 95.88 386 THR A N 1
ATOM 3097 C CA . THR A 1 386 ? -8.053 13.903 4.912 1.00 95.88 386 THR A CA 1
ATOM 3098 C C . THR A 1 386 ? -7.526 15.036 4.037 1.00 95.88 386 THR A C 1
ATOM 3100 O O . THR A 1 386 ? -8.011 15.197 2.919 1.00 95.88 386 THR A O 1
ATOM 3103 N N . GLN A 1 387 ? -6.492 15.765 4.474 1.00 93.31 387 GLN A N 1
ATOM 3104 C CA . GLN A 1 387 ? -5.775 16.713 3.618 1.00 93.31 387 GLN A CA 1
ATOM 3105 C C . GLN A 1 387 ? -5.201 16.040 2.373 1.00 93.31 387 GLN A C 1
ATOM 3107 O O . GLN A 1 387 ? -5.515 16.461 1.259 1.00 93.31 387 GLN A O 1
ATOM 3112 N N . VAL A 1 388 ? -4.447 14.953 2.546 1.00 93.62 388 VAL A N 1
ATOM 3113 C CA . VAL A 1 388 ? -3.867 14.203 1.421 1.00 93.62 388 VAL A CA 1
ATOM 3114 C C . VAL A 1 388 ? -4.959 13.660 0.493 1.00 93.62 388 VAL A C 1
ATOM 3116 O O . VAL A 1 388 ? -4.854 13.793 -0.723 1.00 93.62 388 VAL A O 1
ATOM 3119 N N . LEU A 1 389 ? -6.038 13.105 1.054 1.00 95.56 389 LEU A N 1
ATOM 3120 C CA . LEU A 1 389 ? -7.128 12.510 0.276 1.00 95.56 389 LEU A CA 1
ATOM 3121 C C . LEU A 1 389 ? -7.993 13.531 -0.477 1.00 95.56 389 LEU A C 1
ATOM 3123 O O . LEU A 1 389 ? -8.629 13.157 -1.459 1.00 95.56 389 LEU A O 1
ATOM 3127 N N . LEU A 1 390 ? -8.086 14.788 -0.035 1.00 94.69 390 LEU A N 1
ATOM 3128 C CA . LEU A 1 390 ? -9.073 15.734 -0.572 1.00 94.69 390 LEU A CA 1
ATOM 3129 C C . LEU A 1 390 ? -8.481 16.945 -1.299 1.00 94.69 390 LEU A C 1
ATOM 3131 O O . LEU A 1 390 ? -9.226 17.572 -2.056 1.00 94.69 390 LEU A O 1
ATOM 3135 N N . GLN A 1 391 ? -7.196 17.275 -1.116 1.00 91.69 391 GLN A N 1
ATOM 3136 C CA . GLN A 1 391 ? -6.573 18.506 -1.639 1.00 91.69 391 GLN A CA 1
ATOM 3137 C C . GLN A 1 391 ? -6.821 18.754 -3.131 1.00 91.69 391 GLN A C 1
ATOM 3139 O O . GLN A 1 391 ? -6.988 19.899 -3.546 1.00 91.69 391 GLN A O 1
ATOM 3144 N N . PHE A 1 392 ? -6.858 17.692 -3.936 1.00 90.94 392 PHE A N 1
ATOM 3145 C CA . PHE A 1 392 ? -6.977 17.776 -5.393 1.00 90.94 392 PHE A CA 1
ATOM 3146 C C . PHE A 1 392 ? -8.279 17.172 -5.934 1.00 90.94 392 PHE A C 1
ATOM 3148 O O . PHE A 1 392 ? -8.328 16.781 -7.096 1.00 90.94 392 PHE A O 1
ATOM 3155 N N . ARG A 1 393 ? -9.326 17.097 -5.102 1.00 93.00 393 ARG A N 1
ATOM 3156 C CA . ARG A 1 393 ? -10.643 16.526 -5.445 1.00 93.00 393 ARG A CA 1
ATOM 3157 C C . ARG A 1 393 ? -11.741 17.607 -5.465 1.00 93.00 393 ARG A C 1
ATOM 3159 O O . ARG A 1 393 ? -12.516 17.659 -4.509 1.00 93.00 393 ARG A O 1
ATOM 3166 N N . PRO A 1 394 ? -11.792 18.548 -6.423 1.00 92.31 394 PRO A N 1
ATOM 3167 C CA . PRO A 1 394 ? -12.796 19.626 -6.423 1.00 92.31 394 PRO A CA 1
ATOM 3168 C C . PRO A 1 394 ? -14.252 19.133 -6.348 1.00 92.31 394 PRO A C 1
ATOM 3170 O O . PRO A 1 394 ? -15.087 19.793 -5.740 1.00 92.31 394 PRO A O 1
ATOM 3173 N N . GLU A 1 395 ? -14.534 17.961 -6.908 1.00 93.75 395 GLU A N 1
ATOM 3174 C CA . GLU A 1 395 ? -15.825 17.272 -6.879 1.00 93.75 395 GLU A CA 1
ATOM 3175 C C . GLU A 1 395 ? -16.301 16.918 -5.460 1.00 93.75 395 GLU A C 1
ATOM 3177 O O . GLU A 1 395 ? -17.497 16.902 -5.183 1.00 93.75 395 GLU A O 1
ATOM 3182 N N . THR A 1 396 ? -15.372 16.684 -4.530 1.00 95.94 396 THR A N 1
ATOM 3183 C CA . THR A 1 396 ? -15.700 16.274 -3.164 1.00 95.94 396 THR A CA 1
ATOM 3184 C C . THR A 1 396 ? -15.791 17.482 -2.244 1.00 95.94 396 THR A C 1
ATOM 3186 O O . THR A 1 396 ? -14.772 18.022 -1.804 1.00 95.94 396 THR A O 1
ATOM 3189 N N . THR A 1 397 ? -17.019 17.872 -1.905 1.00 96.19 397 THR A N 1
ATOM 3190 C CA . THR A 1 397 ? -17.325 19.006 -1.012 1.00 96.19 397 THR A CA 1
ATOM 3191 C C . THR A 1 397 ? -17.464 18.602 0.458 1.00 96.19 397 THR A C 1
ATOM 3193 O O . THR A 1 397 ? -17.203 19.408 1.358 1.00 96.19 397 THR A O 1
ATOM 3196 N N . ALA A 1 398 ? -17.831 17.346 0.718 1.00 97.44 398 ALA A N 1
ATOM 3197 C CA . ALA A 1 398 ? -17.929 16.776 2.052 1.00 97.44 398 ALA A CA 1
ATOM 3198 C C . ALA A 1 398 ? -17.473 15.314 2.065 1.00 97.44 398 ALA A C 1
ATOM 3200 O O . ALA A 1 398 ? -17.618 14.608 1.069 1.00 97.44 398 ALA A O 1
ATOM 3201 N N . MET A 1 399 ? -16.938 14.874 3.203 1.00 98.25 399 MET A N 1
ATOM 3202 C CA . MET A 1 399 ? -16.443 13.515 3.388 1.00 98.25 399 MET A CA 1
ATOM 3203 C C . MET A 1 399 ? -16.739 13.011 4.800 1.00 98.25 399 MET A C 1
ATOM 3205 O O . MET A 1 399 ? -16.416 13.684 5.780 1.00 98.25 399 MET A O 1
ATOM 3209 N N . ASP A 1 400 ? -17.293 11.808 4.906 1.00 98.69 400 ASP A N 1
ATOM 3210 C CA . ASP A 1 400 ? -17.468 11.125 6.185 1.00 98.69 400 ASP A CA 1
ATOM 3211 C C . ASP A 1 400 ? -16.217 10.291 6.507 1.00 98.69 400 ASP A C 1
ATOM 3213 O O . ASP A 1 400 ? -15.728 9.517 5.684 1.00 98.69 400 ASP A O 1
ATOM 3217 N N . VAL A 1 401 ? -15.690 10.415 7.720 1.00 98.69 401 VAL A N 1
ATOM 3218 C CA . VAL A 1 401 ? -14.532 9.646 8.185 1.00 98.69 401 VAL A CA 1
ATOM 3219 C C . VAL A 1 401 ? -14.958 8.739 9.323 1.00 98.69 401 VAL A C 1
ATOM 3221 O O . VAL A 1 401 ? -15.475 9.206 10.333 1.00 98.69 401 VAL A O 1
ATOM 3224 N N . VAL A 1 402 ? -14.711 7.440 9.174 1.00 98.56 402 VAL A N 1
ATOM 3225 C CA . VAL A 1 402 ? -14.956 6.416 10.190 1.00 98.56 402 VAL A CA 1
ATOM 3226 C C . VAL A 1 402 ? -13.614 5.968 10.767 1.00 98.56 402 VAL A C 1
ATOM 3228 O O . VAL A 1 402 ? -12.900 5.200 10.119 1.00 98.56 402 VAL A O 1
ATOM 3231 N N . PRO A 1 403 ? -13.249 6.396 11.984 1.00 98.56 403 PRO A N 1
ATOM 3232 C CA . PRO A 1 403 ? -12.129 5.799 12.693 1.00 98.56 403 PRO A CA 1
ATOM 3233 C C . PRO A 1 403 ? -12.459 4.342 13.040 1.00 98.56 403 PRO A C 1
ATOM 3235 O O . PRO A 1 403 ? -13.535 4.053 13.567 1.00 98.56 403 PRO A O 1
ATOM 3238 N N . VAL A 1 404 ? -11.551 3.414 12.760 1.00 98.69 404 VAL A N 1
ATOM 3239 C CA . VAL A 1 404 ? -11.707 1.988 13.058 1.00 98.69 404 VAL A CA 1
ATOM 3240 C C . VAL A 1 404 ? -10.530 1.530 13.905 1.00 98.69 404 VAL A C 1
ATOM 3242 O O . VAL A 1 404 ? -9.411 1.426 13.430 1.00 98.69 404 VAL A O 1
ATOM 3245 N N . MET A 1 405 ? -10.768 1.219 15.171 1.00 98.62 405 MET A N 1
ATOM 3246 C CA . MET A 1 405 ? -9.712 0.782 16.080 1.00 98.62 405 MET A CA 1
ATOM 3247 C C . MET A 1 405 ? -9.790 -0.725 16.275 1.00 98.62 405 MET A C 1
ATOM 3249 O O . MET A 1 405 ? -10.845 -1.247 16.641 1.00 98.62 405 MET A O 1
ATOM 3253 N N . ILE A 1 406 ? -8.677 -1.429 16.074 1.00 98.69 406 ILE A N 1
ATOM 3254 C CA . ILE A 1 406 ? -8.606 -2.882 16.240 1.00 98.69 406 ILE A CA 1
ATOM 3255 C C . ILE A 1 406 ? -7.469 -3.253 17.182 1.00 98.69 406 ILE A C 1
ATOM 3257 O O . ILE A 1 406 ? -6.323 -2.880 16.955 1.00 98.69 406 ILE A O 1
ATOM 3261 N N . GLY A 1 407 ? -7.771 -4.033 18.217 1.00 98.12 407 GLY A N 1
ATOM 3262 C CA . GLY A 1 407 ? -6.735 -4.596 19.076 1.00 98.12 407 GLY A CA 1
ATOM 3263 C C . GLY A 1 407 ? -7.185 -5.800 19.877 1.00 98.12 407 GLY A C 1
ATOM 3264 O O . GLY A 1 407 ? -8.292 -6.301 19.692 1.00 98.12 407 GLY A O 1
ATOM 3265 N N . ARG A 1 408 ? -6.304 -6.328 20.724 1.00 97.12 408 ARG A N 1
ATOM 3266 C CA . ARG A 1 408 ? -6.569 -7.570 21.456 1.00 97.12 408 ARG A CA 1
ATOM 3267 C C . ARG A 1 408 ? -7.417 -7.341 22.693 1.00 97.12 408 ARG A C 1
ATOM 3269 O O . ARG A 1 408 ? -8.302 -8.146 22.984 1.00 97.12 408 ARG A O 1
ATOM 3276 N N . ASP A 1 409 ? -7.136 -6.262 23.408 1.00 96.88 409 ASP A N 1
ATOM 3277 C CA . ASP A 1 409 ? -7.765 -5.935 24.680 1.00 96.88 409 ASP A CA 1
ATOM 3278 C C . ASP A 1 409 ? -8.250 -4.485 24.657 1.00 96.88 409 ASP A C 1
ATOM 3280 O O . ASP A 1 409 ? -7.545 -3.579 24.223 1.00 96.88 409 ASP A O 1
ATOM 3284 N N . ILE A 1 410 ? -9.483 -4.248 25.108 1.00 97.81 410 ILE A N 1
ATOM 3285 C CA . ILE A 1 410 ? -10.102 -2.919 25.065 1.00 97.81 410 ILE A CA 1
ATOM 3286 C C . ILE A 1 410 ? -10.043 -2.301 26.460 1.00 97.81 410 ILE A C 1
ATOM 3288 O O . ILE A 1 410 ? -10.653 -2.815 27.397 1.00 97.81 410 ILE A O 1
ATOM 3292 N N . LYS A 1 411 ? -9.293 -1.205 26.602 1.00 97.50 411 LYS A N 1
ATOM 3293 C CA . LYS A 1 411 ? -9.144 -0.442 27.856 1.00 97.50 411 LYS A CA 1
ATOM 3294 C C . LYS A 1 411 ? -9.881 0.899 27.835 1.00 97.50 411 LYS A C 1
ATOM 3296 O O . LYS A 1 411 ? -9.922 1.584 28.856 1.00 97.50 411 LYS A O 1
ATOM 3301 N N . LEU A 1 412 ? -10.445 1.272 26.687 1.00 97.31 412 LEU A N 1
ATOM 3302 C CA . LEU A 1 412 ? -11.330 2.425 26.541 1.00 97.31 412 LEU A CA 1
ATOM 3303 C C . LEU A 1 412 ? -12.629 2.207 27.329 1.00 97.31 412 LEU A C 1
ATOM 3305 O O . LEU A 1 412 ? -13.195 1.115 27.336 1.00 97.31 412 LEU A O 1
ATOM 3309 N N . ARG A 1 413 ? -13.102 3.263 27.984 1.00 96.88 413 ARG A N 1
ATOM 3310 C CA . ARG A 1 413 ? -14.348 3.317 28.761 1.00 96.88 413 ARG A CA 1
ATOM 3311 C C . ARG A 1 413 ? -15.463 4.033 28.010 1.00 96.88 413 ARG A C 1
ATOM 3313 O O . ARG A 1 413 ? -16.628 3.821 28.332 1.00 96.88 413 ARG A O 1
ATOM 3320 N N . ALA A 1 414 ? -15.124 4.904 27.066 1.00 97.50 414 ALA A N 1
ATOM 3321 C CA . ALA A 1 414 ? -16.076 5.617 26.228 1.00 97.50 414 ALA A CA 1
ATOM 3322 C C . ALA A 1 414 ? -15.463 5.999 24.873 1.00 97.50 414 ALA A C 1
ATOM 3324 O O . ALA A 1 414 ? -14.249 5.944 24.687 1.00 97.50 414 ALA A O 1
ATOM 3325 N N . LEU A 1 415 ? -16.311 6.434 23.944 1.00 98.00 415 LEU A N 1
ATOM 3326 C CA . LEU A 1 415 ? -15.927 6.913 22.617 1.00 98.00 415 LEU A CA 1
ATOM 3327 C C . LEU A 1 415 ? -16.452 8.326 22.359 1.00 98.00 415 LEU A C 1
ATOM 3329 O O . LEU A 1 415 ? -17.492 8.704 22.912 1.00 98.00 415 LEU A O 1
ATOM 3333 N N . PRO A 1 416 ? -15.746 9.133 21.550 1.00 97.38 416 PRO A N 1
ATOM 3334 C CA . PRO A 1 416 ? -16.234 10.447 21.156 1.00 97.38 416 PRO A CA 1
ATOM 3335 C C . PRO A 1 416 ? -17.485 10.319 20.278 1.00 97.38 416 PRO A C 1
ATOM 3337 O O . PRO A 1 416 ? -17.595 9.410 19.451 1.00 97.38 416 PRO A O 1
ATOM 3340 N N . GLY A 1 417 ? -18.444 11.225 20.480 1.00 97.00 417 GLY A N 1
ATOM 3341 C CA . GLY A 1 417 ? -19.548 11.427 19.542 1.00 97.00 417 GLY A CA 1
ATOM 3342 C C . GLY A 1 417 ? -19.061 11.963 18.193 1.00 97.00 417 GLY A C 1
ATOM 3343 O O . GLY A 1 417 ? -17.902 12.359 18.060 1.00 97.00 417 GLY A O 1
ATOM 3344 N N . ASN A 1 418 ? -19.957 11.984 17.207 1.00 97.50 418 ASN A N 1
ATOM 3345 C CA . ASN A 1 418 ? -19.680 12.584 15.902 1.00 97.50 418 ASN A CA 1
ATOM 3346 C C . ASN A 1 418 ? -19.302 14.068 16.047 1.00 97.50 418 ASN A C 1
ATOM 3348 O O . ASN A 1 418 ? -19.849 14.766 16.904 1.00 97.50 418 ASN A O 1
ATOM 3352 N N . TYR A 1 419 ? -18.416 14.557 15.184 1.00 97.00 419 TYR A N 1
ATOM 3353 C CA . TYR A 1 419 ? -18.059 15.972 15.109 1.00 97.00 419 TYR A CA 1
ATOM 3354 C C . TYR A 1 419 ? -17.655 16.374 13.691 1.00 97.00 419 TYR A C 1
ATOM 3356 O O . TYR A 1 419 ? -17.174 15.552 12.913 1.00 97.00 419 TYR A O 1
ATOM 3364 N N . ASP A 1 420 ? -17.795 17.661 13.380 1.00 96.94 420 ASP A N 1
ATOM 3365 C CA . ASP A 1 420 ? -17.455 18.204 12.067 1.00 96.94 420 ASP A CA 1
ATOM 3366 C C . ASP A 1 420 ? -16.159 19.018 12.118 1.00 96.94 420 ASP A C 1
ATOM 3368 O O . ASP A 1 420 ? -15.891 19.785 13.050 1.00 96.94 420 ASP A O 1
ATOM 3372 N N . MET A 1 421 ? -15.364 18.898 11.060 1.00 96.12 421 MET A N 1
ATOM 3373 C CA . MET A 1 421 ? -14.190 19.716 10.799 1.00 96.12 421 MET A CA 1
ATOM 3374 C C . MET A 1 421 ? -14.411 20.511 9.519 1.00 96.12 421 MET A C 1
ATOM 3376 O O . MET A 1 421 ? -14.785 19.972 8.480 1.00 96.12 421 MET A O 1
ATOM 3380 N N . ASN A 1 422 ? -14.142 21.808 9.588 1.00 95.25 422 ASN A N 1
ATOM 3381 C CA . ASN A 1 422 ? -14.154 22.683 8.428 1.00 95.25 422 ASN A CA 1
ATOM 3382 C C . ASN A 1 422 ? -12.706 22.920 8.007 1.00 95.25 422 ASN A C 1
ATOM 3384 O O . ASN A 1 422 ? -11.989 23.662 8.677 1.00 95.25 422 ASN A O 1
ATOM 3388 N N . LEU A 1 423 ? -12.278 22.272 6.927 1.00 93.94 423 LEU A N 1
ATOM 3389 C CA . LEU A 1 423 ? -10.906 22.350 6.432 1.00 93.94 423 LEU A CA 1
ATOM 3390 C C . LEU A 1 423 ? -10.867 23.200 5.155 1.00 93.94 423 LEU A C 1
ATOM 3392 O O . LEU A 1 423 ? -11.755 23.103 4.308 1.00 93.94 423 LEU A O 1
ATOM 3396 N N . ASN A 1 424 ? -9.846 24.046 5.024 1.00 92.19 424 ASN A N 1
ATOM 3397 C CA . ASN A 1 424 ? -9.625 24.885 3.846 1.00 92.19 424 ASN A CA 1
ATOM 3398 C C . ASN A 1 424 ? -8.487 24.292 3.010 1.00 92.19 424 ASN A C 1
ATOM 3400 O O . ASN A 1 424 ? -7.385 24.114 3.521 1.00 92.19 424 ASN A O 1
ATOM 3404 N N . PHE A 1 425 ? -8.750 24.016 1.735 1.00 88.69 425 PHE A N 1
ATOM 3405 C CA . PHE A 1 425 ? -7.825 23.355 0.817 1.00 88.69 425 PHE A CA 1
ATOM 3406 C C . PHE A 1 425 ? -7.430 24.295 -0.321 1.00 88.69 425 PHE A C 1
ATOM 3408 O O . PHE A 1 425 ? -8.226 25.118 -0.777 1.00 88.69 425 PHE A O 1
ATOM 3415 N N . PHE A 1 426 ? -6.211 24.134 -0.830 1.00 83.38 426 PHE A N 1
ATOM 3416 C CA . PHE A 1 426 ? -5.693 24.903 -1.960 1.00 83.38 426 PHE A CA 1
ATOM 3417 C C . PHE A 1 426 ? -5.398 23.970 -3.151 1.00 83.38 426 PHE A C 1
ATOM 3419 O O . PHE A 1 426 ? -4.493 23.145 -3.061 1.00 83.38 426 PHE A O 1
ATOM 3426 N N . PRO A 1 427 ? -6.094 24.067 -4.293 1.00 82.19 427 PRO A N 1
ATOM 3427 C CA . PRO A 1 427 ? -6.945 25.177 -4.724 1.00 82.19 427 PRO A CA 1
ATOM 3428 C C . PRO A 1 427 ? -8.455 24.956 -4.511 1.00 82.19 427 PRO A C 1
ATOM 3430 O O . PRO A 1 427 ? -9.243 25.817 -4.881 1.00 82.19 427 PRO A O 1
ATOM 3433 N N . THR A 1 428 ? -8.892 23.819 -3.958 1.00 87.25 428 THR A N 1
ATOM 3434 C CA . THR A 1 428 ? -10.310 23.396 -4.015 1.00 87.25 428 THR A CA 1
ATOM 3435 C C . THR A 1 428 ? -11.253 24.094 -3.026 1.00 87.25 428 THR A C 1
ATOM 3437 O O . THR A 1 428 ? -12.444 23.801 -3.018 1.00 87.25 428 THR A O 1
ATOM 3440 N N . GLY A 1 429 ? -10.755 24.989 -2.172 1.00 92.06 429 GLY A N 1
ATOM 3441 C CA . GLY A 1 429 ? -11.574 25.739 -1.221 1.00 92.06 429 GLY A CA 1
ATOM 3442 C C . GLY A 1 429 ? -11.974 24.937 0.019 1.00 92.06 429 GLY A C 1
ATOM 3443 O O . GLY A 1 429 ? -11.294 23.996 0.426 1.00 92.06 429 GLY A O 1
ATOM 3444 N N . LYS A 1 430 ? -13.055 25.361 0.675 1.00 95.19 430 LYS A N 1
ATOM 3445 C CA . LYS A 1 430 ? -13.514 24.806 1.954 1.00 95.19 430 LYS A CA 1
ATOM 3446 C C . LYS A 1 430 ? -14.249 23.478 1.759 1.00 95.19 430 LYS A C 1
ATOM 3448 O O . LYS A 1 430 ? -15.129 23.391 0.908 1.00 95.19 430 LYS A O 1
ATOM 3453 N N . LYS A 1 431 ? -13.956 22.485 2.603 1.00 96.88 431 LYS A N 1
ATOM 3454 C CA . LYS A 1 431 ? -14.680 21.204 2.661 1.00 96.88 431 LYS A CA 1
ATOM 3455 C C . LYS A 1 431 ? -15.065 20.842 4.086 1.00 96.88 431 LYS A C 1
ATOM 3457 O O . LYS A 1 431 ? -14.418 21.268 5.048 1.00 96.88 431 LYS A O 1
ATOM 3462 N N . ILE A 1 432 ? -16.116 20.038 4.204 1.00 97.56 432 ILE A N 1
ATOM 3463 C CA . ILE A 1 432 ? -16.626 19.548 5.487 1.00 97.56 432 ILE A CA 1
ATOM 3464 C C . ILE A 1 432 ? -16.192 18.097 5.667 1.00 97.56 432 ILE A C 1
ATOM 3466 O O . ILE A 1 432 ? -16.560 17.233 4.876 1.00 97.56 432 ILE A O 1
ATOM 3470 N N . VAL A 1 433 ? -15.437 17.818 6.723 1.00 98.12 433 VAL A N 1
ATOM 3471 C CA . VAL A 1 433 ? -15.106 16.451 7.128 1.00 98.12 433 VAL A CA 1
ATOM 3472 C C . VAL A 1 433 ? -15.936 16.098 8.352 1.00 98.12 433 VAL A C 1
ATOM 3474 O O . VAL A 1 433 ? -15.752 16.701 9.407 1.00 98.12 433 VAL A O 1
ATOM 3477 N N . ARG A 1 434 ? -16.833 15.122 8.224 1.00 98.44 434 ARG A N 1
ATOM 3478 C CA . ARG A 1 434 ? -17.655 14.629 9.333 1.00 98.44 434 ARG A CA 1
ATOM 3479 C C . ARG A 1 434 ? -16.983 13.411 9.934 1.00 98.44 434 ARG A C 1
ATOM 3481 O O . ARG A 1 434 ? -16.953 12.345 9.323 1.00 98.44 434 ARG A O 1
ATOM 3488 N N . VAL A 1 435 ? -16.407 13.559 11.116 1.00 98.38 435 VAL A N 1
ATOM 3489 C CA . VAL A 1 435 ? -15.797 12.437 11.824 1.00 98.38 435 VAL A CA 1
ATOM 3490 C C . VAL A 1 435 ? -16.882 11.722 12.610 1.00 98.38 435 VAL A C 1
ATOM 3492 O O . VAL A 1 435 ? -17.483 12.277 13.530 1.00 98.38 435 VAL A O 1
ATOM 3495 N N . LEU A 1 436 ? -17.143 10.480 12.223 1.00 98.12 436 LEU A N 1
ATOM 3496 C CA . LEU A 1 436 ? -18.115 9.616 12.869 1.00 98.12 436 LEU A CA 1
ATOM 3497 C C . LEU A 1 436 ? -17.509 8.977 14.124 1.00 98.12 436 LEU A C 1
ATOM 3499 O O . LEU A 1 436 ? -16.290 8.845 14.251 1.00 98.12 436 LEU A O 1
ATOM 3503 N N . THR A 1 437 ? -18.363 8.562 15.059 1.00 97.94 437 THR A N 1
ATOM 3504 C CA . THR A 1 437 ? -17.937 7.833 16.256 1.00 97.94 437 THR A CA 1
ATOM 3505 C C . THR A 1 437 ? -17.078 6.623 15.863 1.00 97.94 437 THR A C 1
ATOM 3507 O O . THR A 1 437 ? -17.491 5.844 14.997 1.00 97.94 437 THR A O 1
ATOM 3510 N N . PRO A 1 438 ? -15.903 6.432 16.499 1.00 98.25 438 PRO A N 1
ATOM 3511 C CA . PRO A 1 438 ? -15.026 5.312 16.194 1.00 98.25 438 PRO A CA 1
ATOM 3512 C C . PRO A 1 438 ? -15.731 3.958 16.308 1.00 98.25 438 PRO A C 1
ATOM 3514 O O . PRO A 1 438 ? -16.472 3.713 17.259 1.00 98.25 438 PRO A O 1
ATOM 3517 N N . LYS A 1 439 ? -15.448 3.042 15.383 1.00 98.44 439 LYS A N 1
ATOM 3518 C CA . LYS A 1 439 ? -15.815 1.628 15.519 1.00 98.44 439 LYS A CA 1
ATOM 3519 C C . LYS A 1 439 ? -14.661 0.874 16.173 1.00 98.44 439 LYS A C 1
ATOM 3521 O O . LYS A 1 439 ? -13.531 0.955 15.700 1.00 98.44 439 LYS A O 1
ATOM 3526 N N . VAL A 1 440 ? -14.932 0.135 17.247 1.00 98.56 440 VAL A N 1
ATOM 3527 C CA . VAL A 1 440 ? -13.906 -0.604 18.000 1.00 98.56 440 VAL A CA 1
ATOM 3528 C C . VAL A 1 440 ? -14.113 -2.101 17.837 1.00 98.56 440 VAL A C 1
ATOM 3530 O O . VAL A 1 440 ? -15.203 -2.615 18.089 1.00 98.56 440 VAL A O 1
ATOM 3533 N N . PHE A 1 441 ? -13.051 -2.811 17.471 1.00 98.62 441 PHE A N 1
ATOM 3534 C CA . PHE A 1 441 ? -13.057 -4.259 17.328 1.00 98.62 441 PHE A CA 1
ATOM 3535 C C . PHE A 1 441 ? -11.974 -4.904 18.180 1.00 98.62 441 PHE A C 1
ATOM 3537 O O . PHE A 1 441 ? -10.819 -4.477 18.209 1.00 98.62 441 PHE A O 1
ATOM 3544 N N . ARG A 1 442 ? -12.353 -5.999 18.833 1.00 98.38 442 ARG A N 1
ATOM 3545 C CA . ARG A 1 442 ? -11.418 -6.953 19.404 1.00 98.38 442 ARG A CA 1
ATOM 3546 C C . ARG A 1 442 ? -11.105 -8.029 18.375 1.00 98.38 442 ARG A C 1
ATOM 3548 O O . ARG A 1 442 ? -12.040 -8.673 17.904 1.00 98.38 442 ARG A O 1
ATOM 3555 N N . TYR A 1 443 ? -9.833 -8.276 18.080 1.00 97.94 443 TYR A N 1
ATOM 3556 C CA . TYR A 1 443 ? -9.457 -9.446 17.286 1.00 97.94 443 TYR A CA 1
ATOM 3557 C C . TYR A 1 443 ? -9.241 -10.681 18.181 1.00 97.94 443 TYR A C 1
ATOM 3559 O O . TYR A 1 443 ? -8.771 -10.568 19.317 1.00 97.94 443 TYR A O 1
ATOM 3567 N N . VAL A 1 444 ? -9.582 -11.866 17.670 1.00 97.81 444 VAL A N 1
ATOM 3568 C CA . VAL A 1 444 ? -9.418 -13.161 18.342 1.00 97.81 444 VAL A CA 1
ATOM 3569 C C . VAL A 1 444 ? -8.797 -14.161 17.361 1.00 97.81 444 VAL A C 1
ATOM 3571 O O . VAL A 1 444 ? -9.395 -14.429 16.318 1.00 97.81 444 VAL A O 1
ATOM 3574 N N . PRO A 1 445 ? -7.608 -14.718 17.656 1.00 97.69 445 PRO A N 1
ATOM 3575 C CA . PRO A 1 445 ? -7.027 -15.778 16.838 1.00 97.69 445 PRO A CA 1
ATOM 3576 C C . PRO A 1 445 ? -7.872 -17.056 16.870 1.00 97.69 445 PRO A C 1
ATOM 3578 O O . PRO A 1 445 ? -8.334 -17.468 17.933 1.00 97.69 445 PRO A O 1
ATOM 3581 N N . THR A 1 446 ? -8.045 -17.701 15.717 1.00 97.25 446 THR A N 1
ATOM 3582 C CA . THR A 1 446 ? -8.820 -18.945 15.580 1.00 97.25 446 THR A CA 1
ATOM 3583 C C . THR A 1 446 ? -7.941 -20.101 15.098 1.00 97.25 446 THR A C 1
ATOM 3585 O O . THR A 1 446 ? -6.954 -19.883 14.394 1.00 97.25 446 THR A O 1
ATOM 3588 N N . GLN A 1 447 ? -8.296 -21.321 15.525 1.00 96.94 447 GLN A N 1
ATOM 3589 C CA . GLN A 1 447 ? -7.609 -22.588 15.213 1.00 96.94 447 GLN A CA 1
ATOM 3590 C C . GLN A 1 447 ? -6.078 -22.465 15.305 1.00 96.94 447 GLN A C 1
ATOM 3592 O O . GLN A 1 447 ? -5.342 -22.606 14.330 1.00 96.94 447 GLN A O 1
ATOM 3597 N N . VAL A 1 448 ? -5.598 -22.129 16.502 1.00 98.06 448 VAL A N 1
ATOM 3598 C CA . VAL A 1 448 ? -4.174 -21.885 16.732 1.00 98.06 448 VAL A CA 1
ATOM 3599 C C . VAL A 1 448 ? -3.381 -23.184 16.600 1.00 98.06 448 VAL A C 1
ATOM 3601 O O . VAL A 1 448 ? -3.689 -24.174 17.261 1.00 98.06 448 VAL A O 1
ATOM 3604 N N . PHE A 1 449 ? -2.331 -23.158 15.785 1.00 97.94 449 PHE A N 1
ATOM 3605 C CA . PHE A 1 449 ? -1.392 -24.258 15.597 1.00 97.94 449 PHE A CA 1
ATOM 3606 C C . PHE A 1 449 ? 0.042 -23.802 15.885 1.00 97.94 449 PHE A C 1
ATOM 3608 O O . PHE A 1 449 ? 0.312 -22.618 16.106 1.00 97.94 449 PHE A O 1
ATOM 3615 N N . ARG A 1 450 ? 0.971 -24.755 15.942 1.00 97.12 450 ARG A N 1
ATOM 3616 C CA . ARG A 1 450 ? 2.370 -24.512 16.296 1.00 97.12 450 ARG A CA 1
ATOM 3617 C C . ARG A 1 450 ? 3.288 -25.130 15.251 1.00 97.12 450 ARG A C 1
ATOM 3619 O O . ARG A 1 450 ? 3.096 -26.288 14.907 1.00 97.12 450 ARG A O 1
ATOM 3626 N N . GLU A 1 451 ? 4.304 -24.380 14.837 1.00 96.62 451 GLU A N 1
ATOM 3627 C CA . GLU A 1 451 ? 5.406 -24.862 13.997 1.00 96.62 451 GLU A CA 1
ATOM 3628 C C . GLU A 1 451 ? 6.730 -24.453 14.657 1.00 96.62 451 GLU A C 1
ATOM 3630 O O . GLU A 1 451 ? 6.949 -23.284 14.996 1.00 96.62 451 GLU A O 1
ATOM 3635 N N . GLY A 1 452 ? 7.591 -25.431 14.946 1.00 90.94 452 GLY A N 1
ATOM 3636 C CA . GLY A 1 452 ? 8.794 -25.227 15.755 1.00 90.94 452 GLY A CA 1
ATOM 3637 C C . GLY A 1 452 ? 8.523 -24.522 17.099 1.00 90.94 452 GLY A C 1
ATOM 3638 O O . GLY A 1 452 ? 7.881 -25.057 18.013 1.00 90.94 452 GLY A O 1
ATOM 3639 N N . THR A 1 453 ? 9.053 -23.305 17.256 1.00 90.44 453 THR A N 1
ATOM 3640 C CA . THR A 1 453 ? 8.906 -22.490 18.479 1.00 90.44 453 THR A CA 1
ATOM 3641 C C . THR A 1 453 ? 7.827 -21.414 18.379 1.00 90.44 453 THR A C 1
ATOM 3643 O O . THR A 1 453 ? 7.680 -20.639 19.321 1.00 90.44 453 THR A O 1
ATOM 3646 N N . GLN A 1 454 ? 7.110 -21.331 17.258 1.00 94.94 454 GLN A N 1
ATOM 3647 C CA . GLN A 1 454 ? 6.161 -20.257 16.972 1.00 94.94 454 GLN A CA 1
ATOM 3648 C C . GLN A 1 454 ? 4.722 -20.767 16.945 1.00 94.94 454 GLN A C 1
ATOM 3650 O O . GLN A 1 454 ? 4.461 -21.911 16.574 1.00 94.94 454 GLN A O 1
ATOM 3655 N N . TYR A 1 455 ? 3.790 -19.897 17.328 1.00 97.56 455 TYR A N 1
ATOM 3656 C CA . TYR A 1 455 ? 2.354 -20.135 17.199 1.00 97.56 455 TYR A CA 1
ATOM 3657 C C . TYR A 1 455 ? 1.800 -19.354 16.013 1.00 97.56 455 TYR A C 1
ATOM 3659 O O . TYR A 1 455 ? 2.270 -18.257 15.716 1.00 97.56 455 TYR A O 1
ATOM 3667 N N . TYR A 1 456 ? 0.767 -19.893 15.381 1.00 98.44 456 TYR A N 1
ATOM 3668 C CA . TYR A 1 456 ? 0.094 -19.302 14.232 1.00 98.44 456 TYR A CA 1
ATOM 3669 C C . TYR A 1 456 ? -1.412 -19.495 14.368 1.00 98.44 456 TYR A C 1
ATOM 3671 O O . TYR A 1 456 ? -1.852 -20.472 14.966 1.00 98.44 456 TYR A O 1
ATOM 3679 N N . ALA A 1 457 ? -2.206 -18.592 13.803 1.00 98.19 457 ALA A N 1
ATOM 3680 C CA . ALA A 1 457 ? -3.644 -18.796 13.639 1.00 98.19 457 ALA A CA 1
ATOM 3681 C C . ALA A 1 457 ? -4.000 -19.071 12.181 1.00 98.19 457 ALA A C 1
ATOM 3683 O O . ALA A 1 457 ? -3.374 -18.526 11.271 1.00 98.19 457 ALA A O 1
ATOM 3684 N N . THR A 1 458 ? -5.042 -19.872 11.956 1.00 97.38 458 THR A N 1
ATOM 3685 C CA . THR A 1 458 ? -5.591 -20.047 10.605 1.00 97.38 458 THR A CA 1
ATOM 3686 C C . THR A 1 458 ? -6.333 -18.801 10.136 1.00 97.38 458 THR A C 1
ATOM 3688 O O . THR A 1 458 ? -6.301 -18.489 8.950 1.00 97.38 458 THR A O 1
ATOM 3691 N N . ASP A 1 459 ? -7.007 -18.106 11.058 1.00 97.12 459 ASP A N 1
ATOM 3692 C CA . ASP A 1 459 ? -7.803 -16.912 10.769 1.00 97.12 459 ASP A CA 1
ATOM 3693 C C . ASP A 1 459 ? -7.938 -15.998 12.002 1.00 97.12 459 ASP A C 1
ATOM 3695 O O . ASP A 1 459 ? -7.651 -16.415 13.132 1.00 97.12 459 ASP A O 1
ATOM 3699 N N . LEU A 1 460 ? -8.413 -14.765 11.796 1.00 97.44 460 LEU A N 1
ATOM 3700 C CA . LEU A 1 460 ? -8.745 -13.817 12.867 1.00 97.44 460 LEU A CA 1
ATOM 3701 C C . LEU A 1 460 ? -10.240 -13.480 12.847 1.00 97.44 460 LEU A C 1
ATOM 3703 O O . LEU A 1 460 ? -10.769 -12.996 11.845 1.00 97.44 460 LEU A O 1
ATOM 3707 N N . GLU A 1 461 ? -10.913 -13.652 13.983 1.00 97.25 461 GLU A N 1
ATOM 3708 C CA . GLU A 1 461 ? -12.274 -13.156 14.180 1.00 97.25 461 GLU A CA 1
ATOM 3709 C C . GLU A 1 461 ? -12.248 -11.735 14.757 1.00 97.25 461 GLU A C 1
ATOM 3711 O O . GLU A 1 461 ? -11.474 -11.443 15.665 1.00 97.25 461 GLU A O 1
ATOM 3716 N N . PHE A 1 462 ? -13.125 -10.850 14.274 1.00 98.06 462 PHE A N 1
ATOM 3717 C CA . PHE A 1 462 ? -13.240 -9.471 14.761 1.00 98.06 462 PHE A CA 1
ATOM 3718 C C . PHE A 1 462 ? -14.580 -9.263 15.453 1.00 98.06 462 PHE A C 1
ATOM 3720 O O . PHE A 1 462 ? -15.624 -9.261 14.804 1.00 98.06 462 PHE A O 1
ATOM 3727 N N . ILE A 1 463 ? -14.569 -9.061 16.765 1.00 97.94 463 ILE A N 1
ATOM 3728 C CA . ILE A 1 463 ? -15.760 -8.860 17.592 1.00 97.94 463 ILE A CA 1
ATOM 3729 C C . ILE A 1 463 ? -15.918 -7.364 17.854 1.00 97.94 463 ILE A C 1
ATOM 3731 O O . ILE A 1 463 ? -15.030 -6.746 18.436 1.00 97.94 463 ILE A O 1
ATOM 3735 N N . GLU A 1 464 ? -17.038 -6.777 17.434 1.00 98.00 464 GLU A N 1
ATOM 3736 C CA . GLU A 1 464 ? -17.339 -5.371 17.718 1.00 98.00 464 GLU A CA 1
ATOM 3737 C C . GLU A 1 464 ? -17.544 -5.168 19.224 1.00 98.00 464 GLU A C 1
ATOM 3739 O O . GLU A 1 464 ? -18.261 -5.933 19.873 1.00 98.00 464 GLU A O 1
ATOM 3744 N N . VAL A 1 465 ? -16.923 -4.130 19.781 1.00 98.12 465 VAL A N 1
ATOM 3745 C CA . VAL A 1 465 ? -17.047 -3.765 21.193 1.00 98.12 465 VAL A CA 1
ATOM 3746 C C . VAL A 1 465 ? -17.794 -2.444 21.293 1.00 98.12 465 VAL A C 1
ATOM 3748 O O . VAL A 1 465 ? -17.280 -1.388 20.930 1.00 98.12 465 VAL A O 1
ATOM 3751 N N . ARG A 1 466 ? -19.025 -2.505 21.805 1.00 97.44 466 ARG A N 1
ATOM 3752 C CA . ARG A 1 466 ? -19.868 -1.325 22.013 1.00 97.44 466 ARG A CA 1
ATOM 3753 C C . ARG A 1 466 ? -19.468 -0.625 23.306 1.00 97.44 466 ARG A C 1
ATOM 3755 O O . ARG A 1 466 ? -19.541 -1.218 24.379 1.00 97.44 466 ARG A O 1
ATOM 3762 N N . LEU A 1 467 ? -19.074 0.638 23.193 1.00 97.56 467 LEU A N 1
ATOM 3763 C CA . LEU A 1 467 ? -18.700 1.492 24.317 1.00 97.56 467 LEU A CA 1
ATOM 3764 C C . LEU A 1 467 ? -19.677 2.673 24.438 1.00 97.56 467 LEU A C 1
ATOM 3766 O O . LEU A 1 467 ? -20.232 3.106 23.426 1.00 97.56 467 LEU A O 1
ATOM 3770 N N . PRO A 1 468 ? -19.882 3.224 25.648 1.00 97.62 468 PRO A N 1
ATOM 3771 C CA . PRO A 1 468 ? -20.645 4.453 25.841 1.00 97.62 468 PRO A CA 1
ATOM 3772 C C . PRO A 1 468 ? -20.131 5.603 24.965 1.00 97.62 468 PRO A C 1
ATOM 3774 O O . PRO A 1 468 ? -18.927 5.850 24.903 1.00 97.62 468 PRO A O 1
ATOM 3777 N N . ILE A 1 469 ? -21.041 6.345 24.335 1.00 97.75 469 ILE A N 1
ATOM 3778 C CA . ILE A 1 469 ? -20.701 7.497 23.490 1.00 97.75 469 ILE A CA 1
ATOM 3779 C C . ILE A 1 469 ? -20.834 8.784 24.302 1.00 97.75 469 ILE A C 1
ATOM 3781 O O . ILE A 1 469 ? -21.846 9.021 24.963 1.00 97.75 469 ILE A O 1
ATOM 3785 N N . LYS A 1 470 ? -19.822 9.650 24.230 1.00 95.19 470 LYS A N 1
ATOM 3786 C CA . LYS A 1 470 ? -19.860 10.993 24.817 1.00 95.19 470 LYS A CA 1
ATOM 3787 C C . LYS A 1 470 ? -20.259 12.011 23.766 1.00 95.19 470 LYS A C 1
ATOM 3789 O O . LYS A 1 470 ? -19.409 12.498 23.028 1.00 95.19 470 LYS A O 1
ATOM 3794 N N . ALA A 1 471 ? -21.550 12.341 23.746 1.00 88.00 471 ALA A N 1
ATOM 3795 C CA . ALA A 1 471 ? -22.117 13.324 22.823 1.00 88.00 471 ALA A CA 1
ATOM 3796 C C . ALA A 1 471 ? -21.457 14.708 22.958 1.00 88.00 471 ALA A C 1
ATOM 3798 O O . ALA A 1 471 ? -21.169 15.354 21.959 1.00 88.00 471 ALA A O 1
ATOM 3799 N N . SER A 1 472 ? -21.149 15.143 24.185 1.00 85.75 472 SER A N 1
ATOM 3800 C CA . SER A 1 472 ? -20.381 16.367 24.437 1.00 85.75 472 SER A CA 1
ATOM 3801 C C . SER A 1 472 ? -18.874 16.092 24.314 1.00 85.75 472 SER A C 1
ATOM 3803 O O . SER A 1 472 ? -18.171 15.962 25.323 1.00 85.75 472 SER A O 1
ATOM 3805 N N . PHE A 1 473 ? -18.381 15.942 23.087 1.00 93.75 473 PHE A N 1
ATOM 3806 C CA . PHE A 1 473 ? -16.953 15.842 22.787 1.00 93.75 473 PHE A CA 1
ATOM 3807 C C . PHE A 1 473 ? -16.483 17.103 22.060 1.00 93.75 473 PHE A C 1
ATOM 3809 O O . PHE A 1 473 ? -17.084 17.513 21.073 1.00 93.75 473 PHE A O 1
ATOM 3816 N N . SER A 1 474 ? -15.402 17.708 22.553 1.00 93.56 474 SER A N 1
ATOM 3817 C CA . SER A 1 474 ? -14.682 18.752 21.826 1.00 93.56 474 SER A CA 1
ATOM 3818 C C . SER A 1 474 ? -13.441 18.109 21.216 1.00 93.56 474 SER A C 1
ATOM 3820 O O . SER A 1 474 ? -12.620 17.605 21.987 1.00 93.56 474 SER A O 1
ATOM 3822 N N . PRO A 1 475 ? -13.277 18.105 19.885 1.00 94.38 475 PRO A N 1
ATOM 3823 C CA . PRO A 1 475 ? -12.088 17.539 19.268 1.00 94.38 475 PRO A CA 1
ATOM 3824 C C . PRO A 1 475 ? -10.830 18.355 19.612 1.00 94.38 475 PRO A C 1
ATOM 3826 O O . PRO A 1 475 ? -10.934 19.551 19.919 1.00 94.38 475 PRO A O 1
ATOM 3829 N N . PRO A 1 476 ? -9.638 17.728 19.585 1.00 94.94 476 PRO A N 1
ATOM 3830 C CA . PRO A 1 476 ? -8.382 18.460 19.686 1.00 94.94 476 PRO A CA 1
ATOM 3831 C C . PRO A 1 476 ? -8.204 19.406 18.481 1.00 94.94 476 PRO A C 1
ATOM 3833 O O . PRO A 1 476 ? -8.746 19.130 17.407 1.00 94.94 476 PRO A O 1
ATOM 3836 N N . PRO A 1 477 ? -7.443 20.509 18.621 1.00 94.62 477 PRO A N 1
ATOM 3837 C CA . PRO A 1 477 ? -7.119 21.388 17.503 1.00 94.62 477 PRO A CA 1
ATOM 3838 C C . PRO A 1 477 ? -6.490 20.621 16.335 1.00 94.62 477 PRO A C 1
ATOM 3840 O O . PRO A 1 477 ? -5.525 19.882 16.516 1.00 94.62 477 PRO A O 1
ATOM 3843 N N . TYR A 1 478 ? -6.997 20.844 15.122 1.00 92.06 478 TYR A N 1
ATOM 3844 C CA . TYR A 1 478 ? -6.569 20.113 13.920 1.00 92.06 478 TYR A CA 1
ATOM 3845 C C . TYR A 1 478 ? -5.158 20.476 13.430 1.00 92.06 478 TYR A C 1
ATOM 3847 O O . TYR A 1 478 ? -4.658 19.857 12.498 1.00 92.06 478 TYR A O 1
ATOM 3855 N N . SER A 1 479 ? -4.525 21.486 14.036 1.00 90.75 479 SER A N 1
ATOM 3856 C CA . SER A 1 479 ? -3.133 21.869 13.781 1.00 90.75 479 SER A CA 1
ATOM 3857 C C . SER A 1 479 ? -2.117 21.005 14.531 1.00 90.75 479 SER A C 1
ATOM 3859 O O . SER A 1 479 ? -0.923 21.136 14.279 1.00 90.75 479 SER A O 1
ATOM 3861 N N . LEU A 1 480 ? -2.565 20.178 15.479 1.00 92.88 480 LEU A N 1
ATOM 3862 C CA . LEU A 1 480 ? -1.692 19.276 16.226 1.00 92.88 480 LEU A CA 1
ATOM 3863 C C . LEU A 1 480 ? -1.294 18.077 15.372 1.00 92.88 480 LEU A C 1
ATOM 3865 O O . LEU A 1 480 ? -2.053 17.629 14.511 1.00 92.88 480 LEU A O 1
ATOM 3869 N N . THR A 1 481 ? -0.114 17.530 15.641 1.00 88.06 481 THR A N 1
ATOM 3870 C CA . THR A 1 481 ? 0.378 16.322 14.968 1.00 88.06 481 THR A CA 1
ATOM 3871 C C . THR A 1 481 ? 0.261 15.091 15.870 1.00 88.06 481 THR A C 1
ATOM 3873 O O . THR A 1 481 ? -0.097 15.183 17.044 1.00 88.06 481 THR A O 1
ATOM 3876 N N . ALA A 1 482 ? 0.568 13.906 15.334 1.00 88.38 482 ALA A N 1
ATOM 3877 C CA . ALA A 1 482 ? 0.596 12.661 16.107 1.00 88.38 482 ALA A CA 1
ATOM 3878 C C . ALA A 1 482 ? 1.932 12.434 16.850 1.00 88.38 482 ALA A C 1
ATOM 3880 O O . ALA A 1 482 ? 2.265 11.301 17.208 1.00 88.38 482 ALA A O 1
ATOM 3881 N N . SER A 1 483 ? 2.712 13.492 17.108 1.00 90.25 483 SER A N 1
ATOM 3882 C CA . SER A 1 483 ? 3.952 13.385 17.882 1.00 90.25 483 SER A CA 1
ATOM 3883 C C . SER A 1 483 ? 3.695 12.799 19.278 1.00 90.25 483 SER A C 1
ATOM 3885 O O . SER A 1 483 ? 2.611 12.924 19.849 1.00 90.25 483 SER A O 1
ATOM 3887 N N . THR A 1 484 ? 4.692 12.145 19.881 1.00 91.12 484 THR A N 1
ATOM 3888 C CA . THR A 1 484 ? 4.531 11.530 21.214 1.00 91.12 484 THR A CA 1
ATOM 3889 C C . THR A 1 484 ? 4.088 12.531 22.284 1.00 91.12 484 THR A C 1
ATOM 3891 O O . THR A 1 484 ? 3.248 12.187 23.114 1.00 91.12 484 THR A O 1
ATOM 3894 N N . ILE A 1 485 ? 4.602 13.763 22.246 1.00 94.38 485 ILE A N 1
ATOM 3895 C CA . ILE A 1 485 ? 4.252 14.812 23.214 1.00 94.38 485 ILE A CA 1
ATOM 3896 C C . ILE A 1 485 ? 2.796 15.255 23.022 1.00 94.38 485 ILE A C 1
ATOM 3898 O O . ILE A 1 485 ? 2.040 15.311 23.991 1.00 94.38 485 ILE A O 1
ATOM 3902 N N . GLU A 1 486 ? 2.371 15.511 21.783 1.00 95.19 486 GLU A N 1
ATOM 3903 C CA . GLU A 1 486 ? 0.995 15.936 21.501 1.00 95.19 486 GLU A CA 1
ATOM 3904 C C . GLU A 1 486 ? -0.014 14.817 21.773 1.00 95.19 486 GLU A C 1
ATOM 3906 O O . GLU A 1 486 ? -1.051 15.072 22.385 1.00 95.19 486 GLU A O 1
ATOM 3911 N N . ARG A 1 487 ? 0.307 13.561 21.429 1.00 95.44 487 ARG A N 1
ATOM 3912 C CA . ARG A 1 487 ? -0.515 12.390 21.788 1.00 95.44 487 ARG A CA 1
ATOM 3913 C C . ARG A 1 487 ? -0.716 12.284 23.296 1.00 95.44 487 ARG A C 1
ATOM 3915 O O . ARG A 1 487 ? -1.838 12.042 23.743 1.00 95.44 487 ARG A O 1
ATOM 3922 N N . GLN A 1 488 ? 0.347 12.461 24.084 1.00 96.62 488 GLN A N 1
ATOM 3923 C CA . GLN A 1 488 ? 0.263 12.441 25.545 1.00 96.62 488 GLN A CA 1
ATOM 3924 C C . GLN A 1 488 ? -0.662 13.552 26.050 1.00 96.62 488 GLN A C 1
ATOM 3926 O O . GLN A 1 488 ? -1.603 13.286 26.799 1.00 96.62 488 GLN A O 1
ATOM 3931 N N . TRP A 1 489 ? -0.442 14.778 25.579 1.00 97.31 489 TRP A N 1
ATOM 3932 C CA . TRP A 1 489 ? -1.221 15.942 25.980 1.00 97.31 489 TRP A CA 1
ATOM 3933 C C . TRP A 1 489 ? -2.707 15.816 25.611 1.00 97.31 489 TRP A C 1
ATOM 3935 O O . TRP A 1 489 ? -3.575 16.101 26.440 1.00 97.31 489 TRP A O 1
ATOM 3945 N N . VAL A 1 490 ? -3.032 15.313 24.413 1.00 97.50 490 VAL A N 1
ATOM 3946 C CA . VAL A 1 490 ? -4.419 15.028 24.004 1.00 97.50 490 VAL A CA 1
ATOM 3947 C C . VAL A 1 490 ? -5.043 13.952 24.892 1.00 97.50 490 VAL A C 1
ATOM 3949 O O . VAL A 1 490 ? -6.173 14.115 25.365 1.00 97.50 490 VAL A O 1
ATOM 3952 N N . ALA A 1 491 ? -4.307 12.876 25.180 1.00 96.94 491 ALA A N 1
ATOM 3953 C CA . ALA A 1 491 ? -4.781 11.794 26.037 1.00 96.94 491 ALA A CA 1
ATOM 3954 C C . ALA A 1 491 ? -5.069 12.248 27.485 1.00 96.94 491 ALA A C 1
ATOM 3956 O O . ALA A 1 491 ? -5.933 11.687 28.165 1.00 96.94 491 ALA A O 1
ATOM 3957 N N . GLU A 1 492 ? -4.340 13.242 27.985 1.00 96.56 492 GLU A N 1
ATOM 3958 C CA . GLU A 1 492 ? -4.495 13.793 29.336 1.00 96.56 492 GLU A CA 1
ATOM 3959 C C . GLU A 1 492 ? -5.542 14.905 29.418 1.00 96.56 492 GLU A C 1
ATOM 3961 O O . GLU A 1 492 ? -6.252 14.995 30.421 1.00 96.56 492 GLU A O 1
ATOM 3966 N N . THR A 1 493 ? -5.678 15.709 28.364 1.00 96.12 493 THR A N 1
ATOM 3967 C CA . THR A 1 493 ? -6.525 16.908 28.365 1.00 96.12 493 THR A CA 1
ATOM 3968 C C . THR A 1 493 ? -7.912 16.631 27.789 1.00 96.12 493 THR A C 1
ATOM 3970 O O . THR A 1 493 ? -8.924 16.911 28.431 1.00 96.12 493 THR A O 1
ATOM 3973 N N . TYR A 1 494 ? -7.974 16.018 26.606 1.00 96.25 494 TYR A N 1
ATOM 3974 C CA . TYR A 1 494 ? -9.219 15.806 25.857 1.00 96.25 494 TYR A CA 1
ATOM 3975 C C . TYR A 1 494 ? -9.837 14.446 26.172 1.00 96.25 494 TYR A C 1
ATOM 3977 O O . TYR A 1 494 ? -11.059 14.314 26.251 1.00 96.25 494 TYR A O 1
ATOM 3985 N N . LEU A 1 495 ? -8.996 13.436 26.416 1.00 96.12 495 LEU A N 1
ATOM 3986 C CA . LEU A 1 495 ? -9.438 12.054 26.602 1.00 96.12 495 LEU A CA 1
ATOM 3987 C C . LEU A 1 495 ? -9.397 11.571 28.059 1.00 96.12 495 LEU A C 1
ATOM 3989 O O . LEU A 1 495 ? -9.552 10.382 28.319 1.00 96.12 495 LEU A O 1
ATOM 3993 N N . ARG A 1 496 ? -9.261 12.473 29.044 1.00 93.25 496 ARG A N 1
ATOM 3994 C CA . ARG A 1 496 ? -9.157 12.109 30.476 1.00 93.25 496 ARG A CA 1
ATOM 3995 C C . ARG A 1 496 ? -10.290 11.213 30.976 1.00 93.25 496 ARG A C 1
ATOM 3997 O O . ARG A 1 496 ? -10.104 10.432 31.904 1.00 93.25 496 ARG A O 1
ATOM 4004 N N . LYS A 1 497 ? -11.486 11.383 30.410 1.00 91.25 497 LYS A N 1
ATOM 4005 C CA . LYS A 1 497 ? -12.690 10.648 30.809 1.00 91.25 497 LYS A CA 1
ATOM 4006 C C . LYS A 1 497 ? -13.009 9.462 29.878 1.00 91.25 497 LYS A C 1
ATOM 4008 O O . LYS A 1 497 ? -14.105 8.921 30.025 1.00 91.25 497 LYS A O 1
ATOM 4013 N N . PHE A 1 498 ? -12.170 9.142 28.894 1.00 92.38 498 PHE A N 1
ATOM 4014 C CA . PHE A 1 498 ? -12.452 8.146 27.853 1.00 92.38 498 PHE A CA 1
ATOM 4015 C C . PHE A 1 498 ? -11.815 6.796 28.140 1.00 92.38 498 PHE A C 1
ATOM 4017 O O . PHE A 1 498 ? -10.827 6.731 28.905 1.00 92.38 498 PHE A O 1
#

Secondary structure (DSSP, 8-state):
-HHHHHHTT--TTT-HHHHHHHHHHHTS-BTTBPPP-EEEEEEETTTHHHHHHTTEEEE--B--EETTEE-HHHHHHHHHHHHHHTT--TT-EEEEEEEE-SSTTT-STTSSEEEEEEEE-S--EE----EE-TTS-EEESS-TTT----B---S-SBSS-PBPTTT--B--EEEEEETTEEEEEE-EE--EEEEEEEEE-BSSPEEHHHHHH--SSSS---TTHHHHSS-TT-S--EEEE-HHHHHHHHHHHHTSTT--BPP--PPPP-S---B--B-TTS-BTTSPEEETTTEESSTHHHHHHHHHHTT-TT-HHHHHHT--GGGEEEEEEEEE-STTS-EEEEEEEEEETTTEEEEEEEEEE-SSEE-HHHHHHHHHHHHHHHHHHHTT-TT-SEEEEEEEEEESEE----EEPPEEEEEEETTTEEEEEEEPPPEEEEEEEES-EEETTEEE-SEEEEEE----EESS-PPPPTT----HHHHHHHHHHTSTT-

Sequence (498 aa):
MELQAELSKVNPLEDPDTFCRTIWNYLKPRNGKPAPRAHLFTINGLTYPIHRDFGFAAVPDPHEVKNNKISIQRSKRRYSMLAYLYSVRRGDLLFFFQADPQMPGASIFDRRGFRGIWMIDSEPFRDTTDIKHPSGYEILGACPYCQSPFNFGEGSIVGGSKTCPLCGNDYGRVNVGVGSKEGVFSRVVLSTRILIKPLVVFQQTAGDNRVYSDMSVPPLIWISRTDNAMGPGKGSSIRTLLPEEAAKLAYMLATEVNQKVTSFTPGPYPGKIGNPITDHYGVDVRYPRLKNNNEVEHEFHLNLYFSRRIDDPTFSLLKKLDLPLGEMEYWTTEFPWGYTGDTADFVVTLWDDERGRYKAYLFEFKKGDLNKHALAETLLYIPWVTQVLLQFRPETTAMDVVPVMIGRDIKLRALPGNYDMNLNFFPTGKKIVRVLTPKVFRYVPTQVFREGTQYYATDLEFIEVRLPIKASFSPPPYSLTASTIERQWVAETYLRKF

Radius of gyration: 22.94 Å; chains: 1; bounding box: 54×51×60 Å

pLDDT: mean 91.63, std 9.71, range [39.97, 98.75]

Foldseek 3Di:
DVLLVCCVVDDCQVCVPSVLVSLLVQLFQPPLAEGAFEKEFEDAQQCVVVCVQAQKDFFAQQAQDDPNDGNPVSVLLRLQQLLLLLLHDFFHKYKYFHQYFSDPPPDQQGHGAIWAIKTFHDRKAFWQDWGADPQFAIAGSAQPPPRHLHDDFDWDQFPIFGARPVPRHTSDWTWGDDPPDIGIGGYYRGGIMTGIFGSWTKRGGLHPCCLQPVPVQDDHFDFVQLLVPDDPPSSGHMTTGQSSSVSSNSSSQSPPVPMDTDDDGHDHNPTDDDHADAHPLRHHLCWFWDDPLKFGPWQSSVSSNCSNPVSPPPRPVCVVVVPSNSFWSDKGAFCAQDSNSHGFGMKIFGADPQAGRAEMEGEQTGRAEDDLLSVLLQLQCPLRSVLVVPQRPLSHQEHEYEYEYEYAHYPDQEWEAKDWDWDQHPPNGTHIYIYHIYWYWHKTADPWDDRDPIITGNDIDIDTDDHHYDDPADGDPNPDHSDPVSSVVCSVPRVVPD